Protein AF-0000000083566851 (afdb_homodimer)

Foldseek 3Di:
DKWKFKKFKFDLLEPCLQLLQVPVLKKKWWDDWDDDPNWIKTKMKIFADCPPVSVVSNCVRQQWHDWDFDDDDPRITIIMIIGRGPDDPDDPVCVVQVKDWDIWMRRSRGIITMIMGPDVVSVVVVCVVCVVVVMDMDTDDMGGVVDAVQLQRLADPLLVVLVVVCVVCQVVPVVGNDDLCRSCVVVVHDSVVSVVSNVSSVVSVCVNPVVVSVVSRPSD/DKWKFKKFKFDLLEPCLQLLQVPVLKKKWWDDWDDDPNWIKTKMKIFADCPPVSVVSNCVRQQWHDWDFDDDDPRITITMIIGRGPDDPDDPVCVVQVKDWDIWMRRSRGIITIIMGPDVVSVVVVCVVCVVVVIDMDTPDMGGPVPAVCLQRVADPLLVVLVVVCVVCQVVPVVGNDDLCRSCVVVVHDSVVSVVSNVVSVVSVCVNPVVVSVVSRPVD

Nearest PDB structures (foldseek):
  5m86-assembly2_J  TM=5.904E-01  e=2.184E-03  Thermoplasma acidophilum DSM 1728
  6paj-assembly1_A  TM=5.258E-01  e=9.448E-02  Staphylococcus aureus
  5hl8-assembly2_C  TM=5.250E-01  e=1.274E-01  Klebsiella pneumoniae subsp. pneumoniae NTUH-K2044
  6e52-assembly1_B  TM=4.991E-01  e=1.524E-01  Saccharomyces cerevisiae S288C
  3jc8-assembly1_Qa  TM=3.608E-01  e=3.217E+00  Myxococcus xanthus DK 1622

Radius of gyration: 21.74 Å; Cα contacts (8 Å, |Δi|>4): 903; chains: 2; bounding box: 51×60×50 Å

Solvent-accessible surface area (backbone atoms only — not comparable to full-atom values): 22428 Å² total; per-residue (Å²): 114,42,27,33,35,32,33,39,41,38,40,77,52,32,67,53,18,55,30,29,50,76,34,33,54,51,16,39,32,60,70,53,72,40,63,52,94,92,41,41,37,37,36,34,38,36,35,56,83,53,60,70,68,49,50,55,37,41,65,71,21,77,22,33,38,74,76,36,84,58,46,67,45,89,49,35,34,35,31,39,30,36,53,61,48,87,54,62,95,78,50,46,63,38,58,77,56,49,37,43,77,77,47,37,30,44,70,32,62,22,41,35,33,36,32,37,31,44,37,68,66,47,50,53,52,53,46,49,56,38,46,78,70,65,29,44,74,42,79,76,43,80,41,65,37,89,44,48,41,42,62,88,37,33,43,42,69,68,31,46,49,53,52,48,50,38,52,77,53,20,48,37,39,86,75,59,64,38,50,66,62,55,52,8,58,74,67,71,48,48,50,69,53,45,52,51,51,49,25,48,30,49,44,34,45,37,47,41,51,58,34,50,57,41,57,39,50,59,72,92,114,44,28,32,36,34,32,39,41,39,39,77,54,33,67,52,18,55,29,29,51,75,34,35,52,51,18,37,32,60,69,55,71,41,64,53,94,91,40,40,36,38,35,33,37,36,33,57,83,53,60,70,65,51,51,54,36,39,66,71,20,77,20,34,38,73,75,38,83,59,47,69,44,88,47,36,34,35,33,39,30,36,52,61,46,88,55,61,95,78,50,46,62,38,58,78,55,47,37,44,78,77,47,36,31,46,70,33,62,23,40,34,33,36,32,37,30,45,39,69,66,47,52,52,51,53,45,50,55,37,46,76,70,66,29,44,72,42,78,78,46,80,41,62,36,89,45,47,45,35,62,88,46,37,40,44,71,68,32,47,50,53,53,48,51,37,52,74,55,21,48,36,38,86,74,61,63,39,50,64,60,55,52,8,60,74,68,73,48,48,52,70,54,44,52,51,51,48,26,47,31,50,45,36,45,37,48,43,51,57,34,50,56,40,57,38,53,60,70,94

pLDDT: mean 85.79, std 16.37, range [20.52, 98.44]

Sequence (440 aa):
MGFIAEVRLVHDELPLVPTIQNHPDASLRHEYEAAGDGRRIQFVSAFGDAGARLVEAMRDDPTVSNPTRIAAFGQRTIYRLTVETDLEIIPYRCAEDDLFIFAVTSDGRGWTARIHLPDRDALAAIRRWYRDRGVSFRVTQLYDSAVSDDGTYFLTEEQREILLLAYESGYFDVPRGITQDDLAEQLDVTDSAVSQKLRRAIATLIAATVETDRTADTFVMGFIAEVRLVHDELPLVPTIQNHPDASLRHEYEAAGDGRRIQFVSAFGDAGARLVEAMRDDPTVSNPTRIAAFGQRTIYRLTVETDLEIIPYRCAEDDLFIFAVTSDGRGWTARIHLPDRDALAAIRRWYRDRGVSFRVTQLYDSAVSDDGTYFLTEEQREILLLAYESGYFDVPRGITQDDLAEQLDVTDSAVSQKLRRAIATLIAATVETDRTADTFV

Organism: NCBI:txid148449

Structure (mmCIF, N/CA/C/O backbone):
data_AF-0000000083566851-model_v1
#
loop_
_entity.id
_entity.type
_entity.pdbx_description
1 polymer 'Putative DNA binding protein'
#
loop_
_atom_site.group_PDB
_atom_site.id
_atom_site.type_symbol
_atom_site.label_atom_id
_atom_site.label_alt_id
_atom_site.label_comp_id
_atom_site.label_asym_id
_atom_site.label_entity_id
_atom_site.label_seq_id
_atom_site.pdbx_PDB_ins_code
_atom_site.Cartn_x
_atom_site.Cartn_y
_atom_site.Cartn_z
_atom_site.occupancy
_atom_site.B_iso_or_equiv
_atom_site.auth_seq_id
_atom_site.auth_comp_id
_atom_site.auth_asym_id
_atom_site.auth_atom_id
_atom_site.pdbx_PDB_model_num
ATOM 1 N N . MET A 1 1 ? -6.598 12.117 -23.359 1 75.62 1 MET A N 1
ATOM 2 C CA . MET A 1 1 ? -6.594 10.812 -22.703 1 75.62 1 MET A CA 1
ATOM 3 C C . MET A 1 1 ? -5.445 10.703 -21.703 1 75.62 1 MET A C 1
ATOM 5 O O . MET A 1 1 ? -4.375 11.273 -21.922 1 75.62 1 MET A O 1
ATOM 9 N N . GLY A 1 2 ? -5.738 10.242 -20.547 1 86.06 2 GLY A N 1
ATOM 10 C CA . GLY A 1 2 ? -4.723 10.156 -19.516 1 86.06 2 GLY A CA 1
ATOM 11 C C . GLY A 1 2 ? -3.639 9.141 -19.828 1 86.06 2 GLY A C 1
ATOM 12 O O . GLY A 1 2 ? -3.795 8.312 -20.719 1 86.06 2 GLY A O 1
ATOM 13 N N . PHE A 1 3 ? -2.457 9.312 -19.328 1 85.31 3 PHE A N 1
ATOM 14 C CA . PHE A 1 3 ? -1.342 8.398 -19.5 1 85.31 3 PHE A CA 1
ATOM 15 C C . PHE A 1 3 ? -0.518 8.273 -18.234 1 85.31 3 PHE A C 1
ATOM 17 O O . PHE A 1 3 ? -0.722 9.039 -17.281 1 85.31 3 PHE A O 1
ATOM 24 N N . ILE A 1 4 ? 0.353 7.297 -18.281 1 87.06 4 ILE A N 1
ATOM 25 C CA . ILE A 1 4 ? 1.237 7.078 -17.141 1 87.06 4 ILE A CA 1
ATOM 26 C C . ILE A 1 4 ? 2.674 7.418 -17.531 1 87.06 4 ILE A C 1
ATOM 28 O O . ILE A 1 4 ? 3.133 7.055 -18.609 1 87.06 4 ILE A O 1
ATOM 32 N N . ALA A 1 5 ? 3.326 8.156 -16.703 1 89.88 5 ALA A N 1
ATOM 33 C CA . ALA A 1 5 ? 4.73 8.484 -16.906 1 89.88 5 ALA A CA 1
ATOM 34 C C . ALA A 1 5 ? 5.586 8.016 -15.727 1 89.88 5 ALA A C 1
ATOM 36 O O . ALA A 1 5 ? 5.156 8.086 -14.578 1 89.88 5 ALA A O 1
ATOM 37 N N . GLU A 1 6 ? 6.676 7.445 -16.031 1 89.56 6 GLU A N 1
ATOM 38 C CA . GLU A 1 6 ? 7.727 7.27 -15.039 1 89.56 6 GLU A CA 1
ATOM 39 C C . GLU A 1 6 ? 8.672 8.469 -15.016 1 89.56 6 GLU A C 1
ATOM 41 O O . GLU A 1 6 ? 9.25 8.828 -16.047 1 89.56 6 GLU A O 1
ATOM 46 N N . VAL A 1 7 ? 8.812 9.055 -13.883 1 94 7 VAL A N 1
ATOM 47 C CA . VAL A 1 7 ? 9.539 10.312 -13.766 1 94 7 VAL A CA 1
ATOM 48 C C . VAL A 1 7 ? 10.656 10.172 -12.727 1 94 7 VAL A C 1
ATOM 50 O O . VAL A 1 7 ? 10.414 9.727 -11.602 1 94 7 VAL A O 1
ATOM 53 N N . ARG A 1 8 ? 11.836 10.586 -13.086 1 95.62 8 ARG A N 1
ATOM 54 C CA . ARG A 1 8 ? 12.953 10.633 -12.156 1 95.62 8 ARG A CA 1
ATOM 55 C C . ARG A 1 8 ? 13.109 12.031 -11.562 1 95.62 8 ARG A C 1
ATOM 57 O O . ARG A 1 8 ? 13.156 13.016 -12.297 1 95.62 8 ARG A O 1
ATOM 64 N N . LEU A 1 9 ? 13.172 12.109 -10.273 1 97.44 9 LEU A N 1
ATOM 65 C CA . LEU A 1 9 ? 13.359 13.344 -9.523 1 97.44 9 LEU A CA 1
ATOM 66 C C . LEU A 1 9 ? 14.703 13.336 -8.797 1 97.44 9 LEU A C 1
ATOM 68 O O . LEU A 1 9 ? 14.961 12.445 -7.977 1 97.44 9 LEU A O 1
ATOM 72 N N . VAL A 1 10 ? 15.484 14.344 -9.109 1 96.81 10 VAL A N 1
ATOM 73 C CA . VAL A 1 10 ? 16.797 14.383 -8.477 1 96.81 10 VAL A CA 1
ATOM 74 C C . VAL A 1 10 ? 17.078 15.789 -7.961 1 96.81 10 VAL A C 1
ATOM 76 O O . VAL A 1 10 ? 17 16.766 -8.711 1 96.81 10 VAL A O 1
ATOM 79 N N . HIS A 1 11 ? 17.375 15.844 -6.777 1 97.5 11 HIS A N 1
ATOM 80 C CA . HIS A 1 11 ? 17.859 17.031 -6.078 1 97.5 11 HIS A CA 1
ATOM 81 C C . HIS A 1 11 ? 18.469 16.672 -4.73 1 97.5 11 HIS A C 1
ATOM 83 O O . HIS A 1 11 ? 17.938 15.82 -4.012 1 97.5 11 HIS A O 1
ATOM 89 N N . ASP A 1 12 ? 19.5 17.281 -4.32 1 95.38 12 ASP A N 1
ATOM 90 C CA . ASP A 1 12 ? 20.234 16.922 -3.109 1 95.38 12 ASP A CA 1
ATOM 91 C C . ASP A 1 12 ? 19.406 17.25 -1.861 1 95.38 12 ASP A C 1
ATOM 93 O O . ASP A 1 12 ? 19.656 16.688 -0.789 1 95.38 12 ASP A O 1
ATOM 97 N N . GLU A 1 13 ? 18.391 18.078 -2.096 1 96.88 13 GLU A N 1
ATOM 98 C CA . GLU A 1 13 ? 17.594 18.469 -0.94 1 96.88 13 GLU A CA 1
ATOM 99 C C . GLU A 1 13 ? 16.266 17.719 -0.902 1 96.88 13 GLU A C 1
ATOM 101 O O . GLU A 1 13 ? 15.438 17.938 -0.014 1 96.88 13 GLU A O 1
ATOM 106 N N . LEU A 1 14 ? 16.047 16.812 -1.82 1 97.69 14 LEU A N 1
ATOM 107 C CA . LEU A 1 14 ? 14.906 15.93 -1.679 1 97.69 14 LEU A CA 1
ATOM 108 C C . LEU A 1 14 ? 15.125 14.93 -0.547 1 97.69 14 LEU A C 1
ATOM 110 O O . LEU A 1 14 ? 16.234 14.422 -0.372 1 97.69 14 LEU A O 1
ATOM 114 N N . PRO A 1 15 ? 14.109 14.664 0.185 1 98.06 15 PRO A N 1
ATOM 115 C CA . PRO A 1 15 ? 14.273 13.734 1.307 1 98.06 15 PRO A CA 1
ATOM 116 C C . PRO A 1 15 ? 14.938 12.422 0.893 1 98.06 15 PRO A C 1
ATOM 118 O O . PRO A 1 15 ? 14.461 11.758 -0.031 1 98.06 15 PRO A O 1
ATOM 121 N N . LEU A 1 16 ? 16.078 12.062 1.54 1 97.88 16 LEU A N 1
ATOM 122 C CA . LEU A 1 16 ? 16.766 10.773 1.493 1 97.88 16 LEU A CA 1
ATOM 123 C C . LEU A 1 16 ? 17.594 10.641 0.221 1 97.88 16 LEU A C 1
ATOM 125 O O . LEU A 1 16 ? 18.234 9.617 0.001 1 97.88 16 LEU A O 1
ATOM 129 N N . VAL A 1 17 ? 17.594 11.656 -0.641 1 97.81 17 VAL A N 1
ATOM 130 C CA . VAL A 1 17 ? 18.375 11.539 -1.863 1 97.81 17 VAL A CA 1
ATOM 131 C C . VAL A 1 17 ? 19.844 11.375 -1.513 1 97.81 17 VAL A C 1
ATOM 133 O O . VAL A 1 17 ? 20.531 10.516 -2.064 1 97.81 17 VAL A O 1
ATOM 136 N N . PRO A 1 18 ? 20.453 12.102 -0.499 1 97.62 18 PRO A N 1
ATOM 137 C CA . PRO A 1 18 ? 21.828 11.828 -0.111 1 97.62 18 PRO A CA 1
ATOM 138 C C . PRO A 1 18 ? 22.031 10.383 0.35 1 97.62 18 PRO A C 1
ATOM 140 O O . PRO A 1 18 ? 23.062 9.766 0.026 1 97.62 18 PRO A O 1
ATOM 143 N N . THR A 1 19 ? 21.109 9.844 1.085 1 96.88 19 THR A N 1
ATOM 144 C CA . THR A 1 19 ? 21.188 8.453 1.517 1 96.88 19 THR A CA 1
ATOM 145 C C . THR A 1 19 ? 21.172 7.512 0.314 1 96.88 19 THR A C 1
ATOM 147 O O . THR A 1 19 ? 21.953 6.562 0.254 1 96.88 19 THR A O 1
ATOM 150 N N . ILE A 1 20 ? 20.25 7.777 -0.643 1 95.56 20 ILE A N 1
ATOM 151 C CA . ILE A 1 20 ? 20.125 6.961 -1.848 1 95.56 20 ILE A CA 1
ATOM 152 C C . ILE A 1 20 ? 21.438 6.977 -2.615 1 95.56 20 ILE A C 1
ATOM 154 O O . ILE A 1 20 ? 21.922 5.93 -3.059 1 95.56 20 ILE A O 1
ATOM 158 N N . GLN A 1 21 ? 22.016 8.109 -2.699 1 94.75 21 GLN A N 1
ATOM 159 C CA . GLN A 1 21 ? 23.25 8.266 -3.463 1 94.75 21 GLN A CA 1
ATOM 160 C C . GLN A 1 21 ? 24.422 7.59 -2.756 1 94.75 21 GLN A C 1
ATOM 162 O O . GLN A 1 21 ? 25.312 7.059 -3.406 1 94.75 21 GLN A O 1
ATOM 167 N N . ASN A 1 22 ? 24.391 7.566 -1.498 1 93.19 22 ASN A N 1
ATOM 168 C CA . ASN A 1 22 ? 25.469 6.957 -0.715 1 93.19 22 ASN A CA 1
ATOM 169 C C . ASN A 1 22 ? 25.297 5.441 -0.625 1 93.19 22 ASN A C 1
ATOM 171 O O . ASN A 1 22 ? 26.266 4.727 -0.344 1 93.19 22 ASN A O 1
ATOM 175 N N . HIS A 1 23 ? 24.031 5.043 -0.868 1 90.62 23 HIS A N 1
ATOM 176 C CA . HIS A 1 23 ? 23.734 3.615 -0.847 1 90.62 23 HIS A CA 1
ATOM 177 C C . HIS A 1 23 ? 22.891 3.213 -2.053 1 90.62 23 HIS A C 1
ATOM 179 O O . HIS A 1 23 ? 21.75 2.779 -1.9 1 90.62 23 HIS A O 1
ATOM 185 N N . PRO A 1 24 ? 23.547 3.189 -3.156 1 84.31 24 PRO A N 1
ATOM 186 C CA . PRO A 1 24 ? 22.781 3.002 -4.395 1 84.31 24 PRO A CA 1
ATOM 187 C C . PRO A 1 24 ? 22.219 1.59 -4.535 1 84.31 24 PRO A C 1
ATOM 189 O O . PRO A 1 24 ? 21.266 1.37 -5.289 1 84.31 24 PRO A O 1
ATOM 192 N N . ASP A 1 25 ? 22.766 0.723 -3.707 1 81.31 25 ASP A N 1
ATOM 193 C CA . ASP A 1 25 ? 22.312 -0.663 -3.803 1 81.31 25 ASP A CA 1
ATOM 194 C C . ASP A 1 25 ? 21.062 -0.893 -2.959 1 81.31 25 ASP A C 1
ATOM 196 O O . ASP A 1 25 ? 20.375 -1.908 -3.115 1 81.31 25 ASP A O 1
ATOM 200 N N . ALA A 1 26 ? 20.828 0.108 -2.105 1 83.06 26 ALA A N 1
ATOM 201 C CA . ALA A 1 26 ? 19.625 -0.011 -1.282 1 83.06 26 ALA A CA 1
ATOM 202 C C . ALA A 1 26 ? 18.375 0.373 -2.074 1 83.06 26 ALA A C 1
ATOM 204 O O . ALA A 1 26 ? 18.406 1.324 -2.859 1 83.06 26 ALA A O 1
ATOM 205 N N . SER A 1 27 ? 17.375 -0.409 -1.947 1 84.25 27 SER A N 1
ATOM 206 C CA . SER A 1 27 ? 16.094 -0.118 -2.572 1 84.25 27 SER A CA 1
ATOM 207 C C . SER A 1 27 ? 15.102 0.458 -1.562 1 84.25 27 SER A C 1
ATOM 209 O O . SER A 1 27 ? 14.75 -0.205 -0.584 1 84.25 27 SER A O 1
ATOM 211 N N . LEU A 1 28 ? 14.742 1.658 -1.835 1 92.5 28 LEU A N 1
ATOM 212 C CA . LEU A 1 28 ? 13.797 2.328 -0.947 1 92.5 28 LEU A CA 1
ATOM 213 C C . LEU A 1 28 ? 12.469 2.59 -1.658 1 92.5 28 LEU A C 1
ATOM 215 O O . LEU A 1 28 ? 12.445 2.832 -2.867 1 92.5 28 LEU A O 1
ATOM 219 N N . ARG A 1 29 ? 11.398 2.525 -0.932 1 91.44 29 ARG A N 1
ATOM 220 C CA . ARG A 1 29 ? 10.07 2.92 -1.397 1 91.44 29 ARG A CA 1
ATOM 221 C C . ARG A 1 29 ? 9.438 3.938 -0.453 1 91.44 29 ARG A C 1
ATOM 223 O O . ARG A 1 29 ? 9.375 3.713 0.757 1 91.44 29 ARG A O 1
ATOM 230 N N . HIS A 1 30 ? 9.094 5.062 -1.056 1 95.75 30 HIS A N 1
ATOM 231 C CA . HIS A 1 30 ? 8.297 6.023 -0.301 1 95.75 30 HIS A CA 1
ATOM 232 C C . HIS A 1 30 ? 6.887 5.492 -0.047 1 95.75 30 HIS A C 1
ATOM 234 O O . HIS A 1 30 ? 6.141 5.23 -0.991 1 95.75 30 HIS A O 1
ATOM 240 N N . GLU A 1 31 ? 6.543 5.352 1.202 1 92.88 31 GLU A N 1
ATOM 241 C CA . GLU A 1 31 ? 5.211 4.848 1.531 1 92.88 31 GLU A CA 1
ATOM 242 C C . GLU A 1 31 ? 4.195 5.984 1.61 1 92.88 31 GLU A C 1
ATOM 244 O O . GLU A 1 31 ? 3.314 6.094 0.755 1 92.88 31 GLU A O 1
ATOM 249 N N . TYR A 1 32 ? 4.266 6.809 2.555 1 94.69 32 TYR A N 1
ATOM 250 C CA . TYR A 1 32 ? 3.459 8.016 2.676 1 94.69 32 TYR A CA 1
ATOM 251 C C . TYR A 1 32 ? 4.074 8.984 3.68 1 94.69 32 TYR A C 1
ATOM 253 O O . TYR A 1 32 ? 5.07 8.664 4.328 1 94.69 32 TYR A O 1
ATOM 261 N N . GLU A 1 33 ? 3.57 10.172 3.67 1 94.5 33 GLU A N 1
ATOM 262 C CA . GLU A 1 33 ? 3.965 11.211 4.613 1 94.5 33 GLU A CA 1
ATOM 263 C C . GLU A 1 33 ? 2.775 11.68 5.449 1 94.5 33 GLU A C 1
ATOM 265 O O . GLU A 1 33 ? 1.64 11.695 4.969 1 94.5 33 GLU A O 1
ATOM 270 N N . ALA A 1 34 ? 3.104 11.922 6.656 1 93.38 34 ALA A N 1
ATOM 271 C CA . ALA A 1 34 ? 2.146 12.555 7.562 1 93.38 34 ALA A CA 1
ATOM 272 C C . ALA A 1 34 ? 2.658 13.906 8.047 1 93.38 34 ALA A C 1
ATOM 274 O O . ALA A 1 34 ? 3.848 14.062 8.328 1 93.38 34 ALA A O 1
ATOM 275 N N . ALA A 1 35 ? 1.767 14.844 8.023 1 91.06 35 ALA A N 1
ATOM 276 C CA . ALA A 1 35 ? 2.143 16.188 8.469 1 91.06 35 ALA A CA 1
ATOM 277 C C . ALA A 1 35 ? 1.21 16.672 9.57 1 91.06 35 ALA A C 1
ATOM 279 O O . ALA A 1 35 ? 0 16.438 9.516 1 91.06 35 ALA A O 1
ATOM 280 N N . GLY A 1 36 ? 1.85 17.266 10.602 1 88.56 36 GLY A N 1
ATOM 281 C CA . GLY A 1 36 ? 1.139 17.859 11.719 1 88.56 36 GLY A CA 1
ATOM 282 C C . GLY A 1 36 ? 2.047 18.625 12.664 1 88.56 36 GLY A C 1
ATOM 283 O O . GLY A 1 36 ? 3.219 18.281 12.82 1 88.56 36 GLY A O 1
ATOM 284 N N . ASP A 1 37 ? 1.479 19.672 13.195 1 87.44 37 ASP A N 1
ATOM 285 C CA . ASP A 1 37 ? 2.189 20.484 14.188 1 87.44 37 ASP A CA 1
ATOM 286 C C . ASP A 1 37 ? 3.494 21.031 13.609 1 87.44 37 ASP A C 1
ATOM 288 O O . ASP A 1 37 ? 4.531 21 14.273 1 87.44 37 ASP A O 1
ATOM 292 N N . GLY A 1 38 ? 3.512 21.328 12.391 1 87.75 38 GLY A N 1
ATOM 293 C CA . GLY A 1 38 ? 4.676 21.906 11.742 1 87.75 38 GLY A CA 1
ATOM 294 C C . GLY A 1 38 ? 5.746 20.891 11.406 1 87.75 38 GLY A C 1
ATOM 295 O O . GLY A 1 38 ? 6.867 21.25 11.039 1 87.75 38 GLY A O 1
ATOM 296 N N . ARG A 1 39 ? 5.441 19.672 11.617 1 93.31 39 ARG A N 1
ATOM 297 C CA . ARG A 1 39 ? 6.406 18.625 11.328 1 93.31 39 ARG A CA 1
ATOM 298 C C . ARG A 1 39 ? 5.918 17.719 10.203 1 93.31 39 ARG A C 1
ATOM 300 O O . ARG A 1 39 ? 4.711 17.578 10 1 93.31 39 ARG A O 1
ATOM 307 N N . ARG A 1 40 ? 6.875 17.219 9.492 1 95.62 40 ARG A N 1
ATOM 308 C CA . ARG A 1 40 ? 6.602 16.234 8.453 1 95.62 40 ARG A CA 1
ATOM 309 C C . ARG A 1 40 ? 7.293 14.914 8.75 1 95.62 40 ARG A C 1
ATOM 311 O O . ARG A 1 40 ? 8.5 14.891 9.023 1 95.62 40 ARG A O 1
ATOM 318 N N . ILE A 1 41 ? 6.555 13.891 8.773 1 96.94 41 ILE A N 1
ATOM 319 C CA . ILE A 1 41 ? 7.078 12.547 9.016 1 96.94 41 ILE A CA 1
ATOM 320 C C . ILE A 1 41 ? 6.918 11.703 7.754 1 96.94 41 ILE A C 1
ATOM 322 O O . ILE A 1 41 ? 5.863 11.727 7.109 1 96.94 41 ILE A O 1
ATOM 326 N N . GLN A 1 42 ? 7.945 11.008 7.391 1 97.12 42 GLN A N 1
ATOM 327 C CA . GLN A 1 42 ? 7.934 10.133 6.219 1 97.12 42 GLN A CA 1
ATOM 328 C C . GLN A 1 42 ? 8.133 8.672 6.613 1 97.12 42 GLN A C 1
ATOM 330 O O . GLN A 1 42 ? 8.969 8.367 7.469 1 97.12 42 GLN A O 1
ATOM 335 N N . PHE A 1 43 ? 7.363 7.812 6.047 1 96.56 43 PHE A N 1
ATOM 336 C CA . PHE A 1 43 ? 7.551 6.371 6.156 1 96.56 43 PHE A CA 1
ATOM 337 C C . PHE A 1 43 ? 8.148 5.801 4.875 1 96.56 43 PHE A C 1
ATOM 339 O O . PHE A 1 43 ? 7.664 6.086 3.777 1 96.56 43 PHE A O 1
ATOM 346 N N . VAL A 1 44 ? 9.188 5.062 5.102 1 95.56 44 VAL A N 1
ATOM 347 C CA . VAL A 1 44 ? 9.883 4.496 3.953 1 95.56 44 VAL A CA 1
ATOM 348 C C . VAL A 1 44 ? 10.164 3.014 4.191 1 95.56 44 VAL A C 1
ATOM 350 O O . VAL A 1 44 ? 10.477 2.609 5.316 1 95.56 44 VAL A O 1
ATOM 353 N N . SER A 1 45 ? 9.992 2.211 3.15 1 91 45 SER A N 1
ATOM 354 C CA . SER A 1 45 ? 10.398 0.81 3.158 1 91 45 SER A CA 1
ATOM 355 C C . SER A 1 45 ? 11.805 0.639 2.58 1 91 45 SER A C 1
ATOM 357 O O . SER A 1 45 ? 12.148 1.269 1.578 1 91 45 SER A O 1
ATOM 359 N N . ALA A 1 46 ? 12.562 -0.056 3.256 1 90.31 46 ALA A N 1
ATOM 360 C CA . ALA A 1 46 ? 13.852 -0.498 2.729 1 90.31 46 ALA A CA 1
ATOM 361 C C . ALA A 1 46 ? 13.844 -2 2.461 1 90.31 46 ALA A C 1
ATOM 363 O O . ALA A 1 46 ? 13.375 -2.783 3.287 1 90.31 46 ALA A O 1
ATOM 364 N N . PHE A 1 47 ? 14.352 -2.305 1.365 1 80.56 47 PHE A N 1
ATOM 365 C CA . PHE A 1 47 ? 14.375 -3.713 0.988 1 80.56 47 PHE A CA 1
ATOM 366 C C . PHE A 1 47 ? 15.805 -4.242 0.976 1 80.56 47 PHE A C 1
ATOM 368 O O . PHE A 1 47 ? 16.734 -3.543 0.559 1 80.56 47 PHE A O 1
ATOM 375 N N . GLY A 1 48 ? 15.938 -5.395 1.383 1 73.69 48 GLY A N 1
ATOM 376 C CA . GLY A 1 48 ? 17.25 -6.02 1.42 1 73.69 48 GLY A CA 1
ATOM 377 C C . GLY A 1 48 ? 17.891 -5.984 2.795 1 73.69 48 GLY A C 1
ATOM 378 O O . GLY A 1 48 ? 17.188 -5.852 3.805 1 73.69 48 GLY A O 1
ATOM 379 N N . ASP A 1 49 ? 19.141 -6.199 2.955 1 65.69 49 ASP A N 1
ATOM 380 C CA . ASP A 1 49 ? 19.812 -6.457 4.227 1 65.69 49 ASP A CA 1
ATOM 381 C C . ASP A 1 49 ? 20.594 -5.227 4.699 1 65.69 49 ASP A C 1
ATOM 383 O O . ASP A 1 49 ? 21.422 -5.316 5.609 1 65.69 49 ASP A O 1
ATOM 387 N N . ALA A 1 50 ? 20.312 -4.254 4.145 1 64.06 50 ALA A N 1
ATOM 388 C CA . ALA A 1 50 ? 21.234 -3.145 4.395 1 64.06 50 ALA A CA 1
ATOM 389 C C . ALA A 1 50 ? 20.891 -2.434 5.703 1 64.06 50 ALA A C 1
ATOM 391 O O . ALA A 1 50 ? 21.312 -1.293 5.922 1 64.06 50 ALA A O 1
ATOM 392 N N . GLY A 1 51 ? 20.375 -3.123 6.695 1 75.06 51 GLY A N 1
ATOM 393 C CA . GLY A 1 51 ? 19.719 -2.424 7.793 1 75.06 51 GLY A CA 1
ATOM 394 C C . GLY A 1 51 ? 20.656 -1.473 8.523 1 75.06 51 GLY A C 1
ATOM 395 O O . GLY A 1 51 ? 20.453 -0.257 8.492 1 75.06 51 GLY A O 1
ATOM 396 N N . ALA A 1 52 ? 21.828 -1.9 9.031 1 79.5 52 ALA A N 1
ATOM 397 C CA . ALA A 1 52 ? 22.625 -1.027 9.891 1 79.5 52 ALA A CA 1
ATOM 398 C C . ALA A 1 52 ? 23.297 0.076 9.078 1 79.5 52 ALA A C 1
ATOM 400 O O . ALA A 1 52 ? 23.328 1.233 9.5 1 79.5 52 ALA A O 1
ATOM 401 N N . ARG A 1 53 ? 23.844 -0.243 7.965 1 87.88 53 ARG A N 1
ATOM 402 C CA . ARG A 1 53 ? 24.516 0.74 7.121 1 87.88 53 ARG A CA 1
ATOM 403 C C . ARG A 1 53 ? 23.531 1.776 6.594 1 87.88 53 ARG A C 1
ATOM 405 O O . ARG A 1 53 ? 23.875 2.955 6.461 1 87.88 53 ARG A O 1
ATOM 412 N N . LEU A 1 54 ? 22.391 1.383 6.352 1 92.62 54 LEU A N 1
ATOM 413 C CA . LEU A 1 54 ? 21.359 2.287 5.848 1 92.62 54 LEU A CA 1
ATOM 414 C C . LEU A 1 54 ? 20.953 3.301 6.914 1 92.62 54 LEU A C 1
ATOM 416 O O . LEU A 1 54 ? 20.781 4.484 6.617 1 92.62 54 LEU A O 1
ATOM 420 N N . VAL A 1 55 ? 20.906 2.881 8.148 1 93.5 55 VAL A N 1
ATOM 421 C CA . VAL A 1 55 ? 20.516 3.756 9.242 1 93.5 55 VAL A CA 1
ATOM 422 C C . VAL A 1 55 ? 21.594 4.809 9.477 1 93.5 55 VAL A C 1
ATOM 424 O O . VAL A 1 55 ? 21.297 5.977 9.734 1 93.5 55 VAL A O 1
ATOM 427 N N . GLU A 1 56 ? 22.797 4.359 9.383 1 93.38 56 GLU A N 1
ATOM 428 C CA . GLU A 1 56 ? 23.906 5.301 9.523 1 93.38 56 GLU A CA 1
ATOM 429 C C . GLU A 1 56 ? 23.875 6.359 8.422 1 93.38 56 GLU A C 1
ATOM 431 O O . GLU A 1 56 ? 24.125 7.539 8.68 1 93.38 56 GLU A O 1
ATOM 436 N N . ALA A 1 57 ? 23.578 5.895 7.223 1 94.75 57 ALA A N 1
ATOM 437 C CA . ALA A 1 57 ? 23.469 6.828 6.105 1 94.75 57 ALA A CA 1
ATOM 438 C C . ALA A 1 57 ? 22.344 7.828 6.336 1 94.75 57 ALA A C 1
ATOM 440 O O . ALA A 1 57 ? 22.469 9.008 6.012 1 94.75 57 ALA A O 1
ATOM 441 N N . MET A 1 58 ? 21.25 7.375 6.914 1 96.31 58 MET A N 1
ATOM 442 C CA . MET A 1 58 ? 20.125 8.25 7.203 1 96.31 58 MET A CA 1
ATOM 443 C C . MET A 1 58 ? 20.484 9.266 8.281 1 96.31 58 MET A C 1
ATOM 445 O O . MET A 1 58 ? 20.016 10.406 8.242 1 96.31 58 MET A O 1
ATOM 449 N N . ARG A 1 59 ? 21.25 8.82 9.18 1 96.38 59 ARG A N 1
ATOM 450 C CA . ARG A 1 59 ? 21.656 9.703 10.273 1 96.38 59 ARG A CA 1
ATOM 451 C C . ARG A 1 59 ? 22.547 10.836 9.766 1 96.38 59 ARG A C 1
ATOM 453 O O . ARG A 1 59 ? 22.484 11.953 10.266 1 96.38 59 ARG A O 1
ATOM 460 N N . ASP A 1 60 ? 23.297 10.539 8.766 1 96.38 60 ASP A N 1
ATOM 461 C CA . ASP A 1 60 ? 24.219 11.516 8.195 1 96.38 60 ASP A CA 1
ATOM 462 C C . ASP A 1 60 ? 23.531 12.367 7.129 1 96.38 60 ASP A C 1
ATOM 464 O O . ASP A 1 60 ? 24.125 13.312 6.605 1 96.38 60 ASP A O 1
ATOM 468 N N . ASP A 1 61 ? 22.344 12.07 6.73 1 98 61 ASP A N 1
ATOM 469 C CA . ASP A 1 61 ? 21.562 12.742 5.695 1 98 61 ASP A CA 1
ATOM 470 C C . ASP A 1 61 ? 20.906 14 6.246 1 98 61 ASP A C 1
ATOM 472 O O . ASP A 1 61 ? 20.031 13.922 7.117 1 98 61 ASP A O 1
ATOM 476 N N . PRO A 1 62 ? 21.25 15.164 5.793 1 98.19 62 PRO A N 1
ATOM 477 C CA . PRO A 1 62 ? 20.719 16.406 6.359 1 98.19 62 PRO A CA 1
ATOM 478 C C . PRO A 1 62 ? 19.234 16.609 6.012 1 98.19 62 PRO A C 1
ATOM 480 O O . PRO A 1 62 ? 18.594 17.484 6.582 1 98.19 62 PRO A O 1
ATOM 483 N N . THR A 1 63 ? 18.703 15.852 5.047 1 98.44 63 THR A N 1
ATOM 484 C CA . THR A 1 63 ? 17.328 16.062 4.602 1 98.44 63 THR A CA 1
ATOM 485 C C . THR A 1 63 ? 16.344 15.375 5.539 1 98.44 63 THR A C 1
ATOM 487 O O . THR A 1 63 ? 15.133 15.609 5.461 1 98.44 63 THR A O 1
ATOM 490 N N . VAL A 1 64 ? 16.812 14.523 6.406 1 98.31 64 VAL A N 1
ATOM 491 C CA . VAL A 1 64 ? 15.961 13.805 7.34 1 98.31 64 VAL A CA 1
ATOM 492 C C . VAL A 1 64 ? 16.641 13.727 8.711 1 98.31 64 VAL A C 1
ATOM 494 O O . VAL A 1 64 ? 17.828 14.039 8.844 1 98.31 64 VAL A O 1
ATOM 497 N N . SER A 1 65 ? 15.852 13.32 9.672 1 98.12 65 SER A N 1
ATOM 498 C CA . SER A 1 65 ? 16.375 13.086 11.008 1 98.12 65 SER A CA 1
ATOM 499 C C . SER A 1 65 ? 15.562 12.031 11.75 1 98.12 65 SER A C 1
ATOM 501 O O . SER A 1 65 ? 14.508 11.609 11.273 1 98.12 65 SER A O 1
ATOM 503 N N . ASN A 1 66 ? 16.141 11.43 12.82 1 96.75 66 ASN A N 1
ATOM 504 C CA . ASN A 1 66 ? 15.5 10.508 13.75 1 96.75 66 ASN A CA 1
ATOM 505 C C . ASN A 1 66 ? 15.016 9.242 13.047 1 96.75 66 ASN A C 1
ATOM 507 O O . ASN A 1 66 ? 13.844 8.875 13.164 1 96.75 66 ASN A O 1
ATOM 511 N N . PRO A 1 67 ? 15.938 8.727 12.258 1 96.69 67 PRO A N 1
ATOM 512 C CA . PRO A 1 67 ? 15.508 7.453 11.672 1 96.69 67 PRO A CA 1
ATOM 513 C C . PRO A 1 67 ? 15.172 6.402 12.727 1 96.69 67 PRO A C 1
ATOM 515 O O . PRO A 1 67 ? 15.969 6.148 13.625 1 96.69 67 PRO A O 1
ATOM 518 N N . THR A 1 68 ? 14.016 5.852 12.633 1 94.69 68 THR A N 1
ATOM 519 C CA . THR A 1 68 ? 13.539 4.844 13.578 1 94.69 68 THR A CA 1
ATOM 520 C C . THR A 1 68 ? 13 3.625 12.828 1 94.69 68 THR A C 1
ATOM 522 O O . THR A 1 68 ? 12.141 3.758 11.953 1 94.69 68 THR A O 1
ATOM 525 N N . ARG A 1 69 ? 13.516 2.504 13.211 1 93.62 69 ARG A N 1
ATOM 526 C CA . ARG A 1 69 ? 12.961 1.264 12.68 1 93.62 69 ARG A CA 1
ATOM 527 C C . ARG A 1 69 ? 11.656 0.901 13.383 1 93.62 69 ARG A C 1
ATOM 529 O O . ARG A 1 69 ? 11.656 0.61 14.586 1 93.62 69 ARG A O 1
ATOM 536 N N . ILE A 1 70 ? 10.625 0.799 12.602 1 91 70 ILE A N 1
ATOM 537 C CA . ILE A 1 70 ? 9.367 0.619 13.32 1 91 70 ILE A CA 1
ATOM 538 C C . ILE A 1 70 ? 8.828 -0.786 13.07 1 91 70 ILE A C 1
ATOM 540 O O . ILE A 1 70 ? 8.023 -1.296 13.852 1 91 70 ILE A O 1
ATOM 544 N N . ALA A 1 71 ? 9.227 -1.36 11.922 1 86.12 71 ALA A N 1
ATOM 545 C CA . ALA A 1 71 ? 8.766 -2.713 11.625 1 86.12 71 ALA A CA 1
ATOM 546 C C . ALA A 1 71 ? 9.719 -3.42 10.664 1 86.12 71 ALA A C 1
ATOM 548 O O . ALA A 1 71 ? 10.359 -2.777 9.828 1 86.12 71 ALA A O 1
ATOM 549 N N . ALA 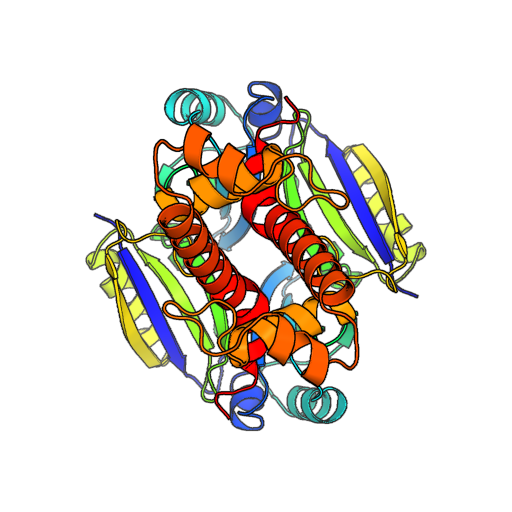A 1 72 ? 9.812 -4.695 10.836 1 82.69 72 ALA A N 1
ATOM 550 C CA . ALA A 1 72 ? 10.586 -5.539 9.93 1 82.69 72 ALA A CA 1
ATOM 551 C C . ALA A 1 72 ? 9.773 -6.746 9.477 1 82.69 72 ALA A C 1
ATOM 553 O O . ALA A 1 72 ? 9.133 -7.414 10.289 1 82.69 72 ALA A O 1
ATOM 554 N N . PHE A 1 73 ? 9.719 -6.848 8.148 1 75.38 73 PHE A N 1
ATOM 555 C CA . PHE A 1 73 ? 9.023 -7.961 7.52 1 75.38 73 PHE A CA 1
ATOM 556 C C . PHE A 1 73 ? 9.938 -8.703 6.551 1 75.38 73 PHE A C 1
ATOM 558 O O . PHE A 1 73 ? 9.945 -8.406 5.355 1 75.38 73 PHE A O 1
ATOM 565 N N . GLY A 1 74 ? 10.594 -9.711 7.09 1 71.75 74 GLY A N 1
ATOM 566 C CA . GLY A 1 74 ? 11.539 -10.383 6.215 1 71.75 74 GLY A CA 1
ATOM 567 C C . GLY A 1 74 ? 12.641 -9.469 5.703 1 71.75 74 GLY A C 1
ATOM 568 O O . GLY A 1 74 ? 13.406 -8.914 6.492 1 71.75 74 GLY A O 1
ATOM 569 N N . GLN A 1 75 ? 12.547 -9.227 4.355 1 70 75 GLN A N 1
ATOM 570 C CA . GLN A 1 75 ? 13.578 -8.398 3.744 1 70 75 GLN A CA 1
ATOM 571 C C . GLN A 1 75 ? 13.109 -6.953 3.588 1 70 75 GLN A C 1
ATOM 573 O O . GLN A 1 75 ? 13.773 -6.145 2.939 1 70 75 GLN A O 1
ATOM 578 N N . ARG A 1 76 ? 11.992 -6.684 4.133 1 79.19 76 ARG A N 1
ATOM 579 C CA . ARG A 1 76 ? 11.461 -5.324 4.117 1 79.19 76 ARG A CA 1
ATOM 580 C C . ARG A 1 76 ? 11.477 -4.715 5.516 1 79.19 76 ARG A C 1
ATOM 582 O O . ARG A 1 76 ? 11 -5.32 6.473 1 79.19 76 ARG A O 1
ATOM 589 N N . THR A 1 77 ? 12.102 -3.648 5.641 1 87.81 77 THR A N 1
ATOM 590 C CA . THR A 1 77 ? 12.117 -2.904 6.895 1 87.81 77 THR A CA 1
ATOM 591 C C . THR A 1 77 ? 11.469 -1.532 6.715 1 87.81 77 THR A C 1
ATOM 593 O O . THR A 1 77 ? 11.758 -0.827 5.746 1 87.81 77 THR A O 1
ATOM 596 N N . ILE A 1 78 ? 10.578 -1.192 7.629 1 91.81 78 ILE A N 1
ATOM 597 C CA . ILE A 1 78 ? 9.914 0.104 7.574 1 91.81 78 ILE A CA 1
ATOM 598 C C . ILE A 1 78 ? 10.594 1.076 8.531 1 91.81 78 ILE A C 1
ATOM 600 O O . ILE A 1 78 ? 10.797 0.762 9.711 1 91.81 78 ILE A O 1
ATOM 604 N N . TYR A 1 79 ? 10.914 2.25 7.984 1 95.12 79 TYR A N 1
ATOM 605 C CA . TYR A 1 79 ? 11.5 3.314 8.789 1 95.12 79 TYR A CA 1
ATOM 606 C C . TYR A 1 79 ? 10.586 4.535 8.836 1 95.12 79 TYR A C 1
ATOM 608 O O . TYR A 1 79 ? 9.914 4.848 7.852 1 95.12 79 TYR A O 1
ATOM 616 N N . ARG A 1 80 ? 10.578 5.148 9.977 1 96.88 80 ARG A N 1
ATOM 617 C CA . ARG A 1 80 ? 9.984 6.469 10.156 1 96.88 80 ARG A CA 1
ATOM 618 C C . ARG A 1 80 ? 11.062 7.535 10.305 1 96.88 80 ARG A C 1
ATOM 620 O O . ARG A 1 80 ? 12.016 7.355 11.062 1 96.88 80 ARG A O 1
ATOM 627 N N . LEU A 1 81 ? 10.867 8.625 9.539 1 97.62 81 LEU A N 1
ATOM 628 C CA . LEU A 1 81 ? 11.836 9.711 9.57 1 97.62 81 LEU A CA 1
ATOM 629 C C . LEU A 1 81 ? 11.141 11.062 9.68 1 97.62 81 LEU A C 1
ATOM 631 O O . LEU A 1 81 ? 10.031 11.227 9.172 1 97.62 81 LEU A O 1
ATOM 635 N N . THR A 1 82 ? 11.875 11.969 10.305 1 97.69 82 THR A N 1
ATOM 636 C CA . THR A 1 82 ? 11.469 13.367 10.227 1 97.69 82 THR A CA 1
ATOM 637 C C . THR A 1 82 ? 12.07 14.031 8.992 1 97.69 82 THR A C 1
ATOM 639 O O . THR A 1 82 ? 13.266 13.898 8.727 1 97.69 82 THR A O 1
ATOM 642 N N . VAL A 1 83 ? 11.234 14.695 8.219 1 97.94 83 VAL A N 1
ATOM 643 C CA . VAL A 1 83 ? 11.703 15.383 7.023 1 97.94 83 VAL A CA 1
ATOM 644 C C . VAL A 1 83 ? 12.211 16.781 7.391 1 97.94 83 VAL A C 1
ATOM 646 O O . VAL A 1 83 ? 11.5 17.547 8.031 1 97.94 83 VAL A O 1
ATOM 649 N N . GLU A 1 84 ? 13.438 17.109 6.973 1 98.12 84 GLU A N 1
ATOM 650 C CA . GLU A 1 84 ? 14.086 18.344 7.387 1 98.12 84 GLU A CA 1
ATOM 651 C C . GLU A 1 84 ? 14.305 19.266 6.195 1 98.12 84 GLU A C 1
ATOM 653 O O . GLU A 1 84 ? 15.18 20.141 6.234 1 98.12 84 GLU A O 1
ATOM 658 N N . THR A 1 85 ? 13.586 19.109 5.141 1 97.19 85 THR A N 1
ATOM 659 C CA . THR A 1 85 ? 13.68 19.938 3.943 1 97.19 85 THR A CA 1
ATOM 660 C C . THR A 1 85 ? 12.297 20.406 3.498 1 97.19 85 THR A C 1
ATOM 662 O O . THR A 1 85 ? 11.281 19.812 3.889 1 97.19 85 THR A O 1
ATOM 665 N N . ASP A 1 86 ? 12.25 21.391 2.691 1 94.81 86 ASP A N 1
ATOM 666 C CA . ASP A 1 86 ? 10.977 21.938 2.213 1 94.81 86 ASP A CA 1
ATOM 667 C C . ASP A 1 86 ? 10.555 21.266 0.906 1 94.81 86 ASP A C 1
ATOM 669 O O . ASP A 1 86 ? 9.398 21.391 0.493 1 94.81 86 ASP A O 1
ATOM 673 N N . LEU A 1 87 ? 11.484 20.594 0.28 1 96.38 87 LEU A N 1
ATOM 674 C CA . LEU A 1 87 ? 11.156 19.953 -0.988 1 96.38 87 LEU A CA 1
ATOM 675 C C . LEU A 1 87 ? 10.297 18.719 -0.762 1 96.38 87 LEU A C 1
ATOM 677 O O . LEU A 1 87 ? 10.508 17.969 0.198 1 96.38 87 LEU A O 1
ATOM 681 N N . GLU A 1 88 ? 9.328 18.562 -1.602 1 94.88 88 GLU A N 1
ATOM 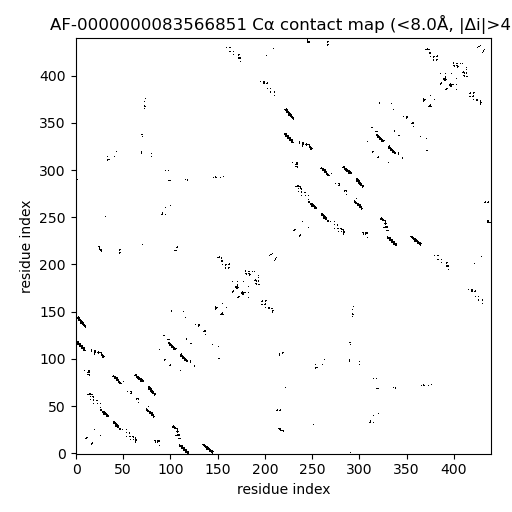682 C CA . GLU A 1 88 ? 8.391 17.438 -1.519 1 94.88 88 GLU A CA 1
ATOM 683 C C . GLU A 1 88 ? 8.578 16.484 -2.686 1 94.88 88 GLU A C 1
ATOM 685 O O . GLU A 1 88 ? 8.773 16.906 -3.826 1 94.88 88 GLU A O 1
ATOM 690 N N . ILE A 1 89 ? 8.523 15.203 -2.328 1 96.06 89 ILE A N 1
ATOM 691 C CA . ILE A 1 89 ? 8.539 14.203 -3.391 1 96.06 89 ILE A CA 1
ATOM 692 C C . ILE A 1 89 ? 7.227 14.25 -4.164 1 96.06 89 ILE A C 1
ATOM 694 O O . ILE A 1 89 ? 7.223 14.219 -5.395 1 96.06 89 ILE A O 1
ATOM 698 N N . ILE A 1 90 ? 6.152 14.289 -3.438 1 94.88 90 ILE A N 1
ATOM 699 C CA . ILE A 1 90 ? 4.809 14.383 -4 1 94.88 90 ILE A CA 1
ATOM 700 C C . ILE A 1 90 ? 4.109 15.625 -3.463 1 94.88 90 ILE A C 1
ATOM 702 O O . ILE A 1 90 ? 3.541 15.609 -2.369 1 94.88 90 ILE A O 1
ATOM 706 N N . PRO A 1 91 ? 4.125 16.75 -4.219 1 94.62 91 PRO A N 1
ATOM 707 C CA . PRO A 1 91 ? 3.508 17.984 -3.744 1 94.62 91 PRO A CA 1
ATOM 708 C C . PRO A 1 91 ? 1.985 17.969 -3.859 1 94.62 91 PRO A C 1
ATOM 710 O O . PRO A 1 91 ? 1.431 17.219 -4.668 1 94.62 91 PRO A O 1
ATOM 713 N N . TYR A 1 92 ? 1.373 18.859 -3.094 1 92.56 92 TYR A N 1
ATOM 714 C CA . TYR A 1 92 ? -0.071 19.062 -3.123 1 92.56 92 TYR A CA 1
ATOM 715 C C . TYR A 1 92 ? -0.545 19.406 -4.527 1 92.56 92 TYR A C 1
ATOM 717 O O . TYR A 1 92 ? -1.646 19.016 -4.934 1 92.56 92 TYR A O 1
ATOM 725 N N . ARG A 1 93 ? 0.253 20.047 -5.285 1 92.56 93 ARG A N 1
ATOM 726 C CA . ARG A 1 93 ? -0.08 20.469 -6.645 1 92.56 93 ARG A CA 1
ATOM 727 C C . ARG A 1 93 ? -0.443 19.266 -7.512 1 92.56 93 ARG A C 1
ATOM 729 O O . ARG A 1 93 ? -1.26 19.391 -8.43 1 92.56 93 ARG A O 1
ATOM 736 N N . CYS A 1 94 ? 0.112 18.094 -7.18 1 93.75 94 CYS A N 1
ATOM 737 C CA . CYS A 1 94 ? -0.221 16.891 -7.93 1 93.75 94 CYS A CA 1
ATOM 738 C C . CYS A 1 94 ? -1.712 16.594 -7.844 1 93.75 94 CYS A C 1
ATOM 740 O O . CYS A 1 94 ? -2.34 16.25 -8.844 1 93.75 94 CYS A O 1
ATOM 742 N N . ALA A 1 95 ? -2.176 16.781 -6.668 1 92.69 95 ALA A N 1
ATOM 743 C CA . ALA A 1 95 ? -3.602 16.547 -6.461 1 92.69 95 ALA A CA 1
ATOM 744 C C . ALA A 1 95 ? -4.449 17.578 -7.207 1 92.69 95 ALA A C 1
ATOM 746 O O . ALA A 1 95 ? -5.457 17.219 -7.824 1 92.69 95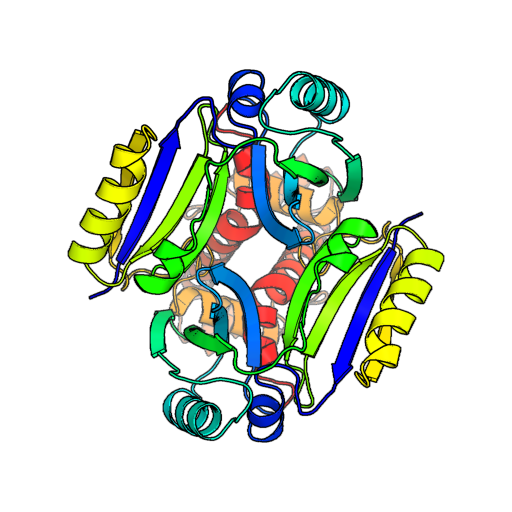 ALA A O 1
ATOM 747 N N . GLU A 1 96 ? -4.035 18.797 -7.262 1 89.75 96 GLU A N 1
ATOM 748 C CA . GLU A 1 96 ? -4.762 19.875 -7.934 1 89.75 96 GLU A CA 1
ATOM 749 C C . GLU A 1 96 ? -4.797 19.656 -9.445 1 89.75 96 GLU A C 1
ATOM 751 O O . GLU A 1 96 ? -5.777 20 -10.102 1 89.75 96 GLU A O 1
ATOM 756 N N . ASP A 1 97 ? -3.744 19.047 -9.906 1 93.75 97 ASP A N 1
ATOM 757 C CA . ASP A 1 97 ? -3.631 18.844 -11.352 1 93.75 97 ASP A CA 1
ATOM 758 C C . ASP A 1 97 ? -4.133 17.453 -11.742 1 93.75 97 ASP A C 1
ATOM 760 O O . ASP A 1 97 ? -3.91 17 -12.867 1 93.75 97 ASP A O 1
ATOM 764 N N . ASP A 1 98 ? -4.75 16.781 -10.867 1 94.5 98 ASP A N 1
ATOM 765 C CA . ASP A 1 98 ? -5.395 15.492 -11.07 1 94.5 98 ASP A CA 1
ATOM 766 C C . ASP A 1 98 ? -4.367 14.414 -11.422 1 94.5 98 ASP A C 1
ATOM 768 O O . ASP A 1 98 ? -4.633 13.539 -12.242 1 94.5 98 ASP A O 1
ATOM 772 N N . LEU A 1 99 ? -3.133 14.641 -10.898 1 95.94 99 LEU A N 1
ATOM 773 C CA . LEU A 1 99 ? -2.139 13.578 -10.992 1 95.94 99 LEU A CA 1
ATOM 774 C C . LEU A 1 99 ? -2.375 12.516 -9.922 1 95.94 99 LEU A C 1
ATOM 776 O O . LEU A 1 99 ? -2.73 12.844 -8.781 1 95.94 99 LEU A O 1
ATOM 780 N N . PHE A 1 100 ? -2.225 11.297 -10.289 1 93.31 100 PHE A N 1
ATOM 781 C CA . PHE A 1 100 ? -2.262 10.195 -9.328 1 93.31 100 PHE A CA 1
ATOM 782 C C . PHE A 1 100 ? -0.915 9.484 -9.273 1 93.31 100 PHE A C 1
ATOM 784 O O . PHE A 1 100 ? -0.388 9.062 -10.305 1 93.31 100 PHE A O 1
ATOM 791 N N . ILE A 1 101 ? -0.39 9.359 -8.031 1 93.62 101 ILE A N 1
ATOM 792 C CA . ILE A 1 101 ? 0.919 8.742 -7.844 1 93.62 101 ILE A CA 1
ATOM 793 C C . ILE A 1 101 ? 0.75 7.273 -7.465 1 93.62 101 ILE A C 1
ATOM 795 O O . ILE A 1 101 ? 0.212 6.957 -6.402 1 93.62 101 ILE A O 1
ATOM 799 N N . PHE A 1 102 ? 1.317 6.422 -8.281 1 86.25 102 PHE A N 1
ATOM 800 C CA . PHE A 1 102 ? 1.221 4.988 -8.023 1 86.25 102 PHE A CA 1
ATOM 801 C C . PHE A 1 102 ? 2.275 4.547 -7.016 1 86.25 102 PHE A C 1
ATOM 803 O O . PHE A 1 102 ? 1.988 3.76 -6.113 1 86.25 102 PHE A O 1
ATOM 810 N N . ALA A 1 103 ? 3.441 4.922 -7.277 1 86.81 103 ALA A N 1
ATOM 811 C CA . ALA A 1 103 ? 4.578 4.48 -6.473 1 86.81 103 ALA A CA 1
ATOM 812 C C . ALA A 1 103 ? 5.762 5.43 -6.625 1 86.81 103 ALA A C 1
ATOM 814 O O . ALA A 1 103 ? 5.906 6.09 -7.656 1 86.81 103 ALA A O 1
ATOM 815 N N . VAL A 1 104 ? 6.496 5.5 -5.594 1 93.12 104 VAL A N 1
ATOM 816 C CA . VAL A 1 104 ? 7.75 6.242 -5.586 1 93.12 104 VAL A CA 1
ATOM 817 C C . VAL A 1 104 ? 8.867 5.359 -5.035 1 93.12 104 VAL A C 1
ATOM 819 O O . VAL A 1 104 ? 8.789 4.879 -3.902 1 93.12 104 VAL A O 1
ATOM 822 N N . THR A 1 105 ? 9.867 5.121 -5.867 1 91.69 105 THR A N 1
ATOM 823 C CA . THR A 1 105 ? 10.969 4.246 -5.473 1 91.69 105 THR A CA 1
ATOM 824 C C . THR A 1 105 ? 12.312 4.895 -5.789 1 91.69 105 THR A C 1
ATOM 826 O O . THR A 1 105 ? 12.383 5.82 -6.598 1 91.69 105 THR A O 1
ATOM 829 N N . SER A 1 106 ? 13.328 4.426 -5.062 1 93.94 106 SER A N 1
ATOM 830 C CA . SER A 1 106 ? 14.672 4.926 -5.348 1 93.94 106 SER A CA 1
ATOM 831 C C . SER A 1 106 ? 15.273 4.227 -6.562 1 93.94 106 SER A C 1
ATOM 833 O O . SER A 1 106 ? 14.922 3.088 -6.871 1 93.94 106 SER A O 1
ATOM 835 N N . ASP A 1 107 ? 16.141 4.977 -7.258 1 88.38 107 ASP A N 1
ATOM 836 C CA . ASP A 1 107 ? 16.797 4.371 -8.414 1 88.38 107 ASP A CA 1
ATOM 837 C C . ASP A 1 107 ? 18.312 4.551 -8.344 1 88.38 107 ASP A C 1
ATOM 839 O O . ASP A 1 107 ? 18.984 4.668 -9.375 1 88.38 107 ASP A O 1
ATOM 843 N N . GLY A 1 108 ? 18.922 4.68 -7.211 1 90.31 108 GLY A N 1
ATOM 844 C CA . GLY A 1 108 ? 20.359 4.84 -7.016 1 90.31 108 GLY A CA 1
ATOM 845 C C . GLY A 1 108 ? 20.797 6.289 -7.07 1 90.31 108 GLY A C 1
ATOM 846 O O . GLY A 1 108 ? 21.844 6.641 -6.516 1 90.31 108 GLY A O 1
ATOM 847 N N . ARG A 1 109 ? 20.062 7.172 -7.711 1 92.56 109 ARG A N 1
ATOM 848 C CA . ARG A 1 109 ? 20.406 8.586 -7.82 1 92.56 109 ARG A CA 1
ATOM 849 C C . ARG A 1 109 ? 19.375 9.453 -7.105 1 92.56 109 ARG A C 1
ATOM 851 O O . ARG A 1 109 ? 19.703 10.562 -6.668 1 92.56 109 ARG A O 1
ATOM 858 N N . GLY A 1 110 ? 18.25 9.047 -7.109 1 96.44 110 GLY A N 1
ATOM 859 C CA . GLY A 1 110 ? 17.141 9.766 -6.5 1 96.44 110 GLY A CA 1
ATOM 860 C C . GLY A 1 110 ? 15.852 8.961 -6.469 1 96.44 110 GLY A C 1
ATOM 861 O O . GLY A 1 110 ? 15.875 7.75 -6.242 1 96.44 110 GLY A O 1
ATOM 862 N N . TRP A 1 111 ? 14.75 9.727 -6.613 1 96.88 111 TRP A N 1
ATOM 863 C CA . TRP A 1 111 ? 13.445 9.078 -6.582 1 96.88 111 TRP A CA 1
ATOM 864 C C . TRP A 1 111 ? 12.891 8.906 -7.992 1 96.88 111 TRP A C 1
ATOM 866 O O . TRP A 1 111 ? 13.078 9.773 -8.852 1 96.88 111 TRP A O 1
ATOM 876 N N . THR A 1 112 ? 12.258 7.852 -8.25 1 94.56 112 THR A N 1
ATOM 877 C CA . THR A 1 112 ? 11.477 7.605 -9.453 1 94.56 112 THR A CA 1
ATOM 878 C C . THR A 1 112 ? 10 7.418 -9.117 1 94.56 112 THR A C 1
ATOM 880 O O . THR A 1 112 ? 9.648 6.559 -8.305 1 94.56 112 THR A O 1
ATOM 883 N N . ALA A 1 113 ? 9.148 8.227 -9.711 1 93.69 113 ALA A N 1
ATOM 884 C CA . ALA A 1 113 ? 7.711 8.164 -9.461 1 93.69 113 ALA A CA 1
ATOM 885 C C . ALA A 1 113 ? 6.957 7.68 -10.695 1 93.69 113 ALA A C 1
ATOM 887 O O . ALA A 1 113 ? 7.289 8.062 -11.82 1 93.69 113 ALA A O 1
ATOM 888 N N . ARG A 1 114 ? 6.086 6.816 -10.508 1 90 114 ARG A N 1
ATOM 889 C CA . ARG A 1 114 ? 5.102 6.457 -11.523 1 90 114 ARG A CA 1
ATOM 890 C C . ARG A 1 114 ? 3.801 7.223 -11.32 1 90 114 ARG A C 1
ATOM 892 O O . ARG A 1 114 ? 3.15 7.094 -10.281 1 90 114 ARG A O 1
ATOM 899 N N . ILE A 1 115 ? 3.451 7.977 -12.375 1 92.25 115 ILE A N 1
ATOM 900 C CA . ILE A 1 115 ? 2.391 8.961 -12.203 1 92.25 115 ILE A CA 1
ATOM 901 C C . ILE A 1 115 ? 1.374 8.828 -13.336 1 92.25 115 ILE A C 1
ATOM 903 O O . ILE A 1 115 ? 1.748 8.742 -14.508 1 92.25 115 ILE A O 1
ATOM 907 N N . HIS A 1 116 ? 0.121 8.766 -13 1 92 116 HIS A N 1
ATOM 908 C CA . HIS A 1 116 ? -0.926 8.977 -13.992 1 92 116 HIS A CA 1
ATOM 909 C C . HIS A 1 116 ? -1.196 10.469 -14.195 1 92 116 HIS A C 1
ATOM 911 O O . HIS A 1 116 ? -1.363 11.211 -13.234 1 92 116 HIS A O 1
ATOM 917 N N . LEU A 1 117 ? -1.205 10.836 -15.406 1 93.12 117 LEU A N 1
ATOM 918 C CA . LEU A 1 117 ? -1.508 12.211 -15.797 1 93.12 117 LEU A CA 1
ATOM 919 C C . LEU A 1 117 ? -2.709 12.258 -16.734 1 93.12 117 LEU A C 1
ATOM 921 O O . LEU A 1 117 ? -2.846 11.414 -17.625 1 93.12 117 LEU A O 1
ATOM 925 N N . PRO A 1 118 ? -3.557 13.312 -16.5 1 92.94 118 PRO A N 1
ATOM 926 C CA . PRO A 1 118 ? -4.742 13.398 -17.359 1 92.94 118 PRO A CA 1
ATOM 927 C C . PRO A 1 118 ? -4.406 13.797 -18.797 1 92.94 118 PRO A C 1
ATOM 929 O O . PRO A 1 118 ? -5.098 13.391 -19.734 1 92.94 118 PRO A O 1
ATOM 932 N N . ASP A 1 119 ? -3.41 14.602 -18.953 1 90.31 119 ASP A N 1
ATOM 933 C CA . ASP A 1 119 ? -3.01 15.055 -20.281 1 90.31 119 ASP A CA 1
ATOM 934 C C . ASP A 1 119 ? -1.597 15.633 -20.266 1 90.31 119 ASP A C 1
ATOM 936 O O . ASP A 1 119 ? -0.94 15.648 -19.219 1 90.31 119 ASP A O 1
ATOM 940 N N . ARG A 1 120 ? -1.133 16.062 -21.375 1 90.88 120 ARG A N 1
ATOM 941 C CA . ARG A 1 120 ? 0.235 16.547 -21.516 1 90.88 120 ARG A CA 1
ATOM 942 C C . ARG A 1 120 ? 0.397 17.922 -20.875 1 90.88 120 ARG A C 1
ATOM 944 O O . ARG A 1 120 ? 1.495 18.297 -20.453 1 90.88 120 ARG A O 1
ATOM 951 N N . ASP A 1 121 ? -0.643 18.688 -20.828 1 94.19 121 ASP A N 1
ATOM 952 C CA . ASP A 1 121 ? -0.572 19.969 -20.156 1 94.19 121 ASP A CA 1
ATOM 953 C C . ASP A 1 121 ? -0.258 19.797 -18.672 1 94.19 121 ASP A C 1
ATOM 955 O O . ASP A 1 121 ? 0.508 20.578 -18.094 1 94.19 121 ASP A O 1
ATOM 959 N N . ALA A 1 122 ? -0.875 18.812 -18.109 1 95.06 122 ALA A N 1
ATOM 960 C CA . ALA A 1 122 ? -0.599 18.5 -16.719 1 95.06 122 ALA A CA 1
ATOM 961 C C . ALA A 1 122 ? 0.863 18.109 -16.516 1 95.06 122 ALA A C 1
ATOM 963 O O . ALA A 1 122 ? 1.481 18.484 -15.516 1 95.06 122 ALA A O 1
ATOM 964 N N . LEU A 1 123 ? 1.395 17.375 -17.453 1 94.5 123 LEU A N 1
ATOM 965 C CA . LEU A 1 123 ? 2.803 17 -17.406 1 94.5 123 LEU A CA 1
ATOM 966 C C . LEU A 1 123 ? 3.697 18.234 -17.469 1 94.5 123 LEU A C 1
ATOM 968 O O . LEU A 1 123 ? 4.656 18.359 -16.703 1 94.5 123 LEU A O 1
ATOM 972 N N . ALA A 1 124 ? 3.377 19.062 -18.344 1 95.5 124 ALA A N 1
ATOM 973 C CA . ALA A 1 124 ? 4.156 20.281 -18.5 1 95.5 124 ALA A CA 1
ATOM 974 C C . ALA A 1 124 ? 4.094 21.141 -17.234 1 95.5 124 ALA A C 1
ATOM 976 O O . ALA A 1 124 ? 5.102 21.719 -16.812 1 95.5 124 ALA A O 1
ATOM 977 N N . ALA A 1 125 ? 2.957 21.203 -16.641 1 96.56 125 ALA A N 1
ATOM 978 C CA . ALA A 1 125 ? 2.75 22.016 -15.445 1 96.56 125 ALA A CA 1
ATOM 979 C C . ALA A 1 125 ? 3.555 21.469 -14.266 1 96.56 125 ALA A C 1
ATOM 981 O O . ALA A 1 125 ? 4.215 22.234 -13.555 1 96.56 125 ALA A O 1
ATOM 982 N N . ILE A 1 126 ? 3.521 20.172 -14.078 1 96.88 126 ILE A N 1
ATOM 983 C CA . ILE A 1 126 ? 4.223 19.594 -12.93 1 96.88 126 ILE A CA 1
ATOM 984 C C . ILE A 1 126 ? 5.73 19.656 -13.164 1 96.88 126 ILE A C 1
ATOM 986 O O . ILE A 1 126 ? 6.504 19.844 -12.227 1 96.88 126 ILE A O 1
ATOM 990 N N . ARG A 1 127 ? 6.117 19.484 -14.352 1 96.88 127 ARG A N 1
ATOM 991 C CA . ARG A 1 127 ? 7.531 19.625 -14.695 1 96.88 127 ARG A CA 1
ATOM 992 C C . ARG A 1 127 ? 8.031 21.031 -14.375 1 96.88 127 ARG A C 1
ATOM 994 O O . ARG A 1 127 ? 9.094 21.203 -13.773 1 96.88 127 ARG A O 1
ATOM 1001 N N . ARG A 1 128 ? 7.305 21.984 -14.812 1 96.38 128 ARG A N 1
ATOM 1002 C CA . ARG A 1 128 ? 7.664 23.375 -14.539 1 96.38 128 ARG A CA 1
ATOM 1003 C C . ARG A 1 128 ? 7.738 23.625 -13.039 1 96.38 128 ARG A C 1
ATOM 1005 O O . ARG A 1 128 ? 8.641 24.328 -12.57 1 96.38 128 ARG A O 1
ATOM 1012 N N . TRP A 1 129 ? 6.828 23.094 -12.352 1 96.62 129 TRP A N 1
ATOM 1013 C CA . TRP A 1 129 ? 6.785 23.281 -10.906 1 96.62 129 TRP A CA 1
ATOM 1014 C C . TRP A 1 129 ? 8.062 22.766 -10.258 1 96.62 129 TRP A C 1
ATOM 1016 O O . TRP A 1 129 ? 8.656 23.438 -9.414 1 96.62 129 TRP A O 1
ATOM 1026 N N . TYR A 1 130 ? 8.469 21.562 -10.602 1 96.75 130 TYR A N 1
ATOM 1027 C CA . TYR A 1 130 ? 9.688 20.984 -10.055 1 96.75 130 TYR A CA 1
ATOM 1028 C C . TYR A 1 130 ? 10.914 21.781 -10.484 1 96.75 130 TYR A C 1
ATOM 1030 O O . TYR A 1 130 ? 11.789 22.078 -9.672 1 96.75 130 TYR A O 1
ATOM 1038 N N . ARG A 1 131 ? 10.977 22.156 -11.711 1 95.06 131 ARG A N 1
ATOM 1039 C CA . ARG A 1 131 ? 12.117 22.891 -12.258 1 95.06 131 ARG A CA 1
ATOM 1040 C C . ARG A 1 131 ? 12.281 24.25 -11.57 1 95.06 131 ARG A C 1
ATOM 1042 O O . ARG A 1 131 ? 13.406 24.688 -11.305 1 95.06 131 ARG A O 1
ATOM 1049 N N . ASP A 1 132 ? 11.203 24.859 -11.328 1 96.88 132 ASP A N 1
ATOM 1050 C CA . ASP A 1 132 ? 11.219 26.156 -10.648 1 96.88 132 ASP A CA 1
ATOM 1051 C C . ASP A 1 132 ? 11.805 26.031 -9.25 1 96.88 132 ASP A C 1
ATOM 1053 O O . ASP A 1 132 ? 12.219 27.031 -8.648 1 96.88 132 ASP A O 1
ATOM 1057 N N . ARG A 1 133 ? 11.906 24.859 -8.75 1 96.5 133 ARG A N 1
ATOM 1058 C CA . ARG A 1 133 ? 12.414 24.609 -7.406 1 96.5 133 ARG A CA 1
ATOM 1059 C C . ARG A 1 133 ? 13.773 23.922 -7.445 1 96.5 133 ARG A C 1
ATOM 1061 O O . ARG A 1 133 ? 14.258 23.438 -6.422 1 96.5 133 ARG A O 1
ATOM 1068 N N . GLY A 1 134 ? 14.273 23.812 -8.641 1 96.75 134 GLY A N 1
ATOM 1069 C CA . GLY A 1 134 ? 15.617 23.297 -8.812 1 96.75 134 GLY A CA 1
ATOM 1070 C C . GLY A 1 134 ? 15.672 21.781 -8.859 1 96.75 134 GLY A C 1
ATOM 1071 O O . GLY A 1 134 ? 16.75 21.203 -8.867 1 96.75 134 GLY A O 1
ATOM 1072 N N . VAL A 1 135 ? 14.523 21.141 -8.836 1 97.31 135 VAL A N 1
ATOM 1073 C CA . VAL A 1 135 ? 14.492 19.672 -8.859 1 97.31 135 VAL A CA 1
ATOM 1074 C C . VAL A 1 135 ? 14.531 19.188 -10.305 1 97.31 135 VAL A C 1
ATOM 1076 O O . VAL A 1 135 ? 13.711 19.609 -11.125 1 97.31 135 VAL A O 1
ATOM 1079 N N . SER A 1 136 ? 15.555 18.359 -10.594 1 96.62 136 SER A N 1
ATOM 1080 C CA . SER A 1 136 ? 15.594 17.734 -11.914 1 96.62 136 SER A CA 1
ATOM 1081 C C . SER A 1 136 ? 14.398 16.812 -12.133 1 96.62 136 SER A C 1
ATOM 1083 O O . SER A 1 136 ? 14.062 16 -11.266 1 96.62 136 SER A O 1
ATOM 1085 N N . PHE A 1 137 ? 13.766 17.016 -13.211 1 95.81 137 PHE A N 1
ATOM 1086 C CA . PHE A 1 137 ? 12.578 16.266 -13.617 1 95.81 137 PHE A CA 1
ATOM 1087 C C . PHE A 1 137 ? 12.781 15.641 -14.992 1 95.81 137 PHE A C 1
ATOM 1089 O O . PHE A 1 137 ? 12.82 16.344 -16 1 95.81 137 PHE A O 1
ATOM 1096 N N . ARG A 1 138 ? 12.867 14.305 -15.008 1 93.62 138 ARG A N 1
ATOM 1097 C CA . ARG A 1 138 ? 13.094 13.617 -16.266 1 93.62 138 ARG A CA 1
ATOM 1098 C C . ARG A 1 138 ? 12.086 12.492 -16.469 1 93.62 138 ARG A C 1
ATOM 1100 O O . ARG A 1 138 ? 11.992 11.578 -15.648 1 93.62 138 ARG A O 1
ATOM 1107 N N . VAL A 1 139 ? 11.352 12.578 -17.531 1 91.94 139 VAL A N 1
ATOM 1108 C CA . VAL A 1 139 ? 10.469 11.477 -17.906 1 91.94 139 VAL A CA 1
ATOM 1109 C C . VAL A 1 139 ? 11.281 10.336 -18.5 1 91.94 139 VAL A C 1
ATOM 1111 O O . VAL A 1 139 ? 11.961 10.516 -19.516 1 91.94 139 VAL A O 1
ATOM 1114 N N . THR A 1 140 ? 11.258 9.219 -17.953 1 82.31 140 THR A N 1
ATOM 1115 C CA . THR A 1 140 ? 12.062 8.102 -18.422 1 82.31 140 THR A CA 1
ATOM 1116 C C . THR A 1 140 ? 11.227 7.148 -19.266 1 82.31 140 THR A C 1
ATOM 1118 O O . THR A 1 140 ? 11.758 6.453 -20.141 1 82.31 140 THR A O 1
ATOM 1121 N N . GLN A 1 141 ? 10 7.055 -18.984 1 79.38 141 GLN A N 1
ATOM 1122 C CA . GLN A 1 141 ? 9.094 6.188 -19.734 1 79.38 141 GLN A CA 1
ATOM 1123 C C . GLN A 1 141 ? 7.68 6.758 -19.766 1 79.38 141 GLN A C 1
ATOM 1125 O O . GLN A 1 141 ? 7.238 7.387 -18.812 1 79.38 141 GLN A O 1
ATOM 1130 N N . LEU A 1 142 ? 6.969 6.656 -21 1 75.12 142 LEU A N 1
ATOM 1131 C CA . LEU A 1 142 ? 5.562 7.012 -21.156 1 75.12 142 LEU A CA 1
ATOM 1132 C C . LEU A 1 142 ? 4.738 5.801 -21.578 1 75.12 142 LEU A C 1
ATOM 1134 O O . LEU A 1 142 ? 5.164 5.02 -22.422 1 75.12 142 LEU A O 1
ATOM 1138 N N . TYR A 1 143 ? 3.715 5.617 -20.797 1 71.06 143 TYR A N 1
ATOM 1139 C CA . TYR A 1 143 ? 2.83 4.5 -21.125 1 71.06 143 TYR A CA 1
ATOM 1140 C C . TYR A 1 143 ? 1.438 4.996 -21.484 1 71.06 143 TYR A C 1
ATOM 1142 O O . TYR A 1 143 ? 0.965 6 -20.953 1 71.06 143 TYR A O 1
ATOM 1150 N N . ASP A 1 144 ? 0.781 4.539 -22.688 1 61.88 144 ASP A N 1
ATOM 1151 C CA . ASP A 1 144 ? -0.616 4.848 -22.969 1 61.88 144 ASP A CA 1
ATOM 1152 C C . ASP A 1 144 ? -1.54 4.25 -21.906 1 61.88 144 ASP A C 1
ATOM 1154 O O . ASP A 1 144 ? -1.237 3.201 -21.344 1 61.88 144 ASP A O 1
ATOM 1158 N N . SER A 1 145 ? -2.381 5.152 -21.312 1 55.38 145 SER A N 1
ATOM 1159 C CA . SER A 1 145 ? -3.297 4.738 -20.25 1 55.38 145 SER A CA 1
ATOM 1160 C C . SER A 1 145 ? -4.023 3.449 -20.625 1 55.38 145 SER A C 1
ATOM 1162 O O . SER A 1 145 ? -4.551 2.756 -19.75 1 55.38 145 SER A O 1
ATOM 1164 N N . ALA A 1 146 ? -4.422 3.301 -22.062 1 47.75 146 ALA A N 1
ATOM 1165 C CA . ALA A 1 146 ? -5.086 2.018 -22.266 1 47.75 146 ALA A CA 1
ATOM 1166 C C . ALA A 1 146 ? -4.332 0.89 -21.562 1 47.75 146 ALA A C 1
ATOM 1168 O O . ALA A 1 146 ? -4.75 -0.269 -21.625 1 47.75 146 ALA A O 1
ATOM 1169 N N . VAL A 1 147 ? -3.115 1.138 -21.75 1 44.47 147 VAL A N 1
ATOM 1170 C CA . VAL A 1 147 ? -2.254 0.108 -21.172 1 44.47 147 VAL A CA 1
ATOM 1171 C C . VAL A 1 147 ? -2.545 -0.042 -19.688 1 44.47 147 VAL A C 1
ATOM 1173 O O . VAL A 1 147 ? -2.914 0.928 -19.016 1 44.47 147 VAL A O 1
ATOM 1176 N N . SER A 1 148 ? -2.562 -1.222 -19.266 1 40.22 148 SER A N 1
ATOM 1177 C CA . SER A 1 148 ? -2.793 -1.823 -17.953 1 40.22 148 SER A CA 1
ATOM 1178 C C . SER A 1 148 ? -2.037 -1.075 -16.859 1 40.22 148 SER A C 1
ATOM 1180 O O . SER A 1 148 ? -1 -0.461 -17.125 1 40.22 148 SER A O 1
ATOM 1182 N N . ASP A 1 149 ? -2.65 -0.393 -16 1 40.88 149 ASP A N 1
ATOM 1183 C CA . ASP A 1 149 ? -2.068 0.016 -14.727 1 40.88 149 ASP A CA 1
ATOM 1184 C C . ASP A 1 149 ? -0.788 -0.762 -14.43 1 40.88 149 ASP A C 1
ATOM 1186 O O . ASP A 1 149 ? -0.839 -1.875 -13.898 1 40.88 149 ASP A O 1
ATOM 1190 N N . ASP A 1 150 ? -0.06 -1.033 -15.281 1 38.69 150 ASP A N 1
ATOM 1191 C CA . ASP A 1 150 ? 1.007 -2.012 -15.094 1 38.69 150 ASP A CA 1
ATOM 1192 C C . ASP A 1 150 ? 1.725 -1.797 -13.766 1 38.69 150 ASP A C 1
ATOM 1194 O O . ASP A 1 150 ? 2.625 -2.559 -13.414 1 38.69 150 ASP A O 1
ATOM 1198 N N . GLY A 1 151 ? 2.074 -0.762 -13.43 1 38.59 151 GLY A N 1
ATOM 1199 C CA . GLY A 1 151 ? 2.752 -1.009 -12.164 1 38.59 151 GLY A CA 1
ATOM 1200 C C . GLY A 1 151 ? 1.864 -1.677 -11.133 1 38.59 151 GLY A C 1
ATOM 1201 O O . GLY A 1 151 ? 2.303 -2.586 -10.422 1 38.59 151 GLY A O 1
ATOM 1202 N N . THR A 1 152 ? 0.856 -1.089 -10.602 1 41.38 152 THR A N 1
ATOM 1203 C CA . THR A 1 152 ? -0.101 -1.779 -9.742 1 41.38 152 THR A CA 1
ATOM 1204 C C . THR A 1 152 ? -0.838 -2.865 -10.516 1 41.38 152 THR A C 1
ATOM 1206 O O . THR A 1 152 ? -1.18 -3.912 -9.961 1 41.38 152 THR A O 1
ATOM 1209 N N . TYR A 1 153 ? -1.629 -2.428 -11.703 1 44.38 153 TYR A N 1
ATOM 1210 C CA . TYR A 1 153 ? -2.535 -3.154 -12.586 1 44.38 153 TYR A CA 1
ATOM 1211 C C . TYR A 1 153 ? -1.758 -4.016 -13.57 1 44.38 153 TYR A C 1
ATOM 1213 O O . TYR A 1 153 ? -1.707 -3.709 -14.766 1 44.38 153 TYR A O 1
ATOM 1221 N N . PHE A 1 154 ? -0.657 -4.551 -13.211 1 52.34 154 PHE A N 1
ATOM 1222 C CA . PHE A 1 154 ? 0.315 -5.465 -13.797 1 52.34 154 PHE A CA 1
ATOM 1223 C C . PHE A 1 154 ? -0.381 -6.516 -14.656 1 52.34 154 PHE A C 1
ATOM 1225 O O . PHE A 1 154 ? 0.137 -6.91 -15.703 1 52.34 154 PHE A O 1
ATOM 1232 N N . LEU A 1 155 ? -1.507 -6.719 -14.266 1 65.38 155 LEU A N 1
ATOM 1233 C CA . LEU A 1 155 ? -2.191 -7.758 -15.023 1 65.38 155 LEU A CA 1
ATOM 1234 C C . LEU A 1 155 ? -3.137 -7.145 -16.047 1 65.38 155 LEU A C 1
ATOM 1236 O O . LEU A 1 155 ? -3.881 -6.215 -15.742 1 65.38 155 LEU A O 1
ATOM 1240 N N . THR A 1 156 ? -2.957 -7.387 -17.344 1 68.94 156 THR A N 1
ATOM 1241 C CA . THR A 1 156 ? -4.031 -7.094 -18.281 1 68.94 156 THR A CA 1
ATOM 1242 C C . THR A 1 156 ? -5.359 -7.656 -17.781 1 68.94 156 THR A C 1
ATOM 1244 O O . THR A 1 156 ? -5.383 -8.5 -16.891 1 68.94 156 THR A O 1
ATOM 1247 N N . GLU A 1 157 ? -6.457 -7.125 -18.312 1 70.12 157 GLU A N 1
ATOM 1248 C CA . GLU A 1 157 ? -7.77 -7.66 -17.969 1 70.12 157 GLU A CA 1
ATOM 1249 C C . GLU A 1 157 ? -7.828 -9.172 -18.172 1 70.12 157 GLU A C 1
ATOM 1251 O O . GLU A 1 157 ? -8.359 -9.898 -17.328 1 70.12 157 GLU A O 1
ATOM 1256 N N . GLU A 1 158 ? -7.281 -9.562 -19.25 1 77.62 158 GLU A N 1
ATOM 1257 C CA . GLU A 1 158 ? -7.277 -10.992 -19.547 1 77.62 158 GLU A CA 1
ATOM 1258 C C . GLU A 1 158 ? -6.477 -11.773 -18.516 1 77.62 158 GLU A C 1
ATOM 1260 O O . GLU A 1 158 ? -6.895 -12.852 -18.094 1 77.62 158 GLU A O 1
ATOM 1265 N N . GLN A 1 159 ? -5.348 -11.172 -18.047 1 81.62 159 GLN A N 1
ATOM 1266 C CA . GLN A 1 159 ? -4.496 -11.82 -17.062 1 81.62 159 GLN A CA 1
ATOM 1267 C C . GLN A 1 159 ? -5.188 -11.883 -15.703 1 81.62 159 GLN A C 1
ATOM 1269 O O . GLN A 1 159 ? -5.133 -12.906 -15.016 1 81.62 159 GLN A O 1
ATOM 1274 N N . ARG A 1 160 ? -5.777 -10.828 -15.398 1 81.12 160 ARG A N 1
ATOM 1275 C CA . ARG A 1 160 ? -6.512 -10.789 -14.141 1 81.12 160 ARG A CA 1
ATOM 1276 C C . ARG A 1 160 ? -7.633 -11.82 -14.125 1 81.12 160 ARG A C 1
ATOM 1278 O O . ARG A 1 160 ? -7.801 -12.547 -13.148 1 81.12 160 ARG A O 1
ATOM 1285 N N . GLU A 1 161 ? -8.352 -11.867 -15.211 1 80.44 161 GLU A N 1
ATOM 1286 C CA . GLU A 1 161 ? -9.492 -12.773 -15.312 1 80.44 161 GLU A CA 1
ATOM 1287 C C . GLU A 1 161 ? -9.055 -14.227 -15.203 1 80.44 161 GLU A C 1
ATOM 1289 O O . GLU A 1 161 ? -9.68 -15.016 -14.5 1 80.44 161 GLU A O 1
ATOM 1294 N N . ILE A 1 162 ? -8.031 -14.578 -15.891 1 89.38 162 ILE A N 1
ATOM 1295 C CA . ILE A 1 162 ? -7.625 -15.984 -15.883 1 89.38 162 ILE A CA 1
ATOM 1296 C C . ILE A 1 162 ? -7.078 -16.359 -14.508 1 89.38 162 ILE A C 1
ATOM 1298 O O . ILE A 1 162 ? -7.273 -17.469 -14.039 1 89.38 162 ILE A O 1
ATOM 1302 N N . LEU A 1 163 ? -6.355 -15.43 -13.797 1 89.69 163 LEU A N 1
ATOM 1303 C CA . LEU A 1 163 ? -5.832 -15.695 -12.461 1 89.69 163 LEU A CA 1
ATOM 1304 C C . LEU A 1 163 ? -6.965 -15.891 -11.461 1 89.69 163 LEU A C 1
ATOM 1306 O O . LEU A 1 163 ? -6.934 -16.828 -10.656 1 89.69 163 LEU A O 1
ATOM 1310 N N . LEU A 1 164 ? -7.969 -15.07 -11.609 1 86.69 164 LEU A N 1
ATOM 1311 C CA . LEU A 1 164 ? -9.094 -15.141 -10.68 1 86.69 164 LEU A CA 1
ATOM 1312 C C . LEU A 1 164 ? -9.906 -16.406 -10.906 1 86.69 164 LEU A C 1
ATOM 1314 O O . LEU A 1 164 ? -10.32 -17.062 -9.945 1 86.69 164 LEU A O 1
ATOM 1318 N N . LEU A 1 165 ? -10.117 -16.672 -12.148 1 89.69 165 LEU A N 1
ATOM 1319 C CA . LEU A 1 165 ? -10.844 -17.891 -12.469 1 89.69 165 LEU A CA 1
ATOM 1320 C C . LEU A 1 165 ? -10.117 -19.109 -11.938 1 89.69 165 LEU A C 1
ATOM 1322 O O . LEU A 1 165 ? -10.734 -20 -11.328 1 89.69 165 LEU A O 1
ATOM 1326 N N . ALA A 1 166 ? -8.836 -19.203 -12.203 1 94.06 166 ALA A N 1
ATOM 1327 C CA . ALA A 1 166 ? -8.023 -20.312 -11.719 1 94.06 166 ALA A CA 1
ATOM 1328 C C . ALA A 1 166 ? -8.055 -20.391 -10.195 1 94.06 166 ALA A C 1
ATOM 1330 O O . ALA A 1 166 ? -8.18 -21.469 -9.625 1 94.06 166 ALA A O 1
ATOM 1331 N N . TYR A 1 167 ? -7.961 -19.25 -9.547 1 92.44 167 TYR A N 1
ATOM 1332 C CA . TYR A 1 167 ? -7.961 -19.156 -8.094 1 92.44 167 TYR A CA 1
ATOM 1333 C C . TYR A 1 167 ? -9.305 -19.609 -7.523 1 92.44 167 TYR A C 1
ATOM 1335 O O . TYR A 1 167 ? -9.352 -20.469 -6.637 1 92.44 167 TYR A O 1
ATOM 1343 N N . GLU A 1 168 ? -10.344 -19.125 -8.062 1 89.62 168 GLU A N 1
ATOM 1344 C CA . GLU A 1 168 ? -11.688 -19.391 -7.543 1 89.62 168 GLU A CA 1
ATOM 1345 C C . GLU A 1 168 ? -12.117 -20.828 -7.812 1 89.62 168 GLU A C 1
ATOM 1347 O O . GLU A 1 168 ? -12.875 -21.406 -7.031 1 89.62 168 GLU A O 1
ATOM 1352 N N . SER A 1 169 ? -11.586 -21.359 -8.914 1 92 169 SER A N 1
ATOM 1353 C CA . SER A 1 169 ? -11.969 -22.719 -9.289 1 92 169 SER A CA 1
ATOM 1354 C C . SER A 1 169 ? -11.141 -23.766 -8.539 1 92 169 SER A C 1
ATOM 1356 O O . SER A 1 169 ? -11.359 -24.969 -8.688 1 92 169 SER A O 1
ATOM 1358 N N . GLY A 1 170 ? -10.141 -23.297 -7.828 1 92.69 170 GLY A N 1
ATOM 1359 C CA . GLY A 1 170 ? -9.359 -24.203 -6.992 1 92.69 170 GLY A CA 1
ATOM 1360 C C . GLY A 1 170 ? -8.148 -24.766 -7.699 1 92.69 170 GLY A C 1
ATOM 1361 O O . GLY A 1 170 ? -7.629 -25.812 -7.312 1 92.69 170 GLY A O 1
ATOM 1362 N N . TYR A 1 171 ? -7.742 -24.156 -8.789 1 94.62 171 TYR A N 1
ATOM 1363 C CA . TYR A 1 171 ? -6.574 -24.625 -9.531 1 94.62 171 TYR A CA 1
ATOM 1364 C C . TYR A 1 171 ? -5.32 -24.578 -8.672 1 94.62 171 TYR A C 1
ATOM 1366 O O . TYR A 1 171 ? -4.434 -25.422 -8.797 1 94.62 171 TYR A O 1
ATOM 1374 N N . PHE A 1 172 ? -5.258 -23.656 -7.746 1 94.81 172 PHE A N 1
ATOM 1375 C CA . PHE A 1 172 ? -4.066 -23.469 -6.926 1 94.81 172 PHE A CA 1
ATOM 1376 C C . PHE A 1 172 ? -4.246 -24.125 -5.559 1 94.81 172 PHE A C 1
A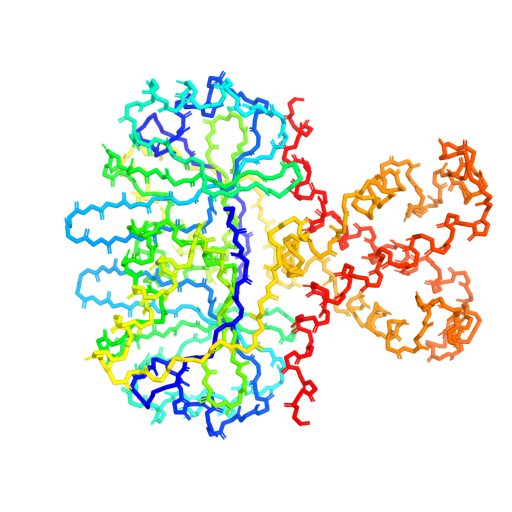TOM 1378 O O . PHE A 1 172 ? -3.352 -24.062 -4.715 1 94.81 172 PHE A O 1
ATOM 1385 N N . ASP A 1 173 ? -5.34 -24.797 -5.398 1 91.38 173 ASP A N 1
ATOM 1386 C CA . ASP A 1 173 ? -5.598 -25.438 -4.109 1 91.38 173 ASP A CA 1
ATOM 1387 C C . ASP A 1 173 ? -4.703 -26.656 -3.906 1 91.38 173 ASP A C 1
ATOM 1389 O O . ASP A 1 173 ? -4.191 -27.219 -4.875 1 91.38 173 ASP A O 1
ATOM 1393 N N . VAL A 1 174 ? -4.484 -26.953 -2.686 1 88.19 174 VAL A N 1
ATOM 1394 C CA . VAL A 1 174 ? -3.783 -28.172 -2.303 1 88.19 174 VAL A CA 1
ATOM 1395 C C . VAL A 1 174 ? -4.633 -28.969 -1.313 1 88.19 174 VAL A C 1
ATOM 1397 O O . VAL A 1 174 ? -4.695 -28.641 -0.129 1 88.19 174 VAL A O 1
ATOM 1400 N N . PRO A 1 175 ? -5.156 -30.141 -1.78 1 89.44 175 PRO A N 1
ATOM 1401 C CA . PRO A 1 175 ? -5.094 -30.641 -3.152 1 89.44 175 PRO A CA 1
ATOM 1402 C C . PRO A 1 175 ? -5.875 -29.781 -4.137 1 89.44 175 PRO A C 1
ATOM 1404 O O . PRO A 1 175 ? -6.66 -28.922 -3.723 1 89.44 175 PRO A O 1
ATOM 1407 N N . ARG A 1 176 ? -5.641 -30.016 -5.539 1 89.88 176 ARG A N 1
ATOM 1408 C CA . ARG A 1 176 ? -6.258 -29.203 -6.582 1 89.88 176 ARG A CA 1
ATOM 1409 C C . ARG A 1 176 ? -7.766 -29.422 -6.633 1 89.88 176 ARG A C 1
ATOM 1411 O O . ARG A 1 176 ? -8.227 -30.562 -6.559 1 89.88 176 ARG A O 1
ATOM 1418 N N . GLY A 1 177 ? -8.531 -28.359 -6.816 1 90.81 177 GLY A N 1
ATOM 1419 C CA . GLY A 1 177 ? -9.961 -28.438 -7.066 1 90.81 177 GLY A CA 1
ATOM 1420 C C . GLY A 1 177 ? -10.289 -28.781 -8.508 1 90.81 177 GLY A C 1
ATOM 1421 O O . GLY A 1 177 ? -11.266 -29.5 -8.766 1 90.81 177 GLY A O 1
ATOM 1422 N N . ILE A 1 178 ? -9.508 -28.234 -9.391 1 93.06 178 ILE A N 1
ATOM 1423 C CA . ILE A 1 178 ? -9.664 -28.547 -10.805 1 93.06 178 ILE A CA 1
ATOM 1424 C C . ILE A 1 178 ? -8.297 -28.781 -11.438 1 93.06 178 ILE A C 1
ATOM 1426 O O . ILE A 1 178 ? -7.285 -28.281 -10.938 1 93.06 178 ILE A O 1
ATOM 1430 N N . THR A 1 179 ? -8.273 -29.438 -12.508 1 92.12 179 THR A N 1
ATOM 1431 C CA . THR A 1 179 ? -7.039 -29.672 -13.25 1 92.12 179 THR A CA 1
ATOM 1432 C C . THR A 1 179 ? -6.852 -28.609 -14.336 1 92.12 179 THR A C 1
ATOM 1434 O O . THR A 1 179 ? -7.746 -27.797 -14.57 1 92.12 179 THR A O 1
ATOM 1437 N N . GLN A 1 180 ? -5.66 -28.625 -14.844 1 91 180 GLN A N 1
ATOM 1438 C CA . GLN A 1 180 ? -5.406 -27.719 -15.953 1 91 180 GLN A CA 1
ATOM 1439 C C . GLN A 1 180 ? -6.355 -27.984 -17.125 1 91 180 GLN A C 1
ATOM 1441 O O . GLN A 1 180 ? -6.801 -27.047 -17.797 1 91 180 GLN A O 1
ATOM 1446 N N . ASP A 1 181 ? -6.625 -29.266 -17.359 1 92.75 181 ASP A N 1
ATOM 1447 C CA . ASP A 1 181 ? -7.555 -29.656 -18.406 1 92.75 181 ASP A CA 1
ATOM 1448 C C . ASP A 1 181 ? -8.945 -29.062 -18.172 1 92.75 181 ASP A C 1
ATOM 1450 O O . ASP A 1 181 ? -9.594 -28.594 -19.109 1 92.75 181 ASP A O 1
ATOM 1454 N N . ASP A 1 182 ? -9.383 -29.109 -16.969 1 94 182 ASP A N 1
ATOM 1455 C CA . ASP A 1 182 ? -10.672 -28.547 -16.594 1 94 182 ASP A CA 1
ATOM 1456 C C . ASP A 1 182 ? -10.719 -27.047 -16.859 1 94 182 ASP A C 1
ATOM 1458 O O . ASP A 1 182 ? -11.719 -26.531 -17.375 1 94 182 ASP A O 1
ATOM 1462 N N . LEU A 1 183 ? -9.609 -26.406 -16.469 1 91.88 183 LEU A N 1
ATOM 1463 C CA . LEU A 1 183 ? -9.531 -24.969 -16.672 1 91.88 183 LEU A CA 1
ATOM 1464 C C . LEU A 1 183 ? -9.531 -24.609 -18.156 1 91.88 183 LEU A C 1
ATOM 1466 O O . LEU A 1 183 ? -10.164 -23.641 -18.562 1 91.88 183 LEU A O 1
ATOM 1470 N N . ALA A 1 184 ? -8.883 -25.391 -18.953 1 92.62 184 ALA A N 1
ATOM 1471 C CA . ALA A 1 184 ? -8.836 -25.203 -20.391 1 92.62 184 ALA A CA 1
ATOM 1472 C C . ALA A 1 184 ? -10.227 -25.312 -21.016 1 92.62 184 ALA A C 1
ATOM 1474 O O . ALA A 1 184 ? -10.602 -24.516 -21.875 1 92.62 184 ALA A O 1
ATOM 1475 N N . GLU A 1 185 ? -10.914 -26.266 -20.594 1 92.62 185 GLU A N 1
ATOM 1476 C CA . GLU A 1 185 ? -12.281 -26.469 -21.078 1 92.62 185 GLU A CA 1
ATOM 1477 C C . GLU A 1 185 ? -13.172 -25.281 -20.734 1 92.62 185 GLU A C 1
ATOM 1479 O O . GLU A 1 185 ? -13.984 -24.859 -21.562 1 92.62 185 GLU A O 1
ATOM 1484 N N . GLN A 1 186 ? -12.977 -24.828 -19.531 1 89.81 186 GLN A N 1
ATOM 1485 C CA . GLN A 1 186 ? -13.781 -23.688 -19.094 1 89.81 186 GLN A CA 1
ATOM 1486 C C . GLN A 1 186 ? -13.477 -22.453 -19.922 1 89.81 186 GLN A C 1
ATOM 1488 O O . GLN A 1 186 ? -14.367 -21.641 -20.188 1 89.81 186 GLN A O 1
ATOM 1493 N N . LEU A 1 187 ? -12.305 -22.312 -20.344 1 88.88 187 LEU A N 1
ATOM 1494 C CA . LEU A 1 187 ? -11.867 -21.125 -21.078 1 88.88 187 LEU A CA 1
ATOM 1495 C C . LEU A 1 187 ? -11.93 -21.375 -22.594 1 88.88 187 LEU A C 1
ATOM 1497 O O . LEU A 1 187 ? -11.68 -20.453 -23.375 1 88.88 187 LEU A O 1
ATOM 1501 N N . ASP A 1 188 ? -12.273 -22.562 -22.984 1 90.44 188 ASP A N 1
ATOM 1502 C CA . ASP A 1 188 ? -12.367 -22.969 -24.391 1 90.44 188 ASP A CA 1
ATOM 1503 C C . ASP A 1 188 ? -11.047 -22.734 -25.109 1 90.44 188 ASP A C 1
ATOM 1505 O O . ASP A 1 188 ? -11.016 -22.094 -26.156 1 90.44 188 ASP A O 1
ATOM 1509 N N . VAL A 1 189 ? -9.984 -23.203 -24.469 1 91.94 189 VAL A N 1
ATOM 1510 C CA . VAL A 1 189 ? -8.648 -23.172 -25.047 1 91.94 189 VAL A CA 1
ATOM 1511 C C . VAL A 1 189 ? -7.949 -24.516 -24.781 1 91.94 189 VAL A C 1
ATOM 1513 O O . VAL A 1 189 ? -8.5 -25.375 -24.094 1 91.94 189 VAL A O 1
ATOM 1516 N N . THR A 1 190 ? -6.855 -24.656 -25.375 1 91.88 190 THR A N 1
ATOM 1517 C CA . THR A 1 190 ? -6.078 -25.875 -25.172 1 91.88 190 THR A CA 1
ATOM 1518 C C . THR A 1 190 ? -5.34 -25.828 -23.844 1 91.88 190 THR A C 1
ATOM 1520 O O . THR A 1 190 ? -5.152 -24.75 -23.266 1 91.88 190 THR A O 1
ATOM 1523 N N . ASP A 1 191 ? -4.953 -26.938 -23.391 1 90.44 191 ASP A N 1
ATOM 1524 C CA . ASP A 1 191 ? -4.164 -27.062 -22.156 1 90.44 191 ASP A CA 1
ATOM 1525 C C . ASP A 1 191 ? -2.889 -26.219 -22.25 1 90.44 191 ASP A C 1
ATOM 1527 O O . ASP A 1 191 ? -2.531 -25.516 -21.297 1 90.44 191 ASP A O 1
ATOM 1531 N N . SER A 1 192 ? -2.295 -26.344 -23.344 1 91.19 192 SER A N 1
ATOM 1532 C CA . SER A 1 192 ? -1.045 -25.625 -23.562 1 91.19 192 SER A CA 1
ATOM 1533 C C . SER A 1 192 ? -1.27 -24.109 -23.516 1 91.19 192 SER A C 1
ATOM 1535 O O . SER A 1 192 ? -0.461 -23.375 -22.953 1 91.19 192 SER A O 1
ATOM 1537 N N . ALA A 1 193 ? -2.381 -23.719 -24.047 1 92.38 193 ALA A N 1
ATOM 1538 C CA . ALA A 1 193 ? -2.693 -22.297 -24.078 1 92.38 193 ALA A CA 1
ATOM 1539 C C . ALA A 1 193 ? -2.986 -21.766 -22.688 1 92.38 193 ALA A C 1
ATOM 1541 O O . ALA A 1 193 ? -2.545 -20.672 -22.328 1 92.38 193 ALA A O 1
ATOM 1542 N N . VAL A 1 194 ? -3.689 -22.484 -21.891 1 92.19 194 VAL A N 1
ATOM 1543 C CA . VAL A 1 194 ? -4.031 -22.031 -20.547 1 92.19 194 VAL A CA 1
ATOM 1544 C C . VAL A 1 194 ? -2.773 -21.969 -19.688 1 92.19 194 VAL A C 1
ATOM 1546 O O . VAL A 1 194 ? -2.59 -21.031 -18.906 1 92.19 194 VAL A O 1
ATOM 1549 N N . SER A 1 195 ? -1.963 -22.969 -19.828 1 91.31 195 SER A N 1
ATOM 1550 C CA . SER A 1 195 ? -0.706 -22.984 -19.078 1 91.31 195 SER A CA 1
ATOM 1551 C C . SER A 1 195 ? 0.141 -21.766 -19.406 1 91.31 195 SER A C 1
ATOM 1553 O O . SER A 1 195 ? 0.675 -21.109 -18.5 1 91.31 195 SER A O 1
ATOM 1555 N N . GLN A 1 196 ? 0.204 -21.5 -20.656 1 93.38 196 GLN A N 1
ATOM 1556 C CA . GLN A 1 196 ? 0.988 -20.344 -21.094 1 93.38 196 GLN A CA 1
ATOM 1557 C C . GLN A 1 196 ? 0.397 -19.047 -20.547 1 93.38 196 GLN A C 1
ATOM 1559 O O . GLN A 1 196 ? 1.126 -18.188 -20.062 1 93.38 196 GLN A O 1
ATOM 1564 N N . LYS A 1 197 ? -0.867 -18.938 -20.656 1 92.81 197 LYS A N 1
ATOM 1565 C CA . LYS A 1 197 ? -1.551 -17.734 -20.188 1 92.81 197 LYS A CA 1
ATOM 1566 C C . LYS A 1 197 ? -1.362 -17.562 -18.688 1 92.81 197 LYS A C 1
ATOM 1568 O O . LYS A 1 197 ? -1.107 -16.453 -18.203 1 92.81 197 LYS A O 1
ATOM 1573 N N . LEU A 1 198 ? -1.463 -18.641 -17.953 1 93.81 198 LEU A N 1
ATOM 1574 C CA . LEU A 1 198 ? -1.311 -18.594 -16.5 1 93.81 198 LEU A CA 1
ATOM 1575 C C . LEU A 1 198 ? 0.114 -18.203 -16.109 1 93.81 198 LEU A C 1
ATOM 1577 O O . LEU A 1 198 ? 0.319 -17.375 -15.227 1 93.81 198 LEU A O 1
ATOM 1581 N N . ARG A 1 199 ? 1.038 -18.812 -16.766 1 92.94 199 ARG A N 1
ATOM 1582 C CA . ARG A 1 199 ? 2.432 -18.516 -16.469 1 92.94 199 ARG A CA 1
ATOM 1583 C C . ARG A 1 199 ? 2.738 -17.047 -16.75 1 92.94 199 ARG A C 1
ATOM 1585 O O . ARG A 1 199 ? 3.385 -16.375 -15.945 1 92.94 199 ARG A O 1
ATOM 1592 N N . ARG A 1 200 ? 2.264 -16.469 -17.781 1 89.5 200 ARG A N 1
ATOM 1593 C CA . ARG A 1 200 ? 2.467 -15.062 -18.094 1 89.5 200 ARG A CA 1
ATOM 1594 C C . ARG A 1 200 ? 1.818 -14.172 -17.047 1 89.5 200 ARG A C 1
ATOM 1596 O O . ARG A 1 200 ? 2.418 -13.195 -16.594 1 89.5 200 ARG A O 1
ATOM 1603 N N . ALA A 1 201 ? 0.621 -14.57 -16.75 1 88.88 201 ALA A N 1
ATOM 1604 C CA . ALA A 1 201 ? -0.115 -13.789 -15.766 1 88.88 201 ALA A CA 1
ATOM 1605 C C . ALA A 1 201 ? 0.589 -13.812 -14.414 1 88.88 201 ALA A C 1
ATOM 1607 O O . ALA A 1 201 ? 0.707 -12.781 -13.75 1 88.88 201 ALA A O 1
ATOM 1608 N N . ILE A 1 202 ? 1.048 -14.953 -14.016 1 91.38 202 ILE A N 1
ATOM 1609 C CA . ILE A 1 202 ? 1.727 -15.125 -12.742 1 91.38 202 ILE A CA 1
ATOM 1610 C C . ILE A 1 202 ? 3.055 -14.375 -12.75 1 91.38 202 ILE A C 1
ATOM 1612 O O . ILE A 1 202 ? 3.402 -13.695 -11.781 1 91.38 202 ILE A O 1
ATOM 1616 N N . ALA A 1 203 ? 3.777 -14.461 -13.844 1 87.31 203 ALA A N 1
ATOM 1617 C CA . ALA A 1 203 ? 5.031 -13.727 -13.984 1 87.31 203 ALA A CA 1
ATOM 1618 C C . ALA A 1 203 ? 4.809 -12.227 -13.836 1 87.31 203 ALA A C 1
ATOM 1620 O O . ALA A 1 203 ? 5.543 -11.547 -13.117 1 87.31 203 ALA A O 1
ATOM 1621 N N . THR A 1 204 ? 3.844 -11.797 -14.484 1 81.88 204 THR A N 1
ATOM 1622 C CA . THR A 1 204 ? 3.506 -10.375 -14.414 1 81.88 204 THR A CA 1
ATOM 1623 C C . THR A 1 204 ? 3.145 -9.984 -12.984 1 81.88 204 THR A C 1
ATOM 1625 O O . THR A 1 204 ? 3.57 -8.938 -12.492 1 81.88 204 THR A O 1
ATOM 1628 N N . LEU A 1 205 ? 2.33 -10.836 -12.328 1 82.31 205 LEU A N 1
ATOM 1629 C CA . LEU A 1 205 ? 1.899 -10.586 -10.961 1 82.31 205 LEU A CA 1
ATOM 1630 C C . LEU A 1 205 ? 3.096 -10.531 -10.016 1 82.31 205 LEU A C 1
ATOM 1632 O O . LEU A 1 205 ? 3.193 -9.633 -9.172 1 82.31 205 LEU A O 1
ATOM 1636 N N . ILE A 1 206 ? 3.996 -11.477 -10.172 1 82.62 206 ILE A N 1
ATOM 1637 C CA . ILE A 1 206 ? 5.188 -11.547 -9.336 1 82.62 206 ILE A CA 1
ATOM 1638 C C . ILE A 1 206 ? 6.051 -10.305 -9.562 1 82.62 206 ILE A C 1
ATOM 1640 O O . ILE A 1 206 ? 6.516 -9.68 -8.609 1 82.62 206 ILE A O 1
ATOM 1644 N N . ALA A 1 207 ? 6.25 -9.93 -10.758 1 74 207 ALA A N 1
ATOM 1645 C CA . ALA A 1 207 ? 7.055 -8.758 -11.102 1 74 207 ALA A CA 1
ATOM 1646 C C . ALA A 1 207 ? 6.484 -7.492 -10.469 1 74 207 ALA A C 1
ATOM 1648 O O . ALA A 1 207 ? 7.234 -6.648 -9.969 1 74 207 ALA A O 1
ATOM 1649 N N . ALA A 1 208 ? 5.207 -7.527 -10.453 1 68.06 208 ALA A N 1
ATOM 1650 C CA . ALA A 1 208 ? 4.52 -6.316 -10.016 1 68.06 208 ALA A CA 1
ATOM 1651 C C . ALA A 1 208 ? 4.453 -6.246 -8.492 1 68.06 208 ALA A C 1
ATOM 1653 O O . ALA A 1 208 ? 4.254 -5.172 -7.922 1 68.06 208 ALA A O 1
ATOM 1654 N N . THR A 1 209 ? 4.512 -7.336 -7.91 1 72.25 209 THR A N 1
ATOM 1655 C CA . THR A 1 209 ? 4.238 -7.379 -6.477 1 72.25 209 THR A CA 1
ATOM 1656 C C . THR A 1 209 ? 5.48 -7.805 -5.699 1 72.25 209 THR A C 1
ATOM 1658 O O . THR A 1 209 ? 6.039 -7.016 -4.934 1 72.25 209 THR A O 1
ATOM 1661 N N . VAL A 1 210 ? 5.945 -9.031 -6.105 1 68.94 210 VAL A N 1
ATOM 1662 C CA . VAL A 1 210 ? 6.984 -9.695 -5.324 1 68.94 210 VAL A CA 1
ATOM 1663 C C . VAL A 1 210 ? 8.359 -9.156 -5.727 1 68.94 210 VAL A C 1
ATOM 1665 O O . VAL A 1 210 ? 9.172 -8.812 -4.871 1 68.94 210 VAL A O 1
ATOM 1668 N N . GLU A 1 211 ? 8.531 -9.117 -7.051 1 58.88 211 GLU A N 1
ATOM 1669 C CA . GLU A 1 211 ? 9.82 -8.656 -7.562 1 58.88 211 GLU A CA 1
ATOM 1670 C C . GLU A 1 211 ? 10.008 -7.164 -7.328 1 58.88 211 GLU A C 1
ATOM 1672 O O . GLU A 1 211 ? 11.109 -6.715 -6.992 1 58.88 211 GLU A O 1
ATOM 1677 N N . THR A 1 212 ? 8.953 -6.566 -7.727 1 51.03 212 THR A N 1
ATOM 1678 C CA . THR A 1 212 ? 9.039 -5.137 -7.461 1 51.03 212 THR A CA 1
ATOM 1679 C C . THR A 1 212 ? 9.367 -4.875 -5.996 1 51.03 212 THR A C 1
ATOM 1681 O O . THR A 1 212 ? 10.078 -3.92 -5.672 1 51.03 212 THR A O 1
ATOM 1684 N N . ASP A 1 213 ? 8.844 -5.84 -5.359 1 49.75 213 ASP A N 1
ATO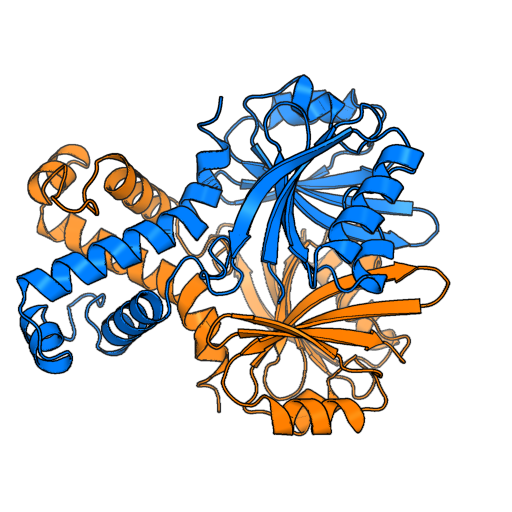M 1685 C CA . ASP A 1 213 ? 9.242 -5.742 -3.959 1 49.75 213 ASP A CA 1
ATOM 1686 C C . ASP A 1 213 ? 10.734 -6.004 -3.791 1 49.75 213 ASP A C 1
ATOM 1688 O O . ASP A 1 213 ? 11.359 -5.504 -2.85 1 49.75 213 ASP A O 1
ATOM 1692 N N . ARG A 1 214 ? 11.258 -7.02 -4.852 1 43.38 214 ARG A N 1
ATOM 1693 C CA . ARG A 1 214 ? 12.688 -7.309 -4.828 1 43.38 214 ARG A CA 1
ATOM 1694 C C . ARG A 1 214 ? 13.469 -6.277 -5.637 1 43.38 214 ARG A C 1
ATOM 1696 O O . ARG A 1 214 ? 14.609 -5.941 -5.297 1 43.38 214 ARG A O 1
ATOM 1703 N N . THR A 1 215 ? 13.203 -6.312 -7.125 1 35.81 215 THR A N 1
ATOM 1704 C CA . THR A 1 215 ? 14.031 -5.547 -8.055 1 35.81 215 THR A CA 1
ATOM 1705 C C . THR A 1 215 ? 14.344 -4.168 -7.484 1 35.81 215 THR A C 1
ATOM 1707 O O . THR A 1 215 ? 15.094 -3.395 -8.086 1 35.81 215 THR A O 1
ATOM 1710 N N . ALA A 1 216 ? 13.742 -3.881 -6.527 1 32.72 216 ALA A N 1
ATOM 1711 C CA . ALA A 1 216 ? 14.5 -2.836 -5.848 1 32.72 216 ALA A CA 1
ATOM 1712 C C . ALA A 1 216 ? 15.914 -3.311 -5.523 1 32.72 216 ALA A C 1
ATOM 1714 O O . ALA A 1 216 ? 16.75 -2.521 -5.082 1 32.72 216 ALA A O 1
ATOM 1715 N N . ASP A 1 217 ? 16.219 -4.574 -5.676 1 26.73 217 ASP A N 1
ATOM 1716 C CA . ASP A 1 217 ? 17.562 -5.082 -5.406 1 26.73 217 ASP A CA 1
ATOM 1717 C C . ASP A 1 217 ? 18.438 -5.012 -6.656 1 26.73 217 ASP A C 1
ATOM 1719 O O . ASP A 1 217 ? 19.672 -4.965 -6.559 1 26.73 217 ASP A O 1
ATOM 1723 N N . THR A 1 218 ? 18.031 -5.344 -7.871 1 25.62 218 THR A N 1
ATOM 1724 C CA . THR A 1 218 ? 18.969 -5.641 -8.938 1 25.62 218 THR A CA 1
ATOM 1725 C C . THR A 1 218 ? 19.484 -4.355 -9.586 1 25.62 218 THR A C 1
ATOM 1727 O O . THR A 1 218 ? 20.328 -4.398 -10.477 1 25.62 218 THR A O 1
ATOM 1730 N N . PHE A 1 219 ? 18.75 -3.385 -9.656 1 24.22 219 PHE A N 1
ATOM 1731 C CA . PHE A 1 219 ? 19.453 -2.326 -10.375 1 24.22 219 PHE A CA 1
ATOM 1732 C C . PHE A 1 219 ? 20.656 -1.832 -9.578 1 24.22 219 PHE A C 1
ATOM 1734 O O . PHE A 1 219 ? 20.578 -0.813 -8.891 1 24.22 219 PHE A O 1
ATOM 1741 N N . VAL A 1 220 ? 21.188 -2.67 -8.727 1 21.08 220 VAL A N 1
ATOM 1742 C CA . VAL A 1 220 ? 22.562 -2.197 -8.594 1 21.08 220 VAL A CA 1
ATOM 1743 C C . VAL A 1 220 ? 23.359 -2.543 -9.859 1 21.08 220 VAL A C 1
ATOM 1745 O O . VAL A 1 220 ? 23.312 -3.682 -10.336 1 21.08 220 VAL A O 1
ATOM 1748 N N . MET B 1 1 ? 7.102 -6.391 21.422 1 75 1 MET B N 1
ATOM 1749 C CA . MET B 1 1 ? 7.172 -6.793 20.016 1 75 1 MET B CA 1
ATOM 1750 C C . MET B 1 1 ? 5.98 -6.246 19.234 1 75 1 MET B C 1
ATOM 1752 O O . MET B 1 1 ? 4.883 -6.121 19.781 1 75 1 MET B O 1
ATOM 1756 N N . GLY B 1 2 ? 6.238 -5.66 18.125 1 85.94 2 GLY B N 1
ATOM 1757 C CA . GLY B 1 2 ? 5.172 -5.059 17.344 1 85.94 2 GLY B CA 1
ATOM 1758 C C . GLY B 1 2 ? 4.191 -6.078 16.781 1 85.94 2 GLY B C 1
ATOM 1759 O O . GLY B 1 2 ? 4.457 -7.281 16.812 1 85.94 2 GLY B O 1
ATOM 1760 N N . PHE B 1 3 ? 2.975 -5.695 16.531 1 85.12 3 PHE B N 1
ATOM 1761 C CA . PHE B 1 3 ? 1.949 -6.559 15.969 1 85.12 3 PHE B CA 1
ATOM 1762 C C . PHE B 1 3 ? 1.093 -5.797 14.961 1 85.12 3 PHE B C 1
ATOM 1764 O O . PHE B 1 3 ? 1.193 -4.57 14.859 1 85.12 3 PHE B O 1
ATOM 1771 N N . ILE B 1 4 ? 0.316 -6.594 14.242 1 86.81 4 ILE B N 1
ATOM 1772 C CA . ILE B 1 4 ? -0.586 -6.004 13.258 1 86.81 4 ILE B CA 1
ATOM 1773 C C . ILE B 1 4 ? -2.033 -6.176 13.719 1 86.81 4 ILE B C 1
ATOM 1775 O O . ILE B 1 4 ? -2.418 -7.246 14.188 1 86.81 4 ILE B O 1
ATOM 1779 N N . ALA B 1 5 ? -2.793 -5.117 13.664 1 89.88 5 ALA B N 1
ATOM 1780 C CA . ALA B 1 5 ? -4.215 -5.16 13.992 1 89.88 5 ALA B CA 1
ATOM 1781 C C . ALA B 1 5 ? -5.066 -4.719 12.805 1 89.88 5 ALA B C 1
ATOM 1783 O O . ALA B 1 5 ? -4.691 -3.801 12.07 1 89.88 5 ALA B O 1
ATOM 1784 N N . GLU B 1 6 ? -6.086 -5.422 12.562 1 89.44 6 GLU B N 1
ATOM 1785 C CA . GLU B 1 6 ? -7.152 -4.914 11.703 1 89.44 6 GLU B CA 1
ATOM 1786 C C . GLU B 1 6 ? -8.203 -4.156 12.508 1 89.44 6 GLU B C 1
ATOM 1788 O O . GLU B 1 6 ? -8.773 -4.695 13.461 1 89.44 6 GLU B O 1
ATOM 1793 N N . VAL B 1 7 ? -8.422 -2.947 12.148 1 93.94 7 VAL B N 1
ATOM 1794 C CA . VAL B 1 7 ? -9.258 -2.059 12.953 1 93.94 7 VAL B CA 1
ATOM 1795 C C . VAL B 1 7 ? -10.398 -1.51 12.094 1 93.94 7 VAL B C 1
ATOM 1797 O O . VAL B 1 7 ? -10.164 -0.977 11.008 1 93.94 7 VAL B O 1
ATOM 1800 N N . ARG B 1 8 ? -11.609 -1.602 12.578 1 95.75 8 ARG B N 1
ATOM 1801 C CA . ARG B 1 8 ? -12.766 -0.997 11.93 1 95.75 8 ARG B CA 1
ATOM 1802 C C . ARG B 1 8 ? -13.07 0.375 12.523 1 95.75 8 ARG B C 1
ATOM 1804 O O . ARG B 1 8 ? -13.172 0.523 13.742 1 95.75 8 ARG B O 1
ATOM 1811 N N . LEU B 1 9 ? -13.172 1.36 11.695 1 97.5 9 LEU B N 1
ATOM 1812 C CA . LEU B 1 9 ? -13.492 2.736 12.055 1 97.5 9 LEU B CA 1
ATOM 1813 C C . LEU B 1 9 ? -14.859 3.135 11.492 1 97.5 9 LEU B C 1
ATOM 1815 O O . LEU B 1 9 ? -15.07 3.098 10.281 1 97.5 9 LEU B O 1
ATOM 1819 N N . VAL B 1 10 ? -15.719 3.527 12.398 1 96.94 10 VAL B N 1
ATOM 1820 C CA . VAL B 1 10 ? -17.047 3.893 11.93 1 96.94 10 VAL B CA 1
ATOM 1821 C C . VAL B 1 10 ? -17.484 5.207 12.578 1 96.94 10 VAL B C 1
ATOM 1823 O O . VAL B 1 10 ? -17.453 5.348 13.805 1 96.94 10 VAL B O 1
ATOM 1826 N N . HIS B 1 11 ? -17.812 6.07 11.797 1 97.62 11 HIS B N 1
ATOM 1827 C CA . HIS B 1 11 ? -18.438 7.348 12.148 1 97.62 11 HIS B CA 1
ATOM 1828 C C . HIS B 1 11 ? -19.062 8.008 10.93 1 97.62 11 HIS B C 1
ATOM 1830 O O . HIS B 1 11 ? -18.469 7.996 9.836 1 97.62 11 HIS B O 1
ATOM 1836 N N . ASP B 1 12 ? -20.172 8.625 11.062 1 95.56 12 ASP B N 1
ATOM 1837 C CA . ASP B 1 12 ? -20.906 9.18 9.93 1 95.56 12 ASP B CA 1
ATOM 1838 C C . ASP B 1 12 ? -20.172 10.367 9.328 1 95.56 12 ASP B C 1
ATOM 1840 O O . ASP B 1 12 ? -20.422 10.734 8.172 1 95.56 12 ASP B O 1
ATOM 1844 N N . GLU B 1 13 ? -19.219 10.898 10.117 1 97 13 GLU B N 1
ATOM 1845 C CA . GLU B 1 13 ? -18.5 12.078 9.625 1 97 13 GLU B CA 1
ATOM 1846 C C . GLU B 1 13 ? -17.125 11.703 9.102 1 97 13 GLU B C 1
ATOM 1848 O O . GLU B 1 13 ? -16.359 12.57 8.688 1 97 13 GLU B O 1
ATOM 1853 N N . LEU B 1 14 ? -16.797 10.414 9.109 1 97.75 14 LEU B N 1
ATOM 1854 C CA . LEU B 1 14 ? -15.578 10.008 8.414 1 97.75 14 LEU B CA 1
ATOM 1855 C C . LEU B 1 14 ? -15.742 10.117 6.906 1 97.75 14 LEU B C 1
ATOM 1857 O O . LEU B 1 14 ? -16.812 9.789 6.371 1 97.75 14 LEU B O 1
ATOM 1861 N N . PRO B 1 15 ? -14.727 10.578 6.227 1 98.12 15 PRO B N 1
ATOM 1862 C CA . PRO B 1 15 ? -14.852 10.734 4.773 1 98.12 15 PRO B CA 1
ATOM 1863 C C . PRO B 1 15 ? -15.375 9.469 4.09 1 98.12 15 PRO B C 1
ATOM 1865 O O . PRO B 1 15 ? -14.812 8.391 4.27 1 98.12 15 PRO B O 1
ATOM 1868 N N . LEU B 1 16 ? -16.5 9.578 3.35 1 97.94 16 LEU B N 1
ATOM 1869 C CA . LEU B 1 16 ? -17.062 8.602 2.43 1 97.94 16 LEU B CA 1
ATOM 1870 C C . LEU B 1 16 ? -17.828 7.52 3.186 1 97.94 16 LEU B C 1
ATOM 1872 O O . LEU B 1 16 ? -18.375 6.598 2.576 1 97.94 16 LEU B O 1
ATOM 1876 N N . VAL B 1 17 ? -17.891 7.59 4.508 1 97.81 17 VAL B N 1
ATOM 1877 C CA . VAL B 1 17 ? -18.609 6.559 5.242 1 97.81 17 VAL B CA 1
ATOM 1878 C C . VAL B 1 17 ? -20.078 6.562 4.824 1 97.81 17 VAL B C 1
ATOM 1880 O O . VAL B 1 17 ? -20.672 5.508 4.562 1 97.81 17 VAL B O 1
ATOM 1883 N N . PRO B 1 18 ? -20.781 7.746 4.648 1 97.69 18 PRO B N 1
ATOM 1884 C CA . PRO B 1 18 ? -22.156 7.707 4.125 1 97.69 18 PRO B CA 1
ATOM 1885 C C . PRO B 1 18 ? -22.25 7.027 2.762 1 97.69 18 PRO B C 1
ATOM 1887 O O . PRO B 1 18 ? -23.188 6.277 2.506 1 97.69 18 PRO B O 1
ATOM 1890 N N . THR B 1 19 ? -21.312 7.266 1.866 1 96.94 19 THR B N 1
ATOM 1891 C CA . THR B 1 19 ? -21.266 6.613 0.563 1 96.94 19 THR B CA 1
ATOM 1892 C C . THR B 1 19 ? -21.125 5.102 0.722 1 96.94 19 THR B C 1
ATOM 1894 O O . THR B 1 19 ? -21.828 4.332 0.053 1 96.94 19 THR B O 1
ATOM 1897 N N . ILE B 1 20 ? -20.188 4.668 1.642 1 95.5 20 ILE B N 1
ATOM 1898 C CA . ILE B 1 20 ? -19.953 3.25 1.896 1 95.5 20 ILE B CA 1
ATOM 1899 C C . ILE B 1 20 ? -21.234 2.588 2.387 1 95.5 20 ILE B C 1
ATOM 1901 O O . ILE B 1 20 ? -21.594 1.508 1.92 1 95.5 20 ILE B O 1
ATOM 1905 N N . GLN B 1 21 ? -21.891 3.268 3.217 1 94.69 21 GLN B N 1
ATOM 1906 C CA . GLN B 1 21 ? -23.109 2.711 3.811 1 94.69 21 GLN B CA 1
ATOM 1907 C C . GLN B 1 21 ? -24.234 2.646 2.789 1 94.69 21 GLN B C 1
ATOM 1909 O O . GLN B 1 21 ? -25.062 1.73 2.824 1 94.69 21 GLN B O 1
ATOM 1914 N N . ASN B 1 22 ? -24.266 3.547 1.916 1 93.12 22 ASN B N 1
ATOM 1915 C CA . ASN B 1 22 ? -25.312 3.594 0.893 1 93.12 22 ASN B CA 1
ATOM 1916 C C . ASN B 1 22 ? -25.016 2.631 -0.253 1 93.12 22 ASN B C 1
ATOM 1918 O O . ASN B 1 22 ? -25.906 2.258 -1.006 1 93.12 22 ASN B O 1
ATOM 1922 N N . HIS B 1 23 ? -23.703 2.281 -0.331 1 90.5 23 HIS B N 1
ATOM 1923 C CA . HIS B 1 23 ? -23.266 1.34 -1.358 1 90.5 23 HIS B CA 1
ATOM 1924 C C . HIS B 1 23 ? -22.344 0.271 -0.777 1 90.5 23 HIS B C 1
ATOM 1926 O O . HIS B 1 23 ? -21.172 0.183 -1.15 1 90.5 23 HIS B O 1
ATOM 1932 N N . PRO B 1 24 ? -22.953 -0.589 -0.046 1 84.38 24 PRO B N 1
ATOM 1933 C CA . PRO B 1 24 ? -22.125 -1.539 0.709 1 84.38 24 PRO B CA 1
ATOM 1934 C C . PRO B 1 24 ? -21.438 -2.562 -0.187 1 84.38 24 PRO B C 1
ATOM 1936 O O . PRO B 1 24 ? -20.438 -3.168 0.218 1 84.38 24 PRO B O 1
ATOM 1939 N N . ASP B 1 25 ? -21.922 -2.629 -1.399 1 81.06 25 ASP B N 1
ATOM 1940 C CA . ASP B 1 25 ? -21.344 -3.615 -2.309 1 81.06 25 ASP B CA 1
ATOM 1941 C C . ASP B 1 25 ? -20.109 -3.055 -3.016 1 81.06 25 ASP B C 1
ATOM 1943 O O . ASP B 1 25 ? -19.344 -3.805 -3.611 1 81.06 25 ASP B O 1
ATOM 1947 N N . ALA B 1 26 ? -20.016 -1.727 -2.887 1 82.81 26 ALA B N 1
ATOM 1948 C CA . ALA B 1 26 ? -18.844 -1.11 -3.502 1 82.81 26 ALA B CA 1
ATOM 1949 C C . ALA B 1 26 ? -17.609 -1.297 -2.627 1 82.81 26 ALA B C 1
ATOM 1951 O O . ALA B 1 26 ? -17.688 -1.194 -1.401 1 82.81 26 ALA B O 1
ATOM 1952 N N . SER B 1 27 ? -16.547 -1.665 -3.238 1 84.31 27 SER B N 1
ATOM 1953 C CA . SER B 1 27 ? -15.273 -1.793 -2.545 1 84.31 27 SER B CA 1
ATOM 1954 C C . SER B 1 27 ? -14.383 -0.581 -2.799 1 84.31 27 SER B C 1
ATOM 1956 O O . SER B 1 27 ? -14.016 -0.304 -3.941 1 84.31 27 SER B O 1
ATOM 1958 N N . LEU B 1 28 ? -14.117 0.09 -1.738 1 92.44 28 LEU B N 1
ATOM 1959 C CA . LEU B 1 28 ? -13.273 1.274 -1.84 1 92.44 28 LEU B CA 1
ATOM 1960 C C . LEU B 1 28 ? -11.945 1.063 -1.111 1 92.44 28 LEU B C 1
ATOM 1962 O O . LEU B 1 28 ? -11.898 0.366 -0.095 1 92.44 28 LEU B O 1
ATOM 1966 N N . ARG B 1 29 ? -10.906 1.626 -1.619 1 91.62 29 ARG B N 1
ATOM 1967 C CA . ARG B 1 29 ? -9.602 1.682 -0.964 1 91.62 29 ARG B CA 1
ATOM 1968 C C . ARG B 1 29 ? -9.102 3.119 -0.861 1 91.62 29 ARG B C 1
ATOM 1970 O O . ARG B 1 29 ? -9.07 3.844 -1.857 1 91.62 29 ARG B O 1
ATOM 1977 N N . HIS B 1 30 ? -8.828 3.508 0.366 1 95.81 30 HIS B N 1
ATOM 1978 C CA . HIS B 1 30 ? -8.156 4.785 0.564 1 95.81 30 HIS B CA 1
ATOM 1979 C C . HIS B 1 30 ? -6.719 4.734 0.062 1 95.81 30 HIS B C 1
ATOM 1981 O O . HIS B 1 30 ? -5.914 3.939 0.553 1 95.81 30 HIS B O 1
ATOM 1987 N N . GLU B 1 31 ? -6.406 5.562 -0.881 1 93.06 31 GLU B N 1
ATOM 1988 C CA . GLU B 1 31 ? -5.047 5.57 -1.421 1 93.06 31 GLU B CA 1
ATOM 1989 C C . GLU B 1 31 ? -4.141 6.5 -0.62 1 93.06 31 GLU B C 1
ATOM 1991 O O . GLU B 1 31 ? -3.248 6.039 0.096 1 93.06 31 GLU B O 1
ATOM 1996 N N . TYR B 1 32 ? -4.324 7.758 -0.692 1 94.75 32 TYR B N 1
ATOM 1997 C CA . TYR B 1 32 ? -3.637 8.75 0.128 1 94.75 32 TYR B CA 1
ATOM 1998 C C . TYR B 1 32 ? -4.375 10.078 0.107 1 94.75 32 TYR B C 1
ATOM 2000 O O . TYR B 1 32 ? -5.363 10.242 -0.615 1 94.75 32 TYR B O 1
ATOM 2008 N N . GLU B 1 33 ? -3.98 10.945 0.986 1 94.5 33 GLU B N 1
ATOM 2009 C CA . GLU B 1 33 ? -4.5 12.305 1.062 1 94.5 33 GLU B CA 1
ATOM 2010 C C . GLU B 1 33 ? -3.393 13.336 0.858 1 94.5 33 GLU B C 1
ATOM 2012 O O . GLU B 1 33 ? -2.244 13.102 1.246 1 94.5 33 GLU B O 1
ATOM 2017 N N . ALA B 1 34 ? -3.785 14.328 0.174 1 93.5 34 ALA B N 1
ATOM 2018 C CA . ALA B 1 34 ? -2.92 15.492 0.038 1 93.5 34 ALA B CA 1
ATOM 2019 C C . ALA B 1 34 ? -3.562 16.734 0.663 1 93.5 34 ALA B C 1
ATOM 2021 O O . ALA B 1 34 ? -4.77 16.938 0.531 1 93.5 34 ALA B O 1
ATOM 2022 N N . ALA B 1 35 ? -2.76 17.453 1.389 1 91.19 35 ALA B N 1
ATOM 2023 C CA . ALA B 1 35 ? -3.268 18.656 2.033 1 91.19 35 ALA B CA 1
ATOM 2024 C C . ALA B 1 35 ? -2.43 19.875 1.651 1 91.19 35 ALA B C 1
ATOM 2026 O O . ALA B 1 35 ? -1.203 19.781 1.552 1 91.19 35 ALA B O 1
ATOM 2027 N N . GLY B 1 36 ? -3.15 20.953 1.321 1 88.75 36 GLY B N 1
ATOM 2028 C CA . GLY B 1 36 ? -2.543 22.234 0.995 1 88.75 36 GLY B CA 1
ATOM 2029 C C . GLY B 1 36 ? -3.553 23.359 0.862 1 88.75 36 GLY B C 1
ATOM 2030 O O . GLY B 1 36 ? -4.703 23.125 0.48 1 88.75 36 GLY B O 1
ATOM 2031 N N . ASP B 1 37 ? -3.123 24.516 1.275 1 87.88 37 ASP B N 1
ATOM 2032 C CA . ASP B 1 37 ? -3.945 25.719 1.14 1 87.88 37 ASP B CA 1
ATOM 2033 C C . ASP B 1 37 ? -5.266 25.562 1.892 1 87.88 37 ASP B C 1
ATOM 2035 O O . ASP B 1 37 ? -6.324 25.938 1.375 1 87.88 37 ASP B O 1
ATOM 2039 N N . GLY B 1 38 ? -5.238 24.891 2.953 1 87.88 38 GLY B N 1
ATOM 2040 C CA . GLY B 1 38 ? -6.418 24.734 3.785 1 87.88 38 GLY B CA 1
ATOM 2041 C C . GLY B 1 38 ? -7.383 23.688 3.252 1 87.88 38 GLY B C 1
ATOM 2042 O O . GLY B 1 38 ? -8.516 23.578 3.725 1 87.88 38 GLY B O 1
ATOM 2043 N N . ARG B 1 39 ? -6.996 23.031 2.256 1 93.5 39 ARG B N 1
ATOM 2044 C CA . ARG B 1 39 ? -7.855 22.016 1.664 1 93.5 39 ARG B CA 1
ATOM 2045 C C . ARG B 1 39 ? -7.238 20.625 1.811 1 93.5 39 ARG B C 1
ATOM 2047 O O . ARG B 1 39 ? -6.016 20.484 1.888 1 93.5 39 ARG B O 1
ATOM 2054 N N . ARG B 1 40 ? -8.117 19.688 1.909 1 95.62 40 ARG B N 1
ATOM 2055 C CA . ARG B 1 40 ? -7.715 18.281 1.933 1 95.62 40 ARG B CA 1
ATOM 2056 C C . ARG B 1 40 ? -8.305 17.516 0.747 1 95.62 40 ARG B C 1
ATOM 2058 O O . ARG B 1 40 ? -9.508 17.594 0.492 1 95.62 40 ARG B O 1
ATOM 2065 N N . ILE B 1 41 ? -7.473 16.891 0.007 1 96.94 41 ILE B N 1
ATOM 2066 C CA . ILE B 1 41 ? -7.887 16.094 -1.141 1 96.94 41 ILE B CA 1
ATOM 2067 C C . ILE B 1 41 ? -7.605 14.617 -0.87 1 96.94 41 ILE B C 1
ATOM 2069 O O . ILE B 1 41 ? -6.535 14.266 -0.37 1 96.94 41 ILE B O 1
ATOM 2073 N N . GLN B 1 42 ? -8.562 13.789 -1.148 1 97.19 42 GLN B N 1
ATOM 2074 C CA . GLN B 1 42 ? -8.43 12.344 -0.961 1 97.19 42 GLN B CA 1
ATOM 2075 C C . GLN B 1 42 ? -8.508 11.609 -2.295 1 97.19 42 GLN B C 1
ATOM 2077 O O . GLN B 1 42 ? -9.344 11.938 -3.141 1 97.19 42 GLN B O 1
ATOM 2082 N N . PHE B 1 43 ? -7.637 10.68 -2.494 1 96.62 43 PHE B N 1
ATOM 2083 C CA . PHE B 1 43 ? -7.695 9.75 -3.617 1 96.62 43 PHE B CA 1
ATOM 2084 C C . PHE B 1 43 ? -8.188 8.383 -3.162 1 96.62 43 PHE B C 1
ATOM 2086 O O . PHE B 1 43 ? -7.684 7.832 -2.18 1 96.62 43 PHE B O 1
ATOM 2093 N N . VAL B 1 44 ? -9.172 7.93 -3.896 1 95.62 44 VAL B N 1
ATOM 2094 C CA . VAL B 1 44 ? -9.773 6.648 -3.533 1 95.62 44 VAL B CA 1
ATOM 2095 C C . VAL B 1 44 ? -9.922 5.773 -4.777 1 95.62 44 VAL B C 1
ATOM 2097 O O . VAL B 1 44 ? -10.234 6.273 -5.859 1 95.62 44 VAL B O 1
ATOM 2100 N N . SER B 1 45 ? -9.633 4.484 -4.617 1 90.94 45 SER B N 1
ATOM 2101 C CA . SER B 1 45 ? -9.914 3.488 -5.645 1 90.94 45 SER B CA 1
ATOM 2102 C C . SER B 1 45 ? -11.266 2.824 -5.418 1 90.94 45 SER B C 1
ATOM 2104 O O . SER B 1 45 ? -11.625 2.502 -4.285 1 90.94 45 SER B O 1
ATOM 2106 N N . ALA B 1 46 ? -11.992 2.783 -6.422 1 90.25 46 ALA B N 1
ATOM 2107 C CA . ALA B 1 46 ? -13.211 1.979 -6.422 1 90.25 46 ALA B CA 1
ATOM 2108 C C . ALA B 1 46 ? -13.062 0.751 -7.312 1 90.25 46 ALA B C 1
ATOM 2110 O O . ALA B 1 46 ? -12.547 0.847 -8.43 1 90.25 46 ALA B O 1
ATOM 2111 N N . PHE B 1 47 ? -13.508 -0.3 -6.781 1 80.69 47 PHE B N 1
ATOM 2112 C CA . PHE B 1 47 ? -13.391 -1.545 -7.531 1 80.69 47 PHE B CA 1
ATOM 2113 C C . PHE B 1 47 ? -14.766 -2.049 -7.961 1 80.69 47 PHE B C 1
ATOM 2115 O O . PHE B 1 47 ? -15.727 -1.95 -7.203 1 80.69 47 PHE B O 1
ATOM 2122 N N . GLY B 1 48 ? -14.789 -2.559 -9.086 1 73.62 48 GLY B N 1
ATOM 2123 C CA . GLY B 1 48 ? -16.031 -3.078 -9.609 1 73.62 48 GLY B CA 1
ATOM 2124 C C . GLY B 1 48 ? -16.734 -2.119 -10.562 1 73.62 48 GLY B C 1
ATOM 2125 O O . GLY B 1 48 ? -16.094 -1.24 -11.141 1 73.62 48 GLY B O 1
ATOM 2126 N N . ASP B 1 49 ? -17.984 -2.268 -10.875 1 65.75 49 ASP B N 1
ATOM 2127 C CA . ASP B 1 49 ? -18.688 -1.582 -11.961 1 65.75 49 ASP B CA 1
ATOM 2128 C C . ASP B 1 49 ? -19.578 -0.474 -11.422 1 65.75 49 ASP B C 1
ATOM 2130 O O . ASP B 1 49 ? -20.469 0.018 -12.125 1 65.75 49 ASP B O 1
ATOM 2134 N N . ALA B 1 50 ? -19.359 -0.165 -10.32 1 64.19 50 ALA B N 1
ATOM 2135 C CA . ALA B 1 50 ? -20.375 0.696 -9.719 1 64.19 50 ALA B CA 1
ATOM 2136 C C . ALA B 1 50 ? -20.156 2.154 -10.117 1 64.19 50 ALA B C 1
ATOM 2138 O O . ALA B 1 50 ? -20.672 3.064 -9.453 1 64.19 50 ALA B O 1
ATOM 2139 N N . GLY B 1 51 ? -19.641 2.434 -11.297 1 75 51 GLY B N 1
ATOM 2140 C CA . GLY B 1 51 ? -19.109 3.764 -11.562 1 75 51 GLY B CA 1
ATOM 2141 C C . GLY B 1 51 ? -20.156 4.859 -11.406 1 75 51 GLY B C 1
ATOM 2142 O O . GLY B 1 51 ? -20.047 5.691 -10.508 1 75 51 GLY B O 1
ATOM 2143 N N . ALA B 1 52 ? -21.312 4.82 -12.102 1 79.19 52 ALA B N 1
ATOM 2144 C CA . ALA B 1 52 ? -22.203 5.973 -12.094 1 79.19 52 ALA B CA 1
ATOM 2145 C C . ALA B 1 52 ? -22.938 6.09 -10.766 1 79.19 52 ALA B C 1
ATOM 2147 O O . ALA B 1 52 ? -23.094 7.188 -10.227 1 79.19 52 ALA B O 1
ATOM 2148 N N . ARG B 1 53 ? -23.391 5.016 -10.234 1 87.75 53 ARG B N 1
ATOM 2149 C CA . ARG B 1 53 ? -24.109 5.023 -8.969 1 87.75 53 ARG B CA 1
ATOM 2150 C C . ARG B 1 53 ? -23.203 5.449 -7.82 1 87.75 53 ARG B C 1
ATOM 2152 O O . ARG B 1 53 ? -23.641 6.137 -6.895 1 87.75 53 ARG B O 1
ATOM 2159 N N . LEU B 1 54 ? -22.031 5.105 -7.891 1 92.5 54 LEU B N 1
ATOM 2160 C CA . LEU B 1 54 ? -21.062 5.461 -6.855 1 92.5 54 LEU B CA 1
ATOM 2161 C C . LEU B 1 54 ? -20.797 6.961 -6.855 1 92.5 54 LEU B C 1
ATOM 2163 O O . LEU B 1 54 ? -20.719 7.582 -5.793 1 92.5 54 LEU B O 1
ATOM 2167 N N . VAL B 1 55 ? -20.75 7.555 -8.016 1 93.44 55 VAL B N 1
ATOM 2168 C CA . VAL B 1 55 ? -20.484 8.984 -8.133 1 93.44 55 VAL B CA 1
ATOM 2169 C C . VAL B 1 55 ? -21.656 9.781 -7.574 1 93.44 55 VAL B C 1
ATOM 2171 O O . VAL B 1 55 ? -21.469 10.797 -6.902 1 93.44 55 VAL B O 1
ATOM 2174 N N . GLU B 1 56 ? -22.828 9.281 -7.867 1 93.25 56 GLU B N 1
ATOM 2175 C CA . GLU B 1 56 ? -24.016 9.93 -7.324 1 93.25 56 GLU B CA 1
ATOM 2176 C C . GLU B 1 56 ? -24.031 9.875 -5.801 1 93.25 56 GLU B C 1
ATOM 2178 O O . GLU B 1 56 ? -24.391 10.852 -5.137 1 93.25 56 GLU B O 1
ATOM 2183 N N . ALA B 1 57 ? -23.641 8.75 -5.312 1 94.69 57 ALA B N 1
ATOM 2184 C CA . ALA B 1 57 ? -23.562 8.602 -3.861 1 94.69 57 ALA B CA 1
ATOM 2185 C C . ALA B 1 57 ? -22.531 9.555 -3.26 1 94.69 57 ALA B C 1
ATOM 2187 O O . ALA B 1 57 ? -22.766 10.125 -2.189 1 94.69 57 ALA B O 1
ATOM 2188 N N . MET B 1 58 ? -21.453 9.734 -3.928 1 96.31 58 MET B N 1
ATOM 2189 C CA . MET B 1 58 ? -20.406 10.648 -3.465 1 96.31 58 MET B CA 1
ATOM 2190 C C . MET B 1 58 ? -20.891 12.086 -3.494 1 96.31 58 MET B C 1
ATOM 2192 O O . MET B 1 58 ? -20.547 12.883 -2.623 1 96.31 58 MET B O 1
ATOM 2196 N N . ARG B 1 59 ? -21.656 12.367 -4.48 1 96.31 59 ARG B N 1
ATOM 2197 C CA . ARG B 1 59 ? -22.172 13.727 -4.613 1 96.31 59 ARG B CA 1
ATOM 2198 C C . ARG B 1 59 ? -23.141 14.062 -3.479 1 96.31 59 ARG B C 1
ATOM 2200 O O . ARG B 1 59 ? -23.203 15.203 -3.016 1 96.31 59 ARG B O 1
ATOM 2207 N N . ASP B 1 60 ? -23.828 13.062 -3.018 1 96.31 60 ASP B N 1
ATOM 2208 C CA . ASP B 1 60 ? -24.812 13.242 -1.956 1 96.31 60 ASP B CA 1
ATOM 2209 C C . ASP B 1 60 ? -24.172 13.125 -0.579 1 96.31 60 ASP B C 1
ATOM 2211 O O . ASP B 1 60 ? -24.812 13.344 0.443 1 96.31 60 ASP B O 1
ATOM 2215 N N . ASP B 1 61 ? -22.953 12.75 -0.478 1 98 61 ASP B N 1
ATOM 2216 C CA . ASP B 1 61 ? -22.188 12.539 0.753 1 98 61 ASP B CA 1
ATOM 2217 C C . ASP B 1 61 ? -21.656 13.859 1.303 1 98 61 ASP B C 1
ATOM 2219 O O . ASP B 1 61 ? -20.828 14.508 0.672 1 98 61 ASP B O 1
ATOM 2223 N N . PRO B 1 62 ? -22.109 14.289 2.457 1 98.19 62 PRO B N 1
ATOM 2224 C CA . PRO B 1 62 ? -21.688 15.594 2.975 1 98.19 62 PRO B CA 1
ATOM 2225 C C . PRO B 1 62 ? -20.234 15.625 3.426 1 98.19 62 PRO B C 1
ATOM 2227 O O . PRO B 1 62 ? -19.688 16.703 3.682 1 98.19 62 PRO B O 1
ATOM 2230 N N . THR B 1 63 ? -19.594 14.477 3.545 1 98.44 63 THR B N 1
ATOM 2231 C CA . THR B 1 63 ? -18.234 14.43 4.059 1 98.44 63 THR B CA 1
ATOM 2232 C C . THR B 1 63 ? -17.219 14.719 2.949 1 98.44 63 THR B C 1
ATOM 2234 O O . THR B 1 63 ? -16.047 14.938 3.219 1 98.44 63 THR B O 1
ATOM 2237 N N . VAL B 1 64 ? -17.656 14.695 1.74 1 98.31 64 VAL B N 1
ATOM 2238 C CA . VAL B 1 64 ? -16.781 14.945 0.606 1 98.31 64 VAL B CA 1
ATOM 2239 C C . VAL B 1 64 ? -17.5 15.82 -0.42 1 98.31 64 VAL B C 1
ATOM 2241 O O . VAL B 1 64 ? -18.703 16.031 -0.331 1 98.31 64 VAL B O 1
ATOM 2244 N N . SER B 1 65 ? -16.703 16.344 -1.366 1 98.12 65 SER B N 1
ATOM 2245 C CA . SER B 1 65 ? -17.266 17.094 -2.484 1 98.12 65 SER B CA 1
ATOM 2246 C C . SER B 1 65 ? -16.391 16.969 -3.727 1 98.12 65 SER B C 1
ATOM 2248 O O . SER B 1 65 ? -15.281 16.438 -3.662 1 98.12 65 SER B O 1
ATOM 2250 N N . ASN B 1 66 ? -16.953 17.266 -4.918 1 96.75 66 ASN B N 1
ATOM 2251 C CA . ASN B 1 66 ? -16.266 17.359 -6.207 1 96.75 66 ASN B CA 1
ATOM 2252 C C . ASN B 1 66 ? -15.641 16.031 -6.605 1 96.75 66 ASN B C 1
ATOM 2254 O O . ASN B 1 66 ? -14.453 15.969 -6.914 1 96.75 66 ASN B O 1
ATOM 2258 N N . PRO B 1 67 ? -16.5 15 -6.453 1 96.69 67 PRO B N 1
ATOM 2259 C CA . PRO B 1 67 ? -15.938 13.742 -6.945 1 96.69 67 PRO B CA 1
ATOM 2260 C C . PRO B 1 67 ? -15.547 13.805 -8.422 1 96.69 67 PRO B C 1
ATOM 2262 O O . PRO B 1 67 ? -16.359 14.211 -9.258 1 96.69 67 PRO B O 1
ATOM 2265 N N . THR B 1 68 ? -14.328 13.484 -8.727 1 94.69 68 THR B N 1
ATOM 2266 C CA . THR B 1 68 ? -13.797 13.508 -10.086 1 94.69 68 THR B CA 1
ATOM 2267 C C . THR B 1 68 ? -13.125 12.18 -10.43 1 94.69 68 THR B C 1
ATOM 2269 O O . THR B 1 68 ? -12.25 11.711 -9.688 1 94.69 68 THR B O 1
ATOM 2272 N N . ARG B 1 69 ? -13.555 11.609 -11.508 1 93.62 69 ARG B N 1
ATOM 2273 C CA . ARG B 1 69 ? -12.867 10.422 -12.008 1 93.62 69 ARG B CA 1
ATOM 2274 C C . ARG B 1 69 ? -11.57 10.797 -12.711 1 93.62 69 ARG B C 1
ATOM 2276 O O . ARG B 1 69 ? -11.586 11.469 -13.75 1 93.62 69 ARG B O 1
ATOM 2283 N N . ILE B 1 70 ? -10.5 10.289 -12.211 1 91 70 ILE B N 1
ATOM 2284 C CA . ILE B 1 70 ? -9.266 10.797 -12.789 1 91 70 ILE B CA 1
ATOM 2285 C C . ILE B 1 70 ? -8.586 9.695 -13.609 1 91 70 ILE B C 1
ATOM 2287 O O . ILE B 1 70 ? -7.785 9.984 -14.5 1 91 70 ILE B O 1
ATOM 2291 N N . ALA B 1 71 ? -8.898 8.414 -13.266 1 86.38 71 ALA B N 1
ATOM 2292 C CA . ALA B 1 71 ? -8.305 7.309 -14.008 1 86.38 71 ALA B CA 1
ATOM 2293 C C . ALA B 1 71 ? -9.148 6.047 -13.891 1 86.38 71 ALA B C 1
ATOM 2295 O O . ALA B 1 71 ? -9.797 5.82 -12.867 1 86.38 71 ALA B O 1
ATOM 2296 N N . ALA B 1 72 ? -9.133 5.289 -14.914 1 83.06 72 ALA B N 1
ATOM 2297 C CA . ALA B 1 72 ? -9.781 3.984 -14.922 1 83.06 72 ALA B CA 1
ATOM 2298 C C . ALA B 1 72 ? -8.844 2.902 -15.445 1 83.06 72 ALA B C 1
ATOM 2300 O O . ALA B 1 72 ? -8.172 3.088 -16.469 1 83.06 72 ALA B O 1
ATOM 2301 N N . PHE B 1 73 ? -8.758 1.872 -14.594 1 75.38 73 PHE B N 1
ATOM 2302 C CA . PHE B 1 73 ? -7.934 0.719 -14.93 1 75.38 73 PHE B CA 1
ATOM 2303 C C . PHE B 1 73 ? -8.734 -0.572 -14.828 1 75.38 73 PHE B C 1
ATOM 2305 O O . PHE B 1 73 ? -8.727 -1.235 -13.789 1 75.38 73 PHE B O 1
ATOM 2312 N N . GLY B 1 74 ? -9.297 -0.944 -15.945 1 72.12 74 GLY B N 1
ATOM 2313 C CA . GLY B 1 74 ? -10.141 -2.125 -15.859 1 72.12 74 GLY B CA 1
ATOM 2314 C C . GLY B 1 74 ? -11.297 -1.963 -14.891 1 72.12 74 GLY B C 1
ATOM 2315 O O . GLY B 1 74 ? -12.141 -1.084 -15.07 1 72.12 74 GLY B O 1
ATOM 2316 N N . GLN B 1 75 ? -11.18 -2.754 -13.781 1 69.94 75 GLN B N 1
ATOM 2317 C CA . GLN B 1 75 ? -12.266 -2.717 -12.805 1 69.94 75 GLN B CA 1
ATOM 2318 C C . GLN B 1 75 ? -11.922 -1.787 -11.641 1 69.94 75 GLN B C 1
ATOM 2320 O O . GLN B 1 75 ? -12.641 -1.74 -10.641 1 69.94 75 GLN B O 1
ATOM 2325 N N . ARG B 1 76 ? -10.852 -1.126 -11.781 1 79.19 76 ARG B N 1
ATOM 2326 C CA . ARG B 1 76 ? -10.445 -0.152 -10.773 1 79.19 76 ARG B CA 1
ATOM 2327 C C . ARG B 1 76 ? -10.57 1.271 -11.305 1 79.19 76 ARG B C 1
ATOM 2329 O O . ARG B 1 76 ? -10.078 1.582 -12.391 1 79.19 76 ARG B O 1
ATOM 2336 N N . THR B 1 77 ? -11.297 2.049 -10.641 1 87.88 77 THR B N 1
ATOM 2337 C CA . THR B 1 77 ? -11.43 3.461 -10.977 1 87.88 77 THR B CA 1
ATOM 2338 C C . THR B 1 77 ? -10.906 4.336 -9.844 1 87.88 77 THR B C 1
ATOM 2340 O O . THR B 1 77 ? -11.211 4.098 -8.672 1 87.88 77 THR B O 1
ATOM 2343 N N . ILE B 1 78 ? -10.086 5.312 -10.203 1 91.81 78 ILE B N 1
ATOM 2344 C CA . ILE B 1 78 ? -9.539 6.227 -9.211 1 91.81 78 ILE B CA 1
ATOM 2345 C C . ILE B 1 78 ? -10.344 7.523 -9.195 1 91.81 78 ILE B C 1
ATOM 2347 O O . ILE B 1 78 ? -10.562 8.133 -10.242 1 91.81 78 ILE B O 1
ATOM 2351 N N . TYR B 1 79 ? -10.75 7.91 -7.977 1 95.12 79 TYR B N 1
ATOM 2352 C CA . TYR B 1 79 ? -11.469 9.172 -7.793 1 95.12 79 TYR B CA 1
ATOM 2353 C C . TYR B 1 79 ? -10.672 10.125 -6.91 1 95.12 79 TYR B C 1
ATOM 2355 O O . TYR B 1 79 ? -9.984 9.695 -5.977 1 95.12 79 TYR B O 1
ATOM 2363 N N . ARG B 1 80 ? -10.758 11.375 -7.25 1 96.94 80 ARG B N 1
ATOM 2364 C CA . ARG B 1 80 ? -10.289 12.469 -6.395 1 96.94 80 ARG B CA 1
ATOM 2365 C C . ARG B 1 80 ? -11.469 13.211 -5.777 1 96.94 80 ARG B C 1
ATOM 2367 O O . ARG B 1 80 ? -12.43 13.547 -6.469 1 96.94 80 ARG B O 1
ATOM 2374 N N . LEU B 1 81 ? -11.344 13.422 -4.48 1 97.62 81 LEU B N 1
ATOM 2375 C CA . LEU B 1 81 ? -12.406 14.109 -3.756 1 97.62 81 LEU B CA 1
ATOM 2376 C C . LEU B 1 81 ? -11.828 15.18 -2.832 1 97.62 81 LEU B C 1
ATOM 2378 O O . LEU B 1 81 ? -10.719 15.031 -2.322 1 97.62 81 LEU B O 1
ATOM 2382 N N . THR B 1 82 ? -12.664 16.203 -2.627 1 97.69 82 THR B N 1
ATOM 2383 C CA . THR B 1 82 ? -12.375 17.141 -1.549 1 97.69 82 THR B CA 1
ATOM 2384 C C . THR B 1 82 ? -12.984 16.656 -0.236 1 97.69 82 THR B C 1
ATOM 2386 O O . THR B 1 82 ? -14.156 16.266 -0.195 1 97.69 82 THR B O 1
ATOM 2389 N N . VAL B 1 83 ? -12.195 16.625 0.795 1 97.94 83 VAL B N 1
ATOM 2390 C CA . VAL B 1 83 ? -12.68 16.203 2.104 1 97.94 83 VAL B CA 1
ATOM 2391 C C . VAL B 1 83 ? -13.32 17.375 2.83 1 97.94 83 VAL B C 1
ATOM 2393 O O . VAL B 1 83 ? -12.703 18.438 2.969 1 97.94 83 VAL B O 1
ATOM 2396 N N . GLU B 1 84 ? -14.562 17.188 3.32 1 98.12 84 GLU B N 1
ATOM 2397 C CA . GLU B 1 84 ? -15.336 18.281 3.902 1 98.12 84 GLU B CA 1
ATOM 2398 C C . GLU B 1 84 ? -15.586 18.047 5.391 1 98.12 84 GLU B C 1
ATOM 2400 O O . GLU B 1 84 ? -16.516 18.609 5.961 1 98.12 84 GLU B O 1
ATOM 2405 N N . THR B 1 85 ? -14.797 17.234 6.004 1 97.25 85 THR B N 1
ATOM 2406 C CA . THR B 1 85 ? -14.914 16.938 7.426 1 97.25 85 THR B CA 1
ATOM 2407 C C . THR B 1 85 ? -13.562 17.062 8.125 1 97.25 85 THR B C 1
ATOM 2409 O O . THR B 1 85 ? -12.523 17.031 7.469 1 97.25 85 THR B O 1
ATOM 2412 N N . ASP B 1 86 ? -13.586 17.172 9.414 1 94.88 86 ASP B N 1
ATOM 2413 C CA . ASP B 1 86 ? -12.352 17.312 10.18 1 94.88 86 ASP B CA 1
ATOM 2414 C C . ASP B 1 86 ? -11.82 15.953 10.625 1 94.88 86 ASP B C 1
ATOM 2416 O O . ASP B 1 86 ? -10.664 15.844 11.039 1 94.88 86 ASP B O 1
ATOM 2420 N N . LEU B 1 87 ? -12.656 14.953 10.531 1 96.44 87 LEU B N 1
ATOM 2421 C CA . LEU B 1 87 ? -12.219 13.625 10.969 1 96.44 87 LEU B CA 1
ATOM 2422 C C . LEU B 1 87 ? -11.258 13.016 9.953 1 96.44 87 LEU B C 1
ATOM 2424 O O . LEU B 1 87 ? -11.445 13.172 8.742 1 96.44 87 LEU B O 1
ATOM 2428 N N . GLU B 1 88 ? -10.242 12.406 10.461 1 95 88 GLU B N 1
ATOM 2429 C CA . GLU B 1 88 ? -9.211 11.773 9.633 1 95 88 GLU B CA 1
ATOM 2430 C C . GLU B 1 88 ? -9.273 10.258 9.742 1 95 88 GLU B C 1
ATOM 2432 O O . GLU B 1 88 ? -9.469 9.711 10.828 1 95 88 GLU B O 1
ATOM 2437 N N . ILE B 1 89 ? -9.141 9.625 8.57 1 96.19 89 ILE B N 1
ATOM 2438 C CA . ILE B 1 89 ? -9.031 8.172 8.586 1 96.19 89 ILE B CA 1
ATOM 2439 C C . ILE B 1 89 ? -7.699 7.762 9.211 1 96.19 89 ILE B C 1
ATOM 2441 O O . ILE B 1 89 ? -7.648 6.855 10.047 1 96.19 89 ILE B O 1
ATOM 2445 N N . ILE B 1 90 ? -6.645 8.406 8.797 1 95 90 ILE B N 1
ATOM 2446 C CA . ILE B 1 90 ? -5.297 8.18 9.305 1 95 90 ILE B CA 1
ATOM 2447 C C . ILE B 1 90 ? -4.73 9.484 9.859 1 95 90 ILE B C 1
ATOM 2449 O O . ILE B 1 90 ? -4.191 10.305 9.102 1 95 90 ILE B O 1
ATOM 2453 N N . PRO B 1 91 ? -4.816 9.727 11.148 1 94.69 91 PRO B N 1
ATOM 2454 C CA . PRO B 1 91 ? -4.328 10.984 11.727 1 94.69 91 PRO B CA 1
ATOM 2455 C C . PRO B 1 91 ? -2.807 11.016 11.859 1 94.69 91 PRO B C 1
ATOM 2457 O O . PRO B 1 91 ? -2.162 9.969 11.906 1 94.69 91 PRO B O 1
ATOM 2460 N N . TYR B 1 92 ? -2.281 12.227 11.992 1 92.69 92 TYR B N 1
ATOM 2461 C CA . TYR B 1 92 ? -0.859 12.477 12.211 1 92.69 92 TYR B CA 1
ATOM 2462 C C . TYR B 1 92 ? -0.362 11.742 13.445 1 92.69 92 TYR B C 1
ATOM 2464 O O . TYR B 1 92 ? 0.78 11.281 13.484 1 92.69 92 TYR B O 1
ATOM 2472 N N . ARG B 1 93 ? -1.202 11.57 14.406 1 92.75 93 ARG B N 1
ATOM 2473 C CA . ARG B 1 93 ? -0.843 10.922 15.664 1 92.75 93 ARG B CA 1
ATOM 2474 C C . ARG B 1 93 ? -0.348 9.5 15.422 1 92.75 93 ARG B C 1
ATOM 2476 O O . ARG B 1 93 ? 0.495 8.992 16.156 1 92.75 93 ARG B O 1
ATOM 2483 N N . CYS B 1 94 ? -0.837 8.875 14.344 1 93.88 94 CYS B N 1
ATOM 2484 C CA . CYS B 1 94 ? -0.37 7.531 14.008 1 93.88 94 CYS B CA 1
ATOM 2485 C C . CYS B 1 94 ? 1.138 7.516 13.789 1 93.88 94 CYS B C 1
ATOM 2487 O O . CYS B 1 94 ? 1.83 6.613 14.266 1 93.88 94 CYS B O 1
ATOM 2489 N N . ALA B 1 95 ? 1.567 8.555 13.102 1 92.75 95 ALA B N 1
ATOM 2490 C CA . ALA B 1 95 ? 3 8.656 12.844 1 92.75 95 ALA B CA 1
ATOM 2491 C C . ALA B 1 95 ? 3.775 8.898 14.133 1 92.75 95 ALA B C 1
ATOM 2493 O O . ALA B 1 95 ? 4.836 8.312 14.352 1 92.75 95 ALA B O 1
ATOM 2494 N N . GLU B 1 96 ? 3.242 9.648 15.039 1 89.69 96 GLU B N 1
ATOM 2495 C CA . GLU B 1 96 ? 3.895 9.969 16.297 1 89.69 96 GLU B CA 1
ATOM 2496 C C . GLU B 1 96 ? 4.004 8.742 17.203 1 89.69 96 GLU B C 1
ATOM 2498 O O . GLU B 1 96 ? 4.973 8.594 17.953 1 89.69 96 GLU B O 1
ATOM 2503 N N . ASP B 1 97 ? 3.027 7.93 17.062 1 93.75 97 ASP B N 1
ATOM 2504 C CA . ASP B 1 97 ? 2.984 6.734 17.906 1 93.75 97 ASP B CA 1
ATOM 2505 C C . ASP B 1 97 ? 3.621 5.543 17.188 1 93.75 97 ASP B C 1
ATOM 2507 O O . ASP B 1 97 ? 3.484 4.402 17.641 1 93.75 97 ASP B O 1
ATOM 2511 N N . ASP B 1 98 ? 4.262 5.758 16.141 1 94.56 98 ASP B N 1
ATOM 2512 C CA . ASP B 1 98 ? 5.027 4.773 15.367 1 94.56 98 ASP B CA 1
ATOM 2513 C C . ASP B 1 98 ? 4.113 3.691 14.797 1 94.56 98 ASP B C 1
ATOM 2515 O O . ASP B 1 98 ? 4.492 2.518 14.75 1 94.56 98 ASP B O 1
ATOM 2519 N N . LEU B 1 99 ? 2.832 4.078 14.547 1 96.06 99 LEU B N 1
ATOM 2520 C CA . LEU B 1 99 ? 1.938 3.191 13.812 1 96.06 99 LEU B CA 1
ATOM 2521 C C . LEU B 1 99 ? 2.225 3.25 12.312 1 96.06 99 LEU B C 1
ATOM 2523 O O . LEU B 1 99 ? 2.49 4.324 11.766 1 96.06 99 LEU B O 1
ATOM 2527 N N . PHE B 1 100 ? 2.232 2.162 11.68 1 93.31 100 PHE B N 1
ATOM 2528 C CA . PHE B 1 100 ? 2.33 2.092 10.227 1 93.31 100 PHE B CA 1
ATOM 2529 C C . PHE B 1 100 ? 1.05 1.522 9.625 1 93.31 100 PHE B C 1
ATOM 2531 O O . PHE B 1 100 ? 0.605 0.439 10.008 1 93.31 100 PHE B O 1
ATOM 2538 N N . ILE B 1 101 ? 0.482 2.279 8.656 1 93.62 101 ILE B N 1
ATOM 2539 C CA . ILE B 1 101 ? -0.773 1.874 8.031 1 93.62 101 ILE B CA 1
ATOM 2540 C C . ILE B 1 101 ? -0.485 1.15 6.719 1 93.62 101 ILE B C 1
ATOM 2542 O O . ILE B 1 101 ? 0.042 1.747 5.777 1 93.62 101 ILE B O 1
ATOM 2546 N N . PHE B 1 102 ? -0.945 -0.063 6.648 1 86.19 102 PHE B N 1
ATOM 2547 C CA . PHE B 1 102 ? -0.734 -0.854 5.445 1 86.19 102 PHE B CA 1
ATOM 2548 C C . PHE B 1 102 ? -1.784 -0.526 4.391 1 86.19 102 PHE B C 1
ATOM 2550 O O . PHE B 1 102 ? -1.463 -0.387 3.207 1 86.19 102 PHE B O 1
ATOM 2557 N N . ALA B 1 103 ? -2.965 -0.558 4.789 1 86.75 103 ALA B N 1
ATOM 2558 C CA . ALA B 1 103 ? -4.086 -0.376 3.871 1 86.75 103 ALA B CA 1
ATOM 2559 C C . ALA B 1 103 ? -5.344 0.059 4.617 1 86.75 103 ALA B C 1
ATOM 2561 O O . ALA B 1 103 ? -5.508 -0.249 5.801 1 86.75 103 ALA B O 1
ATOM 2562 N N . VAL B 1 104 ? -6.121 0.774 3.93 1 93.12 104 VAL B N 1
ATOM 2563 C CA . VAL B 1 104 ? -7.438 1.174 4.414 1 93.12 104 VAL B CA 1
ATOM 2564 C C . VAL B 1 104 ? -8.492 0.864 3.355 1 93.12 104 VAL B C 1
ATOM 2566 O O . VAL B 1 104 ? -8.414 1.355 2.227 1 93.12 104 VAL B O 1
ATOM 2569 N N . THR B 1 105 ? -9.43 0.022 3.717 1 91.69 105 THR B N 1
ATOM 2570 C CA . THR B 1 105 ? -10.461 -0.394 2.773 1 91.69 105 THR B CA 1
ATOM 2571 C C . THR B 1 105 ? -11.852 -0.296 3.408 1 91.69 105 THR B C 1
ATOM 2573 O O . THR B 1 105 ? -11.977 -0.252 4.633 1 91.69 105 THR B O 1
ATOM 2576 N N . SER B 1 106 ? -12.844 -0.184 2.523 1 94 106 SER B N 1
ATOM 2577 C CA . SER B 1 106 ? -14.211 -0.168 3.031 1 94 106 SER B CA 1
ATOM 2578 C C . SER B 1 106 ? -14.695 -1.577 3.352 1 94 106 SER B C 1
ATOM 2580 O O . SER B 1 106 ? -14.234 -2.551 2.758 1 94 106 SER B O 1
ATOM 2582 N N . ASP B 1 107 ? -15.602 -1.639 4.336 1 88.5 107 ASP B N 1
ATOM 2583 C CA . ASP B 1 107 ? -16.156 -2.945 4.684 1 88.5 107 ASP B CA 1
ATOM 2584 C C . ASP B 1 107 ? -17.688 -2.91 4.707 1 88.5 107 ASP B C 1
ATOM 2586 O O . ASP B 1 107 ? -18.312 -3.633 5.484 1 88.5 107 ASP B O 1
ATOM 2590 N N . GLY B 1 108 ? -18.344 -2.07 3.998 1 90.38 108 GLY B N 1
ATOM 2591 C CA . GLY B 1 108 ? -19.797 -1.953 3.932 1 90.38 108 GLY B CA 1
ATOM 2592 C C . GLY B 1 108 ? -20.375 -1.031 4.988 1 90.38 108 GLY B C 1
ATOM 2593 O O . GLY B 1 108 ? -21.469 -0.492 4.82 1 90.38 108 GLY B O 1
ATOM 2594 N N 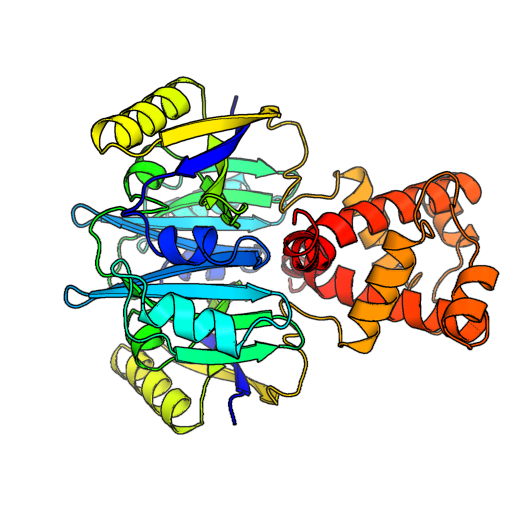. ARG B 1 109 ? -19.688 -0.813 6.105 1 92.69 109 ARG B N 1
ATOM 2595 C CA . ARG B 1 109 ? -20.156 0.052 7.184 1 92.69 109 ARG B CA 1
ATOM 2596 C C . ARG B 1 109 ? -19.234 1.259 7.352 1 92.69 109 ARG B C 1
ATOM 2598 O O . ARG B 1 109 ? -19.656 2.307 7.844 1 92.69 109 ARG B O 1
ATOM 2605 N N . GLY B 1 110 ? -18.062 1.067 7.098 1 96.5 110 GLY B N 1
ATOM 2606 C CA . GLY B 1 110 ? -17.047 2.1 7.234 1 96.5 110 GLY B CA 1
ATOM 2607 C C . GLY B 1 110 ? -15.703 1.687 6.68 1 96.5 110 GLY B C 1
ATOM 2608 O O . GLY B 1 110 ? -15.625 1.011 5.652 1 96.5 110 GLY B O 1
ATOM 2609 N N . TRP B 1 111 ? -14.664 2.211 7.375 1 96.94 111 TRP B N 1
ATOM 2610 C CA . TRP B 1 111 ? -13.305 1.905 6.938 1 96.94 111 TRP B CA 1
ATOM 2611 C C . TRP B 1 111 ? -12.68 0.825 7.812 1 96.94 111 TRP B C 1
ATOM 2613 O O . TRP B 1 111 ? -12.922 0.784 9.023 1 96.94 111 TRP B O 1
ATOM 2623 N N . THR B 1 112 ? -11.953 -0.027 7.238 1 94.44 112 THR B N 1
ATOM 2624 C CA . THR B 1 112 ? -11.109 -0.996 7.93 1 94.44 112 THR B CA 1
ATOM 2625 C C . THR B 1 112 ? -9.641 -0.75 7.613 1 94.44 112 THR B C 1
ATOM 2627 O O . THR B 1 112 ? -9.242 -0.729 6.449 1 94.44 112 THR B O 1
ATOM 2630 N N . ALA B 1 113 ? -8.844 -0.531 8.672 1 93.62 113 ALA B N 1
ATOM 2631 C CA . ALA B 1 113 ? -7.414 -0.266 8.5 1 93.62 113 ALA B CA 1
ATOM 2632 C C . ALA B 1 113 ? -6.574 -1.424 9.031 1 93.62 113 ALA B C 1
ATOM 2634 O O . ALA B 1 113 ? -6.891 -2 10.078 1 93.62 113 ALA B O 1
ATOM 2635 N N . ARG B 1 114 ? -5.645 -1.816 8.281 1 90 114 ARG B N 1
ATOM 2636 C CA . ARG B 1 114 ? -4.598 -2.713 8.758 1 90 114 ARG B CA 1
ATOM 2637 C C . ARG B 1 114 ? -3.375 -1.93 9.227 1 90 114 ARG B C 1
ATOM 2639 O O . ARG B 1 114 ? -2.748 -1.217 8.438 1 90 114 ARG B O 1
ATOM 2646 N N . ILE B 1 115 ? -3.053 -2.139 10.523 1 92.25 115 ILE B N 1
ATOM 2647 C CA . ILE B 1 115 ? -2.09 -1.244 11.156 1 92.25 115 ILE B CA 1
ATOM 2648 C C . ILE B 1 115 ? -1.023 -2.062 11.883 1 92.25 115 ILE B C 1
ATOM 2650 O O . ILE B 1 115 ? -1.345 -2.996 12.625 1 92.25 115 ILE B O 1
ATOM 2654 N N . HIS B 1 116 ? 0.22 -1.755 11.648 1 92.12 116 HIS B N 1
ATOM 2655 C CA . HIS B 1 116 ? 1.281 -2.232 12.523 1 92.12 116 HIS B CA 1
ATOM 2656 C C . HIS B 1 116 ? 1.424 -1.335 13.75 1 92.12 116 HIS B C 1
ATOM 2658 O O . HIS B 1 116 ? 1.486 -0.11 13.625 1 92.12 116 HIS B O 1
ATOM 2664 N N . LEU B 1 117 ? 1.455 -1.938 14.859 1 93.12 117 LEU B N 1
ATOM 2665 C CA . LEU B 1 117 ? 1.646 -1.244 16.125 1 93.12 117 LEU B CA 1
ATOM 2666 C C . LEU B 1 117 ? 2.871 -1.779 16.859 1 93.12 117 LEU B C 1
ATOM 2668 O O . LEU B 1 117 ? 3.115 -2.988 16.875 1 93.12 117 LEU B O 1
ATOM 2672 N N . PRO B 1 118 ? 3.605 -0.821 17.5 1 92.94 118 PRO B N 1
ATOM 2673 C CA . PRO B 1 118 ? 4.812 -1.272 18.203 1 92.94 118 PRO B CA 1
ATOM 2674 C C . PRO B 1 118 ? 4.496 -2.057 19.469 1 92.94 118 PRO B C 1
ATOM 2676 O O . PRO B 1 118 ? 5.254 -2.953 19.844 1 92.94 118 PRO B O 1
ATOM 2679 N N . ASP B 1 119 ? 3.445 -1.72 20.125 1 90.31 119 ASP B N 1
ATOM 2680 C CA . ASP B 1 119 ? 3.059 -2.398 21.344 1 90.31 119 ASP B CA 1
ATOM 2681 C C . ASP B 1 119 ? 1.601 -2.113 21.703 1 90.31 119 ASP B C 1
ATOM 2683 O O . ASP B 1 119 ? 0.908 -1.404 20.969 1 90.31 119 ASP B O 1
ATOM 2687 N N . ARG B 1 120 ? 1.153 -2.652 22.781 1 91 120 ARG B N 1
ATOM 2688 C CA . ARG B 1 120 ? -0.245 -2.543 23.188 1 91 120 ARG B CA 1
ATOM 2689 C C . ARG B 1 120 ? -0.552 -1.149 23.719 1 91 120 ARG B C 1
ATOM 2691 O O . ARG B 1 120 ? -1.693 -0.688 23.656 1 91 120 ARG B O 1
ATOM 2698 N N . ASP B 1 121 ? 0.379 -0.51 24.281 1 94.31 121 ASP B N 1
ATOM 2699 C CA . ASP B 1 121 ? 0.169 0.86 24.734 1 94.31 121 ASP B CA 1
ATOM 2700 C C . ASP B 1 121 ? -0.182 1.781 23.562 1 94.31 121 ASP B C 1
ATOM 2702 O O . ASP B 1 121 ? -1.031 2.664 23.703 1 94.31 121 ASP B O 1
ATOM 2706 N N . ALA B 1 122 ? 0.536 1.579 22.484 1 95.19 122 ALA B N 1
ATOM 2707 C CA . ALA B 1 122 ? 0.236 2.348 21.281 1 95.19 122 ALA B CA 1
ATOM 2708 C C . ALA B 1 122 ? -1.192 2.092 20.797 1 95.19 122 ALA B C 1
ATOM 2710 O O . ALA B 1 122 ? -1.879 3.012 20.344 1 95.19 122 ALA B O 1
ATOM 2711 N N . LEU B 1 123 ? -1.667 0.843 20.906 1 94.5 123 LEU B N 1
ATOM 2712 C CA . LEU B 1 123 ? -3.037 0.495 20.547 1 94.5 123 LEU B CA 1
ATOM 2713 C C . LEU B 1 123 ? -4.035 1.216 21.453 1 94.5 123 LEU B C 1
ATOM 2715 O O . LEU B 1 123 ? -5.031 1.758 20.969 1 94.5 123 LEU B O 1
ATOM 2719 N N . ALA B 1 124 ? -3.711 1.206 22.656 1 95.56 124 ALA B N 1
ATOM 2720 C CA . ALA B 1 124 ? -4.59 1.873 23.609 1 95.56 124 ALA B CA 1
ATOM 2721 C C . ALA B 1 124 ? -4.656 3.373 23.344 1 95.56 124 ALA B C 1
ATOM 2723 O O . ALA B 1 124 ? -5.727 3.98 23.438 1 95.56 124 ALA B O 1
ATOM 2724 N N . ALA B 1 125 ? -3.584 3.936 23.031 1 96.62 125 ALA B N 1
ATOM 2725 C CA . ALA B 1 125 ? -3.496 5.375 22.797 1 96.62 125 ALA B CA 1
ATOM 2726 C C . ALA B 1 125 ? -4.297 5.777 21.562 1 96.62 125 ALA B C 1
ATOM 2728 O O . ALA B 1 125 ? -5.047 6.754 21.594 1 96.62 125 ALA B O 1
ATOM 2729 N N . ILE B 1 126 ? -4.121 5.031 20.484 1 97 126 ILE B N 1
ATOM 2730 C CA . ILE B 1 126 ? -4.812 5.402 19.25 1 97 126 ILE B CA 1
ATOM 2731 C C . ILE B 1 126 ? -6.312 5.141 19.406 1 97 126 ILE B C 1
ATOM 2733 O O . ILE B 1 126 ? -7.133 5.883 18.859 1 97 126 ILE B O 1
ATOM 2737 N N . ARG B 1 127 ? -6.664 4.109 20.094 1 97 127 ARG B N 1
ATOM 2738 C CA . ARG B 1 127 ? -8.07 3.84 20.375 1 97 127 ARG B CA 1
ATOM 2739 C C . ARG B 1 127 ? -8.703 4.992 21.156 1 97 127 ARG B C 1
ATOM 2741 O O . ARG B 1 127 ? -9.797 5.441 20.812 1 97 127 ARG B O 1
ATOM 2748 N N . ARG B 1 128 ? -8.031 5.41 22.156 1 96.5 128 ARG B N 1
ATOM 2749 C CA . ARG B 1 128 ? -8.523 6.527 22.953 1 96.5 128 ARG B CA 1
ATOM 2750 C C . ARG B 1 128 ? -8.68 7.781 22.109 1 96.5 128 ARG B C 1
ATOM 2752 O O . ARG B 1 128 ? -9.656 8.516 22.25 1 96.5 128 ARG B O 1
ATOM 2759 N N . TRP B 1 129 ? -7.754 7.984 21.281 1 96.75 129 TRP B N 1
ATOM 2760 C CA . TRP B 1 129 ? -7.781 9.156 20.406 1 96.75 129 TRP B CA 1
ATOM 2761 C C . TRP B 1 129 ? -9.031 9.148 19.531 1 96.75 129 TRP B C 1
ATOM 2763 O O . TRP B 1 129 ? -9.719 10.172 19.422 1 96.75 129 TRP B O 1
ATOM 2773 N N . TYR B 1 130 ? -9.312 8.039 18.891 1 96.94 130 TYR B N 1
ATOM 2774 C CA . TYR B 1 130 ? -10.492 7.93 18.047 1 96.94 130 TYR B CA 1
ATOM 2775 C C . TYR B 1 130 ? -11.766 8.062 18.875 1 96.94 130 TYR B C 1
ATOM 2777 O O . TYR B 1 130 ? -12.695 8.773 18.5 1 96.94 130 TYR B O 1
ATOM 2785 N N . ARG B 1 131 ? -11.836 7.441 20 1 95.31 131 ARG B N 1
ATOM 2786 C CA . ARG B 1 131 ? -13.016 7.449 20.844 1 95.31 131 ARG B CA 1
ATOM 2787 C C . ARG B 1 131 ? -13.328 8.859 21.344 1 95.31 131 ARG B C 1
ATOM 2789 O O . ARG B 1 131 ? -14.492 9.242 21.438 1 95.31 131 ARG B O 1
ATOM 2796 N N . ASP B 1 132 ? -12.312 9.539 21.688 1 97 132 ASP B N 1
ATOM 2797 C CA . ASP B 1 132 ? -12.469 10.914 22.141 1 97 132 ASP B CA 1
ATOM 2798 C C . ASP B 1 132 ? -13.102 11.789 21.062 1 97 132 ASP B C 1
ATOM 2800 O O . ASP B 1 132 ? -13.625 12.867 21.344 1 97 132 ASP B O 1
ATOM 2804 N N . ARG B 1 133 ? -13.117 11.344 19.844 1 96.62 133 ARG B N 1
ATOM 2805 C CA . ARG B 1 133 ? -13.656 12.102 18.719 1 96.62 133 ARG B CA 1
ATOM 2806 C C . ARG B 1 133 ? -14.938 11.469 18.203 1 96.62 133 ARG B C 1
ATOM 2808 O O . ARG B 1 133 ? -15.414 11.828 17.125 1 96.62 133 ARG B O 1
ATOM 2815 N N . GLY B 1 134 ? -15.383 10.484 18.938 1 96.88 134 GLY B N 1
ATOM 2816 C CA . GLY B 1 134 ? -16.672 9.875 18.641 1 96.88 134 GLY B CA 1
ATOM 2817 C C . GLY B 1 134 ? -16.578 8.797 17.578 1 96.88 134 GLY B C 1
ATOM 2818 O O . GLY B 1 134 ? -17.609 8.289 17.109 1 96.88 134 GLY B O 1
ATOM 2819 N N . VAL B 1 135 ? -15.391 8.469 17.125 1 97.44 135 VAL B N 1
ATOM 2820 C CA . VAL B 1 135 ? -15.227 7.449 16.094 1 97.44 135 VAL B CA 1
ATOM 2821 C C . VAL B 1 135 ? -15.164 6.066 16.734 1 97.44 135 VAL B C 1
ATOM 2823 O O . VAL B 1 135 ? -14.352 5.832 17.641 1 97.44 135 VAL B O 1
ATOM 2826 N N . SER B 1 136 ? -16.062 5.207 16.312 1 96.75 136 SER B N 1
ATOM 2827 C CA . SER B 1 136 ? -16 3.824 16.781 1 96.75 136 SER B CA 1
ATOM 2828 C C . SER B 1 136 ? -14.711 3.146 16.312 1 96.75 136 SER B C 1
ATOM 2830 O O . SER B 1 136 ? -14.336 3.244 15.148 1 96.75 136 SER B O 1
ATOM 2832 N N . PHE B 1 137 ? -14.094 2.543 17.234 1 96 137 PHE B N 1
ATOM 2833 C CA . PHE B 1 137 ? -12.836 1.844 17.016 1 96 137 PHE B CA 1
ATOM 2834 C C . PHE B 1 137 ? -12.93 0.403 17.516 1 96 137 PHE B C 1
ATOM 2836 O O . PHE B 1 137 ? -12.984 0.155 18.719 1 96 137 PHE B O 1
ATOM 2843 N N . ARG B 1 138 ? -12.867 -0.521 16.547 1 93.81 138 ARG B N 1
ATOM 2844 C CA . ARG B 1 138 ? -12.992 -1.928 16.922 1 93.81 138 ARG B CA 1
ATOM 2845 C C . ARG B 1 138 ? -11.875 -2.756 16.297 1 93.81 138 ARG B C 1
ATOM 2847 O O . ARG B 1 138 ? -11.734 -2.783 15.062 1 93.81 138 ARG B O 1
ATOM 2854 N N . VAL B 1 139 ? -11.125 -3.398 17.125 1 91.88 139 VAL B N 1
ATOM 2855 C CA . VAL B 1 139 ? -10.133 -4.344 16.625 1 91.88 139 VAL B CA 1
ATOM 2856 C C . VAL B 1 139 ? -10.82 -5.637 16.188 1 91.88 139 VAL B C 1
ATOM 2858 O O . VAL B 1 139 ? -11.461 -6.305 17 1 91.88 139 VAL B O 1
ATOM 2861 N N . THR B 1 140 ? -10.727 -6.004 14.984 1 82.12 140 THR B N 1
ATOM 2862 C CA . THR B 1 140 ? -11.414 -7.191 14.484 1 82.12 140 THR B CA 1
ATOM 2863 C C . THR B 1 140 ? -10.461 -8.383 14.414 1 82.12 140 THR B C 1
ATOM 2865 O O . THR B 1 140 ? -10.891 -9.531 14.5 1 82.12 140 THR B O 1
ATOM 2868 N N . GLN B 1 141 ? -9.242 -8.133 14.203 1 78.94 141 GLN B N 1
ATOM 2869 C CA . GLN B 1 141 ? -8.234 -9.18 14.125 1 78.94 141 GLN B CA 1
ATOM 2870 C C . GLN B 1 141 ? -6.879 -8.68 14.617 1 78.94 141 GLN B C 1
ATOM 2872 O O . GLN B 1 141 ? -6.535 -7.516 14.422 1 78.94 141 GLN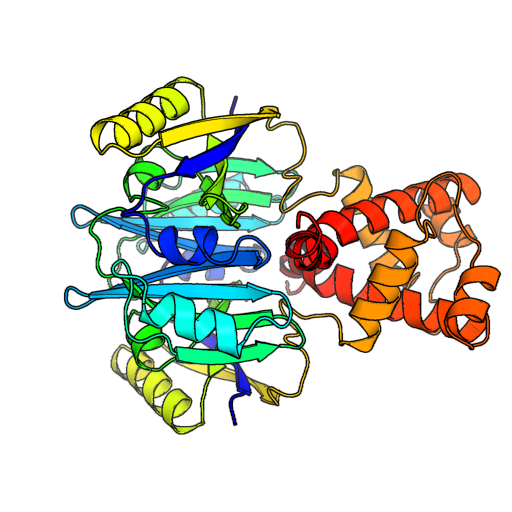 B O 1
ATOM 2877 N N . LEU B 1 142 ? -6.113 -9.578 15.414 1 74.56 142 LEU B N 1
ATOM 2878 C CA . LEU B 1 142 ? -4.742 -9.32 15.828 1 74.56 142 LEU B CA 1
ATOM 2879 C C . LEU B 1 142 ? -3.795 -10.383 15.281 1 74.56 142 LEU B C 1
ATOM 2881 O O . LEU B 1 142 ? -4.109 -11.57 15.305 1 74.56 142 LEU B O 1
ATOM 2885 N N . TYR B 1 143 ? -2.812 -9.844 14.633 1 70.5 143 TYR B N 1
ATOM 2886 C CA . TYR B 1 143 ? -1.819 -10.766 14.086 1 70.5 143 TYR B CA 1
ATOM 2887 C C . TYR B 1 143 ? -0.462 -10.555 14.742 1 70.5 143 TYR B C 1
ATOM 2889 O O . TYR B 1 143 ? -0.106 -9.43 15.102 1 70.5 143 TYR B O 1
ATOM 2897 N N . ASP B 1 144 ? 0.274 -11.656 15.219 1 61.78 144 ASP B N 1
ATOM 2898 C CA . ASP B 1 144 ? 1.653 -11.516 15.672 1 61.78 144 ASP B CA 1
ATOM 2899 C C . ASP B 1 144 ? 2.564 -11.07 14.531 1 61.78 144 ASP B C 1
ATOM 2901 O O . ASP B 1 144 ? 2.326 -11.406 13.367 1 61.78 144 ASP B O 1
ATOM 2905 N N . SER B 1 145 ? 3.262 -9.953 14.789 1 55.53 145 SER B N 1
ATOM 2906 C CA . SER B 1 145 ? 4.152 -9.383 13.781 1 55.53 145 SER B CA 1
ATOM 2907 C C . SER B 1 145 ? 5 -10.453 13.117 1 55.53 145 SER B C 1
ATOM 2909 O O . SER B 1 145 ? 5.523 -10.25 12.023 1 55.53 145 SER B O 1
ATOM 2911 N N . ALA B 1 146 ? 5.512 -11.516 14.031 1 47.56 146 ALA B N 1
ATOM 2912 C CA . ALA B 1 146 ? 6.281 -12.516 13.297 1 47.56 146 ALA B CA 1
ATOM 2913 C C . ALA B 1 146 ? 5.555 -12.945 12.031 1 47.56 146 ALA B C 1
ATOM 2915 O O . ALA B 1 146 ? 6.109 -13.672 11.203 1 47.56 146 ALA B O 1
ATOM 2916 N N . VAL B 1 147 ? 4.344 -12.93 12.344 1 44.09 147 VAL B N 1
ATOM 2917 C CA . VAL B 1 147 ? 3.516 -13.312 11.203 1 44.09 147 VAL B CA 1
ATOM 2918 C C . VAL B 1 147 ? 3.711 -12.32 10.062 1 44.09 147 VAL B C 1
ATOM 2920 O O . VAL B 1 147 ? 3.855 -11.117 10.297 1 44.09 147 VAL B O 1
ATOM 2923 N N . SER B 1 148 ? 4.039 -12.797 8.992 1 40.34 148 SER B N 1
ATOM 2924 C CA . SER B 1 148 ? 4.305 -12.203 7.688 1 40.34 148 SER B CA 1
ATOM 2925 C C . SER B 1 148 ? 3.363 -11.039 7.406 1 40.34 148 SER B C 1
ATOM 2927 O O . SER B 1 148 ? 2.252 -10.984 7.941 1 40.34 148 SER B O 1
ATOM 2929 N N . ASP B 1 149 ? 3.842 -9.883 7.262 1 40.19 149 ASP B N 1
ATOM 2930 C CA . ASP B 1 149 ? 3.164 -8.75 6.637 1 40.19 149 ASP B CA 1
ATOM 2931 C C . ASP B 1 149 ? 1.959 -9.219 5.82 1 40.19 149 ASP B C 1
ATOM 2933 O O . ASP B 1 149 ? 1.98 -9.172 4.59 1 40.19 149 ASP B O 1
ATOM 2937 N N . ASP B 1 150 ? 1.388 -10.195 6.168 1 38.59 150 ASP B N 1
ATOM 2938 C CA . ASP B 1 150 ? 0.496 -10.883 5.238 1 38.59 150 ASP B CA 1
ATOM 2939 C C . ASP B 1 150 ? -0.437 -9.891 4.539 1 38.59 150 ASP B C 1
ATOM 2941 O O . ASP B 1 150 ? -1.315 -10.297 3.775 1 38.59 150 ASP B O 1
ATOM 2945 N N . GLY B 1 151 ? -0.952 -9.07 5.098 1 38.41 151 GLY B N 1
ATOM 2946 C CA . GLY B 1 151 ? -1.746 -8.438 4.059 1 38.41 151 GLY B CA 1
ATOM 2947 C C . GLY B 1 151 ? -0.921 -8 2.863 1 38.41 151 GLY B C 1
ATOM 2948 O O . GLY B 1 151 ? -1.333 -8.188 1.716 1 38.41 151 GLY B O 1
ATOM 2949 N N . THR B 1 152 ? -0.039 -7.059 2.924 1 41.72 152 THR B N 1
ATOM 2950 C CA . THR B 1 152 ? 0.781 -6.676 1.778 1 41.72 152 THR B CA 1
ATOM 2951 C C . THR B 1 152 ? 1.714 -7.816 1.379 1 41.72 152 THR B C 1
ATOM 2953 O O . THR B 1 152 ? 1.966 -8.031 0.191 1 41.72 152 THR B O 1
ATOM 2956 N N . TYR B 1 153 ? 2.668 -8.289 2.406 1 45.72 153 TYR B N 1
ATOM 2957 C CA . TYR B 1 153 ? 3.684 -9.32 2.215 1 45.72 153 TYR B CA 1
ATOM 2958 C C . TYR B 1 153 ? 3.143 -10.695 2.59 1 45.72 153 TYR B C 1
ATOM 2960 O O . TYR B 1 153 ? 3.414 -11.203 3.682 1 45.72 153 TYR B O 1
ATOM 2968 N N . PHE B 1 154 ? 1.896 -11.047 2.197 1 53.38 154 PHE B N 1
ATOM 2969 C CA . PHE B 1 154 ? 1.039 -12.227 2.244 1 53.38 154 PHE B CA 1
ATOM 2970 C C . PHE B 1 154 ? 1.858 -13.5 2.074 1 53.38 154 PHE B C 1
ATOM 2972 O O . PHE B 1 154 ? 1.455 -14.57 2.535 1 53.38 154 PHE B O 1
ATOM 2979 N N . LEU B 1 155 ? 2.965 -13.281 1.621 1 66 155 LEU B N 1
ATOM 2980 C CA . LEU B 1 155 ? 3.787 -14.469 1.416 1 66 155 LEU B CA 1
ATOM 2981 C C . LEU B 1 155 ? 4.715 -14.695 2.605 1 66 155 LEU B C 1
ATOM 2983 O O . LEU B 1 155 ? 5.332 -13.758 3.109 1 66 155 LEU B O 1
ATOM 2987 N N . THR B 1 156 ? 4.652 -15.82 3.24 1 69.69 156 THR B N 1
ATOM 2988 C CA . THR B 1 156 ? 5.734 -16.188 4.145 1 69.69 156 THR B CA 1
ATOM 2989 C C . THR B 1 156 ? 7.09 -16.062 3.453 1 69.69 156 THR B C 1
ATOM 2991 O O . THR B 1 156 ? 7.16 -15.977 2.225 1 69.69 156 THR B O 1
ATOM 2994 N N . GLU B 1 157 ? 8.148 -15.977 4.246 1 70.81 157 GLU B N 1
ATOM 2995 C CA . GLU B 1 157 ? 9.5 -15.93 3.682 1 70.81 157 GLU B CA 1
ATOM 2996 C C . GLU B 1 157 ? 9.734 -17.094 2.721 1 70.81 157 GLU B C 1
ATOM 2998 O O . GLU B 1 157 ? 10.305 -16.906 1.641 1 70.81 157 GLU B O 1
ATOM 3003 N N . GLU B 1 158 ? 9.297 -18.203 3.127 1 78.12 158 GLU B N 1
ATOM 3004 C CA . GLU B 1 158 ? 9.469 -19.391 2.289 1 78.12 158 GLU B CA 1
ATOM 3005 C C . GLU B 1 158 ? 8.711 -19.25 0.972 1 78.12 158 GLU B C 1
ATOM 3007 O O . GLU B 1 158 ? 9.227 -19.609 -0.089 1 78.12 158 GLU B O 1
ATOM 3012 N N . GLN B 1 159 ? 7.5 -18.656 1.045 1 81.88 159 GLN B N 1
ATOM 3013 C CA . GLN B 1 159 ? 6.676 -18.453 -0.144 1 81.88 159 GLN B CA 1
ATOM 3014 C C . GLN B 1 159 ? 7.297 -17.422 -1.082 1 81.88 159 GLN B C 1
ATOM 3016 O O . GLN B 1 159 ? 7.324 -17.625 -2.299 1 81.88 159 GLN B O 1
ATOM 3021 N N . ARG B 1 160 ? 7.75 -16.422 -0.48 1 81.12 160 ARG B N 1
ATOM 3022 C CA . ARG B 1 160 ? 8.406 -15.383 -1.272 1 81.12 160 ARG B CA 1
ATOM 3023 C C . ARG B 1 160 ? 9.641 -15.93 -1.979 1 81.12 160 ARG B C 1
ATOM 3025 O O . ARG B 1 160 ? 9.844 -15.688 -3.17 1 81.12 160 ARG B O 1
ATOM 3032 N N . GLU B 1 161 ? 10.414 -16.688 -1.241 1 80.5 161 GLU B N 1
ATOM 3033 C CA . GLU B 1 161 ? 11.656 -17.234 -1.774 1 80.5 161 GLU B CA 1
ATOM 3034 C C . GLU B 1 161 ? 11.383 -18.188 -2.939 1 80.5 161 GLU B C 1
ATOM 3036 O O . GLU B 1 161 ? 12.062 -18.125 -3.969 1 80.5 161 GLU B O 1
ATOM 3041 N N . ILE B 1 162 ? 10.453 -19.031 -2.783 1 89.44 162 ILE B N 1
ATOM 3042 C CA . ILE B 1 162 ? 10.203 -20.016 -3.834 1 89.44 162 ILE B CA 1
ATOM 3043 C C . ILE B 1 162 ? 9.641 -19.328 -5.066 1 89.44 162 ILE B C 1
ATOM 3045 O O . ILE B 1 162 ? 9.938 -19.703 -6.199 1 89.44 162 ILE B O 1
ATOM 3049 N N . LEU B 1 163 ? 8.773 -18.281 -4.91 1 89.56 163 LEU B N 1
ATOM 3050 C CA . LEU B 1 163 ? 8.211 -17.531 -6.035 1 89.56 163 LEU B CA 1
ATOM 3051 C C . LEU B 1 163 ? 9.305 -16.797 -6.801 1 89.56 163 LEU B C 1
ATOM 3053 O O . LEU B 1 163 ? 9.336 -16.828 -8.031 1 89.56 163 LEU B O 1
ATOM 3057 N N . LEU B 1 164 ? 10.219 -16.234 -6.062 1 86.31 164 LEU B N 1
ATOM 3058 C CA . LEU B 1 164 ? 11.289 -15.469 -6.684 1 86.31 164 LEU B CA 1
ATOM 3059 C C . LEU B 1 164 ? 12.258 -16.391 -7.426 1 86.31 164 LEU B C 1
ATOM 3061 O O . LEU B 1 164 ? 12.695 -16.078 -8.531 1 86.31 164 LEU B O 1
ATOM 3065 N N . LEU B 1 165 ? 12.562 -17.453 -6.766 1 89.31 165 LEU B N 1
ATOM 3066 C CA . LEU B 1 165 ? 13.445 -18.422 -7.406 1 89.31 165 LEU B CA 1
ATOM 3067 C C . LEU B 1 165 ? 12.836 -18.938 -8.703 1 89.31 165 LEU B C 1
ATOM 3069 O O . LEU B 1 165 ? 13.516 -19.016 -9.727 1 89.31 165 LEU B O 1
ATOM 3073 N N . ALA B 1 166 ? 11.586 -19.344 -8.648 1 94.06 166 ALA B N 1
ATOM 3074 C CA . ALA B 1 166 ? 10.883 -19.828 -9.836 1 94.06 166 ALA B CA 1
ATOM 3075 C C . ALA B 1 166 ? 10.844 -18.75 -10.922 1 94.06 166 ALA B C 1
ATOM 3077 O O . ALA B 1 166 ? 11.055 -19.047 -12.102 1 94.06 166 ALA B O 1
ATOM 3078 N N . TYR B 1 167 ? 10.578 -17.531 -10.531 1 92.19 167 TYR B N 1
ATOM 3079 C CA . TYR B 1 167 ? 10.492 -16.406 -11.453 1 92.19 167 TYR B CA 1
ATOM 3080 C C . TYR B 1 167 ? 11.844 -16.125 -12.102 1 92.19 167 TYR B C 1
ATOM 3082 O O . TYR B 1 167 ? 11.945 -16.047 -13.328 1 92.19 167 TYR B O 1
ATOM 3090 N N . GLU B 1 168 ? 12.852 -16.078 -11.352 1 89.06 168 GLU B N 1
ATOM 3091 C CA . GLU B 1 168 ? 14.188 -15.719 -11.82 1 89.06 168 GLU B CA 1
ATOM 3092 C C . GLU B 1 168 ? 14.797 -16.828 -12.672 1 89.06 168 GLU B C 1
ATOM 3094 O O . GLU B 1 168 ? 15.57 -16.547 -13.594 1 89.06 168 GLU B O 1
ATOM 3099 N N . SER B 1 169 ? 14.406 -18.062 -12.344 1 91.69 169 SER B N 1
ATOM 3100 C CA . SER B 1 169 ? 14.969 -19.188 -13.062 1 91.69 169 SER B CA 1
ATOM 3101 C C . SER B 1 169 ? 14.219 -19.438 -14.375 1 91.69 169 SER B C 1
ATOM 3103 O O . SER B 1 169 ? 14.586 -20.328 -15.141 1 91.69 169 SER B O 1
ATOM 3105 N N . GLY B 1 170 ? 13.148 -18.734 -14.57 1 92.5 170 GLY B N 1
ATOM 3106 C CA . GLY B 1 170 ? 12.43 -18.812 -15.836 1 92.5 170 GLY B CA 1
ATOM 3107 C C . GLY B 1 170 ? 11.328 -19.859 -15.828 1 92.5 170 GLY B C 1
ATOM 3108 O O . GLY B 1 170 ? 10.922 -20.344 -16.891 1 92.5 170 GLY B O 1
ATOM 3109 N N . TYR B 1 171 ? 10.914 -20.297 -14.672 1 94.56 171 TYR B N 1
ATOM 3110 C CA . TYR B 1 171 ? 9.852 -21.297 -14.57 1 94.56 171 TYR B CA 1
ATOM 3111 C C . TYR B 1 171 ? 8.555 -20.766 -15.172 1 94.56 171 TYR B C 1
ATOM 3113 O O . TYR B 1 171 ? 7.777 -21.531 -15.75 1 94.56 171 TYR B O 1
ATOM 3121 N N . PHE B 1 172 ? 8.328 -19.484 -15.117 1 94.69 172 PHE B N 1
ATOM 3122 C CA . PHE B 1 172 ? 7.086 -18.906 -15.602 1 94.69 172 PHE B CA 1
ATOM 3123 C C . PHE B 1 172 ? 7.27 -18.312 -17 1 94.69 172 PHE B C 1
ATOM 3125 O O . PHE B 1 172 ? 6.332 -17.75 -17.562 1 94.69 172 PHE B O 1
ATOM 3132 N N . ASP B 1 173 ? 8.422 -18.516 -17.562 1 91 173 ASP B N 1
ATOM 3133 C CA . ASP B 1 173 ? 8.68 -17.969 -18.875 1 91 173 ASP B CA 1
ATOM 3134 C C . ASP B 1 173 ? 7.93 -18.75 -19.953 1 91 173 ASP B C 1
ATOM 3136 O O . ASP B 1 173 ? 7.535 -19.891 -19.734 1 91 173 ASP B O 1
ATOM 3140 N N . VAL B 1 174 ? 7.684 -18.094 -21.031 1 87.94 174 VAL B N 1
ATOM 3141 C CA . VAL B 1 174 ? 7.113 -18.719 -22.219 1 87.94 174 VAL B CA 1
ATOM 3142 C C . VAL B 1 174 ? 8 -18.422 -23.438 1 87.94 174 VAL B C 1
ATOM 3144 O O . VAL B 1 174 ? 7.965 -17.328 -23.984 1 87.94 174 VAL B O 1
ATOM 3147 N N . PRO B 1 175 ? 8.688 -19.5 -23.938 1 89.31 175 PRO B N 1
ATOM 3148 C CA . PRO B 1 175 ? 8.758 -20.844 -23.375 1 89.31 175 PRO B CA 1
ATOM 3149 C C . PRO B 1 175 ? 9.484 -20.891 -22.031 1 89.31 175 PRO B C 1
ATOM 3151 O O . PRO B 1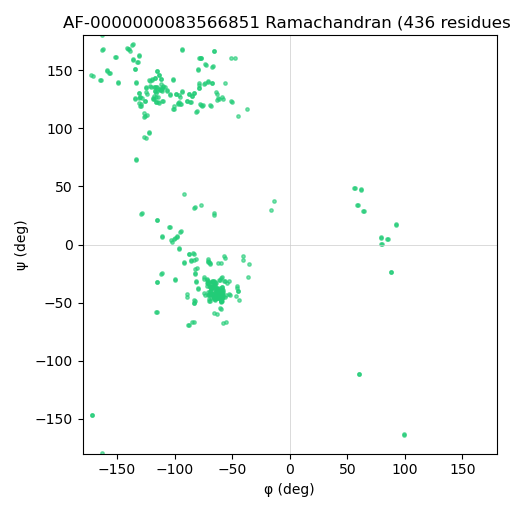 175 ? 10.141 -19.922 -21.656 1 89.31 175 PRO B O 1
ATOM 3154 N N . ARG B 1 176 ? 9.344 -22.094 -21.266 1 89.75 176 ARG B N 1
ATOM 3155 C CA . ARG B 1 176 ? 9.914 -22.234 -19.922 1 89.75 176 ARG B CA 1
ATOM 3156 C C . ARG B 1 176 ? 11.438 -22.25 -19.984 1 89.75 176 ARG B C 1
ATOM 3158 O O . ARG B 1 176 ? 12.023 -22.906 -20.844 1 89.75 176 ARG B O 1
ATOM 3165 N N . GLY B 1 177 ? 12.07 -21.578 -19.047 1 90.75 177 GLY B N 1
ATOM 3166 C CA . GLY B 1 177 ? 13.516 -21.641 -18.875 1 90.75 177 GLY B CA 1
ATOM 3167 C C . GLY B 1 177 ? 13.969 -22.891 -18.125 1 90.75 177 GLY B C 1
ATOM 3168 O O . GLY B 1 177 ? 15.031 -23.438 -18.422 1 90.75 177 GLY B O 1
ATOM 3169 N N . ILE B 1 178 ? 13.172 -23.266 -17.156 1 93.12 178 ILE B N 1
ATOM 3170 C CA . ILE B 1 178 ? 13.438 -24.5 -16.406 1 93.12 178 ILE B CA 1
ATOM 3171 C C . ILE B 1 178 ? 12.141 -25.281 -16.219 1 93.12 178 ILE B C 1
ATOM 3173 O O . ILE B 1 178 ? 11.055 -24.703 -16.25 1 93.12 178 ILE B O 1
ATOM 3177 N N . THR B 1 179 ? 12.25 -26.5 -15.969 1 92.12 179 THR B N 1
ATOM 3178 C CA . THR B 1 179 ? 11.094 -27.344 -15.695 1 92.12 179 THR B CA 1
ATOM 3179 C C . THR B 1 179 ? 10.844 -27.438 -14.195 1 92.12 179 THR B C 1
ATOM 3181 O O . THR B 1 179 ? 11.641 -26.953 -13.391 1 92.12 179 THR B O 1
ATOM 3184 N N . GLN B 1 180 ? 9.695 -27.969 -13.906 1 91 180 GLN B N 1
ATOM 3185 C CA . GLN B 1 180 ? 9.391 -28.203 -12.5 1 91 180 GLN B CA 1
ATOM 3186 C C . GLN B 1 180 ? 10.43 -29.109 -11.852 1 91 180 GLN B C 1
ATOM 3188 O O . GLN B 1 180 ? 10.789 -28.922 -10.695 1 91 180 GLN B O 1
ATOM 3193 N N . ASP B 1 181 ? 10.859 -30.109 -12.609 1 92.75 181 ASP B N 1
ATOM 3194 C CA . ASP B 1 181 ? 11.891 -31.031 -12.141 1 92.75 181 ASP B CA 1
ATOM 3195 C C . ASP B 1 181 ? 13.18 -30.297 -11.797 1 92.75 181 ASP B C 1
ATOM 3197 O O . ASP B 1 181 ? 13.812 -30.578 -10.781 1 92.75 181 ASP B O 1
ATOM 3201 N N . ASP B 1 182 ? 13.555 -29.391 -12.633 1 94 182 ASP B N 1
ATOM 3202 C CA . ASP B 1 182 ? 14.742 -28.594 -12.406 1 94 182 ASP B CA 1
ATOM 3203 C C . ASP B 1 182 ? 14.625 -27.766 -11.125 1 94 182 ASP B C 1
ATOM 3205 O O . ASP B 1 182 ? 15.578 -27.688 -10.352 1 94 182 ASP B O 1
ATOM 3209 N N . LEU B 1 183 ? 13.43 -27.188 -10.977 1 92 183 LEU B N 1
ATOM 3210 C CA . LEU B 1 183 ? 13.188 -26.375 -9.789 1 92 183 LEU B CA 1
ATOM 3211 C C . LEU B 1 183 ? 13.234 -27.219 -8.523 1 92 183 LEU B C 1
ATOM 3213 O O . LEU B 1 183 ? 13.766 -26.797 -7.5 1 92 183 LEU B O 1
ATOM 3217 N N . ALA B 1 184 ? 12.719 -28.406 -8.586 1 92.69 184 ALA B N 1
ATOM 3218 C CA . ALA B 1 184 ? 12.727 -29.344 -7.461 1 92.69 184 ALA B CA 1
ATOM 3219 C C . ALA B 1 184 ? 14.156 -29.703 -7.059 1 92.69 184 ALA B C 1
ATOM 3221 O O . ALA B 1 184 ? 14.469 -29.75 -5.867 1 92.69 184 ALA B O 1
ATOM 3222 N N . GLU B 1 185 ? 14.922 -29.953 -7.996 1 92.69 185 GLU B N 1
ATOM 3223 C CA . GLU B 1 185 ? 16.328 -30.281 -7.754 1 92.69 185 GLU B CA 1
ATOM 3224 C C . GLU B 1 185 ? 17.047 -29.125 -7.062 1 92.69 185 GLU B C 1
ATOM 3226 O O . GLU B 1 185 ? 17.844 -29.359 -6.148 1 92.69 185 GLU B O 1
ATOM 3231 N N . GLN B 1 186 ? 16.734 -27.969 -7.559 1 89.88 186 GLN B N 1
ATOM 3232 C CA . GLN B 1 186 ? 17.375 -26.781 -6.988 1 89.88 186 GLN B CA 1
ATOM 3233 C C . GLN B 1 186 ? 16.969 -26.578 -5.531 1 89.88 186 GLN B C 1
ATOM 3235 O O . GLN B 1 186 ? 17.766 -26.125 -4.715 1 89.88 186 GLN B O 1
ATOM 3240 N N . LEU B 1 187 ? 15.805 -26.938 -5.203 1 88.81 187 LEU B N 1
ATOM 3241 C CA . LEU B 1 187 ? 15.266 -26.734 -3.865 1 88.81 187 LEU B CA 1
ATOM 3242 C C . LEU B 1 187 ? 15.43 -28 -3.016 1 88.81 187 LEU B C 1
ATOM 3244 O O . LEU B 1 187 ? 15.125 -27.984 -1.821 1 88.81 187 LEU B O 1
ATOM 3248 N N . ASP B 1 188 ? 15.945 -29.047 -3.607 1 90.56 188 ASP B N 1
ATOM 3249 C CA . ASP B 1 188 ? 16.156 -30.344 -2.947 1 90.56 188 ASP B CA 1
ATOM 3250 C C . ASP B 1 188 ? 14.859 -30.875 -2.354 1 90.56 188 ASP B C 1
ATOM 3252 O O . ASP B 1 188 ? 14.797 -31.203 -1.167 1 90.56 188 ASP B O 1
ATOM 3256 N N . VAL B 1 189 ? 13.82 -30.844 -3.18 1 92.06 189 VAL B N 1
ATOM 3257 C CA . VAL B 1 189 ? 12.516 -31.406 -2.844 1 92.06 189 VAL B CA 1
ATOM 3258 C C . VAL B 1 189 ? 11.977 -32.188 -4.035 1 92.06 189 VAL B C 1
ATOM 3260 O O . VAL B 1 189 ? 12.578 -32.188 -5.109 1 92.06 189 VAL B O 1
ATOM 3263 N N . THR B 1 190 ? 10.922 -32.844 -3.801 1 91.88 190 THR B N 1
ATOM 3264 C CA . THR B 1 190 ? 10.289 -33.594 -4.875 1 91.88 190 THR B CA 1
ATOM 3265 C C . THR B 1 190 ? 9.484 -32.688 -5.781 1 91.88 190 THR B C 1
ATOM 3267 O O . THR B 1 190 ? 9.141 -31.562 -5.395 1 91.88 190 THR B O 1
ATOM 3270 N N . ASP B 1 191 ? 9.219 -33.156 -6.93 1 90.44 191 ASP B N 1
ATOM 3271 C CA . ASP B 1 191 ? 8.391 -32.438 -7.887 1 90.44 191 ASP B CA 1
ATOM 3272 C C . ASP B 1 191 ? 7.031 -32.094 -7.281 1 90.44 191 ASP B C 1
ATOM 3274 O O . ASP B 1 191 ? 6.547 -30.969 -7.438 1 90.44 191 ASP B O 1
ATOM 3278 N N . SER B 1 192 ? 6.508 -33.031 -6.637 1 91.12 192 SER B N 1
ATOM 3279 C CA . SER B 1 192 ? 5.195 -32.844 -6.035 1 91.12 192 SER B CA 1
ATOM 3280 C C . SER B 1 192 ? 5.234 -31.781 -4.941 1 91.12 192 SER B C 1
ATOM 3282 O O . SER B 1 192 ? 4.316 -30.969 -4.828 1 91.12 192 SER B O 1
ATOM 3284 N N . ALA B 1 193 ? 6.32 -31.766 -4.266 1 92.5 193 ALA B N 1
ATOM 3285 C CA . ALA B 1 193 ? 6.465 -30.797 -3.18 1 92.5 193 ALA B CA 1
ATOM 3286 C C . ALA B 1 193 ? 6.621 -29.391 -3.725 1 92.5 193 ALA B C 1
ATOM 3288 O O . ALA B 1 193 ? 6.039 -28.438 -3.188 1 92.5 193 ALA B O 1
ATOM 3289 N N . VAL B 1 194 ? 7.355 -29.219 -4.758 1 92.31 194 VAL B N 1
ATOM 3290 C CA . VAL B 1 194 ? 7.574 -27.891 -5.32 1 92.31 194 VAL B CA 1
ATOM 3291 C C . VAL B 1 194 ? 6.273 -27.375 -5.926 1 92.31 194 VAL B C 1
ATOM 3293 O O . VAL B 1 194 ? 5.941 -26.188 -5.773 1 92.31 194 VAL B O 1
ATOM 3296 N N . SER B 1 195 ? 5.59 -28.234 -6.605 1 91.44 195 SER B N 1
ATOM 3297 C CA . SER B 1 195 ? 4.309 -27.844 -7.184 1 91.44 195 SER B CA 1
ATOM 3298 C C . SER B 1 195 ? 3.34 -27.359 -6.109 1 91.44 195 SER B C 1
ATOM 3300 O O . SER B 1 195 ? 2.688 -26.328 -6.277 1 91.44 195 SER B O 1
ATOM 3302 N N . GLN B 1 196 ? 3.322 -28.125 -5.059 1 93.56 196 GLN B N 1
ATOM 3303 C CA . GLN B 1 196 ? 2.432 -27.75 -3.963 1 93.56 196 GLN B CA 1
ATOM 3304 C C . GLN B 1 196 ? 2.838 -26.422 -3.346 1 93.56 196 GLN B C 1
ATOM 3306 O O . GLN B 1 196 ? 1.987 -25.562 -3.086 1 93.56 196 GLN B O 1
ATOM 3311 N N . LYS B 1 197 ? 4.086 -26.281 -3.115 1 92.94 197 LYS B N 1
ATOM 3312 C CA . LYS B 1 197 ? 4.602 -25.047 -2.525 1 92.94 197 LYS B CA 1
ATOM 3313 C C . LYS B 1 197 ? 4.316 -23.844 -3.426 1 92.94 197 LYS B C 1
ATOM 3315 O O . LYS B 1 197 ? 3.908 -22.781 -2.945 1 92.94 197 LYS B O 1
ATOM 3320 N N . LEU B 1 198 ? 4.508 -24.016 -4.699 1 93.88 198 LEU B N 1
ATOM 3321 C CA . LEU B 1 198 ? 4.277 -22.938 -5.656 1 93.88 198 LEU B CA 1
ATOM 3322 C C . LEU B 1 198 ? 2.799 -22.562 -5.707 1 93.88 198 LEU B C 1
ATOM 3324 O O . LEU B 1 198 ? 2.453 -21.391 -5.707 1 93.88 198 LEU B O 1
ATOM 3328 N N . ARG B 1 199 ? 1.987 -23.562 -5.762 1 93.12 199 ARG B N 1
ATOM 3329 C CA . ARG B 1 199 ? 0.553 -23.297 -5.809 1 93.12 199 ARG B CA 1
ATOM 3330 C C . ARG B 1 199 ? 0.093 -22.562 -4.559 1 93.12 199 ARG B C 1
ATOM 3332 O O . ARG B 1 199 ? -0.667 -21.594 -4.648 1 93.12 199 ARG B O 1
ATOM 3339 N N . ARG B 1 200 ? 0.557 -22.875 -3.418 1 90.06 200 ARG B N 1
ATOM 3340 C CA . ARG B 1 200 ? 0.204 -22.172 -2.184 1 90.06 200 ARG B CA 1
ATOM 3341 C C . ARG B 1 200 ? 0.688 -20.734 -2.211 1 90.06 200 ARG B C 1
ATOM 3343 O O . ARG B 1 200 ? -0.048 -19.812 -1.83 1 90.06 200 ARG B O 1
ATOM 3350 N N . ALA B 1 201 ? 1.906 -20.656 -2.629 1 89.19 201 ALA B N 1
ATOM 3351 C CA . ALA B 1 201 ? 2.49 -19.312 -2.688 1 89.19 201 ALA B CA 1
ATOM 3352 C C . ALA B 1 201 ? 1.728 -18.422 -3.664 1 89.19 201 ALA B C 1
ATOM 3354 O O . ALA B 1 201 ? 1.451 -17.266 -3.367 1 89.19 201 ALA B O 1
ATOM 3355 N N . ILE B 1 202 ? 1.394 -18.953 -4.789 1 91.69 202 ILE B N 1
ATOM 3356 C CA . ILE B 1 202 ? 0.676 -18.219 -5.82 1 91.69 202 ILE B CA 1
ATOM 3357 C C . ILE B 1 202 ? -0.73 -17.875 -5.328 1 91.69 202 ILE B C 1
ATOM 3359 O O . ILE B 1 202 ? -1.205 -16.766 -5.516 1 91.69 202 ILE B O 1
ATOM 3363 N N . ALA B 1 203 ? -1.383 -18.812 -4.684 1 87.81 203 ALA B N 1
ATOM 3364 C CA . ALA B 1 203 ? -2.707 -18.578 -4.117 1 87.81 203 ALA B CA 1
ATOM 3365 C C . ALA B 1 203 ? -2.674 -17.438 -3.107 1 87.81 203 ALA B C 1
ATOM 3367 O O . ALA B 1 203 ? -3.521 -16.547 -3.143 1 87.81 203 ALA B O 1
ATOM 3368 N N . THR B 1 204 ? -1.738 -17.5 -2.297 1 82.19 204 THR B N 1
ATOM 3369 C CA . THR B 1 204 ? -1.576 -16.453 -1.293 1 82.19 204 THR B CA 1
ATOM 3370 C C . THR B 1 204 ? -1.341 -15.102 -1.957 1 82.19 204 THR B C 1
ATOM 3372 O O . THR B 1 204 ? -1.917 -14.094 -1.543 1 82.19 204 THR B O 1
ATOM 3375 N N . LEU B 1 205 ? -0.477 -15.109 -2.98 1 82.56 205 LEU B N 1
ATOM 3376 C CA . LEU B 1 205 ? -0.15 -13.883 -3.707 1 82.56 205 LEU B CA 1
ATOM 3377 C C . LEU B 1 205 ? -1.391 -13.305 -4.379 1 82.56 205 LEU B C 1
ATOM 3379 O O . LEU B 1 205 ? -1.64 -12.102 -4.293 1 82.56 205 LEU B O 1
ATOM 3383 N N . ILE B 1 206 ? -2.158 -14.172 -5.016 1 82.81 206 ILE B N 1
ATOM 3384 C CA . ILE B 1 206 ? -3.375 -13.75 -5.699 1 82.81 206 ILE B CA 1
ATOM 3385 C C . ILE B 1 206 ? -4.371 -13.188 -4.684 1 82.81 206 ILE B C 1
ATOM 3387 O O . ILE B 1 206 ? -4.953 -12.125 -4.898 1 82.81 206 ILE B O 1
ATOM 3391 N N . ALA B 1 207 ? -4.562 -13.82 -3.598 1 74.44 207 ALA B N 1
ATOM 3392 C CA . ALA B 1 207 ? -5.48 -13.383 -2.553 1 74.44 207 ALA B CA 1
ATOM 3393 C C . ALA B 1 207 ? -5.105 -12 -2.035 1 74.44 207 ALA B C 1
ATOM 3395 O O . ALA B 1 207 ? -5.977 -11.156 -1.8 1 74.44 207 ALA B O 1
ATOM 3396 N N . ALA B 1 208 ? -3.842 -11.867 -1.994 1 68.69 208 ALA B N 1
ATOM 3397 C CA . ALA B 1 208 ? -3.334 -10.648 -1.366 1 68.69 208 ALA B CA 1
ATOM 3398 C C . ALA B 1 208 ? -3.35 -9.477 -2.346 1 68.69 208 ALA B C 1
ATOM 3400 O O . ALA B 1 208 ? -3.316 -8.32 -1.934 1 68.69 208 ALA B O 1
ATOM 3401 N N . THR B 1 209 ? -3.305 -9.789 -3.551 1 72.5 209 THR B N 1
ATOM 3402 C CA . THR B 1 209 ? -3.096 -8.734 -4.539 1 72.5 209 THR B CA 1
ATOM 3403 C C . THR B 1 209 ? -4.312 -8.602 -5.453 1 72.5 209 THR B C 1
ATOM 3405 O O . THR B 1 209 ? -5.016 -7.594 -5.414 1 72.5 209 THR B O 1
ATOM 3408 N N . VAL B 1 210 ? -4.602 -9.773 -6.117 1 69.38 210 VAL B N 1
ATOM 3409 C CA . VAL B 1 210 ? -5.59 -9.773 -7.188 1 69.38 210 VAL B CA 1
ATOM 3410 C C . VAL B 1 210 ? -6.996 -9.859 -6.59 1 69.38 210 VAL B C 1
ATOM 3412 O O . VAL B 1 210 ? -7.887 -9.094 -6.977 1 69.38 210 VAL B O 1
ATOM 3415 N N . GLU B 1 211 ? -7.109 -10.805 -5.684 1 59.38 211 GLU B N 1
ATOM 3416 C CA . GLU B 1 211 ? -8.422 -11.016 -5.066 1 59.38 211 GLU B CA 1
ATOM 3417 C C . GLU B 1 211 ? -8.789 -9.852 -4.156 1 59.38 211 GLU B C 1
ATOM 3419 O O . GLU B 1 211 ? -9.953 -9.43 -4.121 1 59.38 211 GLU B O 1
ATOM 3424 N N . THR B 1 212 ? -7.824 -9.602 -3.416 1 51.5 212 THR B N 1
ATOM 3425 C CA . THR B 1 212 ? -8.086 -8.453 -2.553 1 51.5 212 THR B CA 1
ATOM 3426 C C . THR B 1 212 ? -8.5 -7.242 -3.379 1 51.5 212 THR B C 1
ATOM 3428 O O . THR B 1 212 ? -9.336 -6.441 -2.941 1 51.5 212 THR B O 1
ATOM 3431 N N . ASP B 1 213 ? -7.836 -7.34 -4.5 1 49.72 213 ASP B N 1
ATOM 3432 C CA . ASP B 1 213 ? -8.281 -6.27 -5.387 1 49.72 213 ASP B CA 1
ATOM 3433 C C . ASP B 1 213 ? -9.742 -6.465 -5.789 1 49.72 213 ASP B C 1
ATOM 3435 O O . ASP B 1 213 ? -10.445 -5.496 -6.078 1 49.72 213 ASP B O 1
ATOM 3439 N N . ARG B 1 214 ? -10.102 -8.055 -5.844 1 43.06 214 ARG B N 1
ATOM 3440 C CA . ARG B 1 214 ? -11.484 -8.383 -6.16 1 43.06 214 ARG B CA 1
ATOM 3441 C C . ARG B 1 214 ? -12.367 -8.328 -4.91 1 43.06 214 ARG B C 1
ATOM 3443 O O . ARG B 1 214 ? -13.531 -7.945 -4.984 1 43.06 214 ARG B O 1
ATOM 3450 N N . THR B 1 215 ? -12.117 -9.328 -3.863 1 34.94 215 THR B N 1
ATOM 3451 C CA . THR B 1 215 ? -12.992 -9.508 -2.713 1 34.94 215 THR B CA 1
ATOM 3452 C C . THR B 1 215 ? -13.469 -8.164 -2.18 1 34.94 215 THR B C 1
ATOM 3454 O O . THR B 1 215 ? -14.312 -8.102 -1.283 1 34.94 215 THR B O 1
ATOM 3457 N N . ALA B 1 216 ? -12.898 -7.219 -2.58 1 32.91 216 ALA B N 1
ATOM 3458 C CA . ALA B 1 216 ? -13.742 -6.035 -2.426 1 32.91 216 ALA B CA 1
ATOM 3459 C C . ALA B 1 216 ? -15.078 -6.219 -3.133 1 32.91 216 ALA B C 1
ATOM 3461 O O . ALA B 1 216 ? -15.992 -5.402 -2.971 1 32.91 216 ALA B O 1
ATOM 3462 N N . ASP B 1 217 ? -15.273 -7.238 -3.961 1 26.75 217 ASP B N 1
ATOM 3463 C CA . ASP B 1 217 ? -16.531 -7.551 -4.629 1 26.75 217 ASP B CA 1
ATOM 3464 C C . ASP B 1 217 ? -17.391 -8.477 -3.771 1 26.75 217 ASP B C 1
ATOM 3466 O O . ASP B 1 217 ? -18.625 -8.484 -3.893 1 26.75 217 ASP B O 1
ATOM 3470 N N . THR B 1 218 ? -16.922 -9.555 -3.148 1 25.28 218 THR B N 1
ATOM 3471 C CA . THR B 1 218 ? -17.797 -10.625 -2.691 1 25.28 218 THR B CA 1
ATOM 3472 C C . THR B 1 218 ? -18.438 -10.266 -1.355 1 25.28 218 THR B C 1
ATOM 3474 O O . THR B 1 218 ? -19.234 -11.031 -0.813 1 25.28 218 THR B O 1
ATOM 3477 N N . PHE B 1 219 ? -17.828 -9.562 -0.552 1 24.09 219 PHE B N 1
ATOM 3478 C CA . PHE B 1 219 ? -18.656 -9.406 0.637 1 24.09 219 PHE B CA 1
ATOM 3479 C C . PHE B 1 219 ? -19.922 -8.609 0.318 1 24.09 219 PHE B C 1
ATOM 3481 O O . PHE B 1 219 ? -19.984 -7.406 0.567 1 24.09 219 PHE B O 1
ATOM 3488 N N . VAL B 1 220 ? -20.375 -8.656 -0.915 1 20.52 220 VAL B N 1
ATOM 3489 C CA . VAL B 1 220 ? -21.797 -8.359 -0.791 1 20.52 220 VAL B CA 1
ATOM 3490 C C . VAL B 1 220 ? -22.516 -9.562 -0.2 1 20.52 220 VAL B C 1
ATOM 3492 O O . VAL B 1 220 ? -22.328 -10.695 -0.653 1 20.52 220 VAL B O 1
#

Secondary structure (DSSP, 8-state):
--EEEEEEEE-TTSTTHHHHHH-TT-EEEEEEEEEETTEEEEEEEEESS-HHHHHHHHHH-TTEEEEEEEEEETTEEEEEEEE-SS--SS-HHHHHTT-EEEEEEE-SSSEEEEEEESSHHHHHHHHHHHHTTT-EEEEEEEEETTS--TTTS-S-HHHHHHHHHHHHTTTTSSS-SS-HHHHHHHHTS-HHHHHHHHHHHHHHHHIIIIITTTTTTT--/--EEEEEEEE-TTSTTHHHHHH-TT-EEEEEEEEEETTEEEEEEEEESS-HHHHHHHHHH-TTEEEEEEEEEETTEEEEEEEE-SS--SS-HHHHHTT-EEEEEEE-SSSEEEEEEESSHHHHHHHHHHHHTTT-EEEEEEEEETTS--TTTS-S-HHHHHHHHHHHHTTTTSSS-SS-HHHHHHHHTS-HHHHHHHHHHHHHHHHIIIIIHHHTTTT--

InterPro domains:
  IPR007050 Bacterioopsin activator-type, HTH domain [PF04967] (155-206)
  IPR013324 RNA polymerase sigma factor, region 3/4-like [SSF88659] (154-207)
  IPR031803 Bacterioopsin transcriptional activator, GAF and HTH associated domain [PF15915] (11-126)
  IPR036388 Winged helix-like DNA-binding domain superfamily [G3DSA:1.10.10.10] (137-211)